Protein AF-A0AAW2NCT2-F1 (afdb_monomer)

pLDDT: mean 78.14, std 22.21, range [22.55, 97.94]

Radius of gyration: 37.62 Å; Cα contacts (8 Å, |Δi|>4): 283; chains: 1; bounding box: 94×108×115 Å

Foldseek 3Di:
DDDDDDDDDDDDDDDDDDDDDDDDDDDDDDDDDDDDDDDDDDPVVLADLPDLDQQDQLVVDDPVCSVVSLLSLLSLLLHDDDLVDCVVPVVSLVSNLVSLVSLLCCLQVVVDQQDLVSLQSLLVSLCSLQLDDADDDPVVPDPDPDDDVVPPPQDDDSSCSNNVSSLSSLLSQLPRPSNDLVRNCVSVDLVVLLSLLVCCPHSHPSSVVSSVNNNVSCCVRNVVCVVVSVVNVLVVLLCQAAVPPCHPLVVQCPPDVVVNLVSLVVVLVNLLVDDLVSCVRGLQVVLLVLLVQCQDLPVSSVVSSLCSCVRPSSVVSCLVVVLRNCLNNVLSLVCCLVPRPDVVSNVSSVVVLVVSCVSDVVSSVVSVVVNVVVVVVVVVVVVVVVVVVVVVVVVVVVVVVPPPPPPDDD

Organism: Sesamum radiatum (NCBI:txid300843)

Sequence (410 aa):
MFNKIMKRGQKKPSKSEATEPPPVATAAAAPNVTAAPQPLLSLATIQNPGVVEVLPMLRDVAVPDRHVVFIRKVLVCCFFFDFSDTMKSAREKEIKRQTLAELVDIVQSGSCKLNEIMQEDMVKMISMNIFRCLPPAPHENSGADGGDPEEDDMFMDPAWPHLQLVYELLLRYVVSPDTDTKLAKRFIDHSFVTKLLELFDSEDMREREYLKTIVHRIYGRFMVHRPLIRNEINNIFYRFIFEIERGVLKYWPLTNCGKEVLFLGELEEILEVTQSAEFQRCMVPLFRQIGRSLNSPHFQVAERALFWWNNEHIVALIAENRHVILPIIFDALEKNIRSHWNQAINGLSANVRRMFQEMDAELFDECQRQHAAKEAMAGKLEEQRVSTWKRLEEVAAGTMGKNMVLVSGL

Nearest PDB structures (foldseek):
  8uwb-assembly2_E  TM=5.577E-01  e=6.117E-21  Homo sapiens
  8u1x-assembly1_B  TM=5.791E-01  e=4.235E-20  Homo sapiens
  8u89-assembly1_B  TM=6.137E-01  e=1.290E-18  Homo sapiens
  8szk-assembly1_D  TM=5.630E-01  e=7.577E-18  Homo sapiens
  2npp-assembly1_E  TM=5.292E-01  e=6.462E-16  Homo sapiens

Structure (mmCIF, N/CA/C/O backbone):
data_AF-A0AAW2NCT2-F1
#
_entry.id   AF-A0AAW2NCT2-F1
#
loop_
_atom_site.group_PDB
_atom_site.id
_atom_site.type_symbol
_atom_site.label_atom_id
_atom_site.label_alt_id
_atom_site.label_comp_id
_atom_site.label_asym_id
_atom_site.label_entity_id
_atom_site.label_seq_id
_atom_site.pdbx_PDB_ins_code
_atom_site.Cartn_x
_atom_site.Cartn_y
_atom_site.Cartn_z
_atom_site.occupancy
_atom_site.B_iso_or_equiv
_atom_site.auth_seq_id
_atom_site.auth_comp_id
_atom_site.auth_asym_id
_atom_site.auth_atom_id
_atom_site.pdbx_PDB_model_num
ATOM 1 N N . MET A 1 1 ? -3.331 -57.763 15.897 1.00 37.75 1 MET A N 1
ATOM 2 C CA . MET A 1 1 ? -3.632 -58.399 17.204 1.00 37.75 1 MET A CA 1
ATOM 3 C C . MET A 1 1 ? -4.804 -57.611 17.795 1.00 37.75 1 MET A C 1
ATOM 5 O O . MET A 1 1 ? -4.670 -56.404 17.870 1.00 37.75 1 MET A O 1
ATOM 9 N N . PHE A 1 2 ? -6.043 -58.105 17.895 1.00 23.59 2 PHE A N 1
ATOM 10 C CA . PHE A 1 2 ? -6.610 -59.228 18.677 1.00 23.59 2 PHE A CA 1
ATOM 11 C C . PHE A 1 2 ? -6.966 -58.928 20.163 1.00 23.59 2 PHE A C 1
ATOM 13 O O . PHE A 1 2 ? -6.283 -59.387 21.066 1.00 23.59 2 PHE A O 1
ATOM 20 N N . ASN A 1 3 ? -8.160 -58.334 20.354 1.00 24.89 3 ASN A N 1
ATOM 21 C CA . ASN A 1 3 ? -9.228 -58.726 21.311 1.00 24.89 3 ASN A CA 1
ATOM 22 C C . ASN A 1 3 ? -9.154 -58.509 22.854 1.00 24.89 3 ASN A C 1
ATOM 24 O O . ASN A 1 3 ? -8.091 -58.518 23.459 1.00 24.89 3 ASN A O 1
ATOM 28 N N . LYS A 1 4 ? -10.375 -58.514 23.459 1.00 30.55 4 LYS A N 1
ATOM 29 C CA . LYS A 1 4 ? -10.782 -58.561 24.905 1.00 30.55 4 LYS A CA 1
ATOM 30 C C . LYS A 1 4 ? -10.641 -57.234 25.697 1.00 30.55 4 LYS A C 1
ATOM 32 O O . LYS A 1 4 ? -9.721 -56.485 25.422 1.00 30.55 4 LYS A O 1
ATOM 37 N N . ILE A 1 5 ? -11.481 -56.857 26.687 1.00 32.84 5 ILE A N 1
ATOM 38 C CA . ILE A 1 5 ? -12.738 -57.365 27.333 1.00 32.84 5 ILE A CA 1
ATOM 39 C C . ILE A 1 5 ? -13.432 -56.140 28.030 1.00 32.84 5 ILE A C 1
ATOM 41 O O . ILE A 1 5 ? -12.704 -55.219 28.373 1.00 32.84 5 ILE A O 1
ATOM 45 N N . MET A 1 6 ? -14.740 -55.940 28.320 1.00 27.25 6 MET A N 1
ATOM 46 C CA . MET A 1 6 ? -16.074 -56.569 28.107 1.00 27.25 6 MET A CA 1
ATOM 47 C C . MET A 1 6 ? -16.843 -57.002 29.402 1.00 27.25 6 MET A C 1
ATOM 49 O O . MET A 1 6 ? -16.432 -57.951 30.063 1.00 27.25 6 MET A O 1
ATOM 53 N N . LYS A 1 7 ? -18.048 -56.420 29.648 1.00 30.59 7 LYS A N 1
ATOM 54 C CA . LYS A 1 7 ? -18.994 -56.606 30.811 1.00 30.59 7 LYS A CA 1
ATOM 55 C C . LYS A 1 7 ? -18.510 -55.925 32.124 1.00 30.59 7 LYS A C 1
ATOM 57 O O . LYS A 1 7 ? -17.337 -55.605 32.205 1.00 30.59 7 LYS A O 1
ATOM 62 N N . ARG A 1 8 ? -19.307 -55.626 33.176 1.00 26.81 8 ARG A N 1
ATOM 63 C CA . ARG A 1 8 ? -20.730 -55.863 33.591 1.00 26.81 8 ARG A CA 1
ATOM 64 C C . ARG A 1 8 ? -21.131 -54.768 34.632 1.00 26.81 8 ARG A C 1
ATOM 66 O O . ARG A 1 8 ? -20.229 -54.253 35.272 1.00 26.81 8 ARG A O 1
ATOM 73 N N . GLY A 1 9 ? -22.382 -54.390 34.949 1.00 24.72 9 GLY A N 1
ATOM 74 C CA . GLY A 1 9 ? -23.702 -54.641 34.337 1.00 24.72 9 GLY A CA 1
ATOM 75 C C . GLY A 1 9 ? -24.834 -55.046 35.323 1.00 24.72 9 GLY A C 1
ATOM 76 O O . GLY A 1 9 ? -25.170 -56.230 35.355 1.00 24.72 9 GLY A O 1
ATOM 77 N N . GLN A 1 10 ? -25.449 -54.108 36.076 1.00 24.47 10 GLN A N 1
ATOM 78 C CA . GLN A 1 10 ? -26.636 -54.327 36.956 1.00 24.47 10 GLN A CA 1
ATOM 79 C C . GLN A 1 10 ? -27.626 -53.127 36.988 1.00 24.47 10 GLN A C 1
ATOM 81 O O . GLN A 1 10 ? -27.328 -52.083 36.412 1.00 24.47 10 GLN A O 1
ATOM 86 N N . LYS A 1 11 ? -28.854 -53.313 37.530 1.00 26.20 11 LYS A N 1
ATOM 87 C CA . LYS A 1 11 ? -30.062 -52.546 37.123 1.00 26.20 11 LYS A CA 1
ATOM 88 C C . LYS A 1 11 ? -31.261 -52.611 38.119 1.00 26.20 11 LYS A C 1
ATOM 90 O O . LYS A 1 11 ? -31.775 -53.705 38.322 1.00 26.20 11 LYS A O 1
ATOM 95 N N . LYS A 1 12 ? -31.814 -51.446 38.532 1.00 28.12 12 LYS A N 1
ATOM 96 C CA . LYS A 1 12 ? -33.187 -51.210 39.106 1.00 28.12 12 LYS A CA 1
ATOM 97 C C . LYS A 1 12 ? -33.511 -51.852 40.494 1.00 28.12 12 LYS A C 1
ATOM 99 O O . LYS A 1 12 ? -32.688 -52.648 40.934 1.00 28.12 12 LYS A O 1
ATOM 104 N N . PRO A 1 13 ? -34.584 -51.455 41.252 1.00 28.62 13 PRO A N 1
ATOM 105 C CA . PRO A 1 13 ? -36.020 -51.364 40.873 1.00 28.62 13 PRO A CA 1
ATOM 106 C C . PRO A 1 13 ? -36.759 -50.037 41.226 1.00 28.62 13 PRO A C 1
ATOM 108 O O . PRO A 1 13 ? -36.127 -48.993 41.329 1.00 28.62 13 PRO A O 1
ATOM 111 N N . SER A 1 14 ? -38.108 -50.058 41.265 1.00 27.14 14 SER A N 1
ATOM 112 C CA . SER A 1 14 ? -39.028 -48.891 41.223 1.00 27.14 14 SER A CA 1
ATOM 113 C C . SER A 1 14 ? -40.480 -49.220 41.658 1.00 27.14 14 SER A C 1
ATOM 115 O O . SER A 1 14 ? -40.882 -50.356 41.423 1.00 27.14 14 SER A O 1
ATOM 117 N N . LYS A 1 15 ? -41.254 -48.229 42.158 1.00 25.50 15 LYS A N 1
ATOM 118 C CA . LYS A 1 15 ? -42.747 -48.069 42.309 1.00 25.50 15 LYS A CA 1
ATOM 119 C C . LYS A 1 15 ? -43.006 -46.567 42.649 1.00 25.50 15 LYS A C 1
ATOM 121 O O . LYS A 1 15 ? -42.062 -45.960 43.149 1.00 25.50 15 LYS A O 1
ATOM 126 N N . SER A 1 16 ? -44.062 -45.815 42.282 1.00 25.27 16 SER A N 1
ATOM 127 C CA . SER A 1 16 ? -45.547 -45.971 42.224 1.00 25.27 16 SER A CA 1
ATOM 128 C C . SER A 1 16 ? -46.223 -45.986 43.622 1.00 25.27 16 SER A C 1
ATOM 130 O O . SER A 1 16 ? -45.636 -46.550 44.539 1.00 25.27 16 SER A O 1
ATOM 132 N N . GLU A 1 17 ? -47.381 -45.349 43.902 1.00 25.02 17 GLU A N 1
ATOM 133 C CA . GLU A 1 17 ? -48.451 -44.758 43.048 1.00 25.02 17 GLU A CA 1
ATOM 134 C C . GLU A 1 17 ? -49.423 -43.818 43.847 1.00 25.02 17 GLU A C 1
ATOM 136 O O . GLU A 1 17 ? -49.175 -43.588 45.028 1.00 25.02 17 GLU A O 1
ATOM 141 N N . ALA A 1 18 ? -50.548 -43.383 43.232 1.00 26.25 18 ALA A N 1
ATOM 142 C CA . ALA A 1 18 ? -51.788 -42.780 43.809 1.00 26.25 18 ALA A CA 1
ATOM 143 C C . ALA A 1 18 ? -51.862 -41.246 44.125 1.00 26.25 18 ALA A C 1
ATOM 145 O O . ALA A 1 18 ? -50.834 -40.605 44.321 1.00 26.25 18 ALA A O 1
ATOM 146 N N . THR A 1 19 ? -53.052 -40.637 44.357 1.00 25.64 19 THR A N 1
ATOM 147 C CA . THR A 1 19 ? -54.127 -40.228 43.392 1.00 25.64 19 THR A CA 1
ATOM 148 C C . THR A 1 19 ? -55.254 -39.392 44.079 1.00 25.64 19 THR A C 1
ATOM 150 O O . THR A 1 19 ? -55.921 -39.939 44.945 1.00 25.64 19 THR A O 1
ATOM 153 N N . GLU A 1 20 ? -55.496 -38.137 43.628 1.00 22.55 20 GLU A N 1
ATOM 154 C CA . GLU A 1 20 ? -56.766 -37.321 43.656 1.00 22.55 20 GLU A CA 1
ATOM 155 C C . GLU A 1 20 ? -57.579 -37.031 44.970 1.00 22.55 20 GLU A C 1
ATOM 157 O O . GLU A 1 20 ? -57.424 -37.742 45.958 1.00 22.55 20 GLU A O 1
ATOM 162 N N . PRO A 1 21 ? -58.553 -36.066 45.009 1.00 34.28 21 PRO A N 1
ATOM 163 C CA . PRO A 1 21 ? -58.662 -34.739 44.351 1.00 34.28 21 PRO A CA 1
ATOM 164 C C . PRO A 1 21 ? -59.048 -33.584 45.375 1.00 34.28 21 PRO A C 1
ATOM 166 O O . PRO A 1 21 ? -58.326 -33.507 46.368 1.00 34.28 21 PRO A O 1
ATOM 169 N N . PRO A 1 22 ? -60.018 -32.615 45.233 1.00 43.81 22 PRO A N 1
ATOM 170 C CA . PRO A 1 22 ? -59.863 -31.246 45.807 1.00 43.81 22 PRO A CA 1
ATOM 171 C C . PRO A 1 22 ? -60.963 -30.777 46.811 1.00 43.81 22 PRO A C 1
ATOM 173 O O . PRO A 1 22 ? -61.932 -31.497 47.054 1.00 43.81 22 PRO A O 1
ATOM 176 N N . PRO A 1 23 ? -60.875 -29.539 47.365 1.00 29.81 23 PRO A N 1
ATOM 177 C CA . PRO A 1 23 ? -62.082 -28.682 47.381 1.00 29.81 23 PRO A CA 1
ATOM 178 C C . PRO A 1 23 ? -61.898 -27.139 47.266 1.00 29.81 23 PRO A C 1
ATOM 180 O O . PRO A 1 23 ? -61.068 -26.515 47.916 1.00 29.81 23 PRO A O 1
ATOM 183 N N . VAL A 1 24 ? -62.791 -26.550 46.461 1.00 26.69 24 VAL A N 1
ATOM 184 C CA . VAL A 1 24 ? -63.498 -25.241 46.520 1.00 26.69 24 VAL A CA 1
ATOM 185 C C . VAL A 1 24 ? -63.067 -24.115 47.506 1.00 26.69 24 VAL A C 1
ATOM 187 O O . VAL A 1 24 ? -63.297 -24.187 48.706 1.00 26.69 24 VAL A O 1
ATOM 190 N N . ALA A 1 25 ? -62.620 -23.000 46.905 1.00 27.03 25 ALA A N 1
ATOM 191 C CA . ALA A 1 25 ? -62.862 -21.558 47.162 1.00 27.03 25 ALA A CA 1
ATOM 192 C C . ALA A 1 25 ? -63.254 -20.964 48.547 1.00 27.03 25 ALA A C 1
ATOM 194 O O . ALA A 1 25 ? -64.274 -21.299 49.142 1.00 27.03 25 ALA A O 1
ATOM 195 N N . THR A 1 26 ? -62.612 -19.832 48.883 1.00 25.72 26 THR A N 1
ATOM 196 C CA . THR A 1 26 ? -63.283 -18.533 49.173 1.00 25.72 26 THR A CA 1
ATOM 197 C C . THR A 1 26 ? -62.292 -17.359 49.024 1.00 25.72 26 THR A C 1
ATOM 199 O O . THR A 1 26 ? -61.101 -17.593 48.832 1.00 25.72 26 THR A O 1
ATOM 202 N N . ALA A 1 27 ? -62.768 -16.104 49.013 1.00 26.67 27 ALA A N 1
ATOM 203 C CA . ALA A 1 27 ? -61.991 -14.935 48.567 1.00 26.67 27 ALA A CA 1
ATOM 204 C C . ALA A 1 27 ? -61.698 -13.892 49.665 1.00 26.67 27 ALA A C 1
ATOM 206 O O . ALA A 1 27 ? -62.515 -13.670 50.556 1.00 26.67 27 ALA A O 1
ATOM 207 N N . ALA A 1 28 ? -60.573 -13.182 49.520 1.00 25.45 28 ALA A N 1
ATOM 208 C CA . ALA A 1 28 ? -60.258 -11.925 50.204 1.00 25.45 28 ALA A CA 1
ATOM 209 C C . ALA A 1 28 ? -59.393 -11.029 49.291 1.00 25.45 28 ALA A C 1
ATOM 211 O O . ALA A 1 28 ? -58.605 -11.533 48.493 1.00 25.45 28 ALA A O 1
ATOM 212 N N . ALA A 1 29 ? -59.543 -9.708 49.405 1.00 23.64 29 ALA A N 1
ATOM 213 C CA . ALA A 1 29 ? -58.759 -8.688 48.691 1.00 23.64 29 ALA A CA 1
ATOM 214 C C . ALA A 1 29 ? -57.927 -7.874 49.718 1.00 23.64 29 ALA A C 1
ATOM 216 O O . ALA A 1 29 ? -58.209 -7.965 50.909 1.00 23.64 29 ALA A O 1
ATOM 217 N N . ALA A 1 30 ? -56.910 -7.064 49.399 1.00 24.34 30 ALA A N 1
ATOM 218 C CA . ALA A 1 30 ? -56.326 -6.614 48.126 1.00 24.34 30 ALA A CA 1
ATOM 219 C C . ALA A 1 30 ? -54.788 -6.396 48.328 1.00 24.34 30 ALA A C 1
ATOM 221 O O . ALA A 1 30 ? -54.184 -7.150 49.085 1.00 24.34 30 ALA A O 1
ATOM 222 N N . PRO A 1 31 ? -54.139 -5.361 47.756 1.00 33.53 31 PRO A N 1
ATOM 223 C CA . PRO A 1 31 ? -53.580 -5.286 46.401 1.00 33.53 31 PRO A CA 1
ATOM 224 C C . PRO A 1 31 ? -52.030 -5.275 46.375 1.00 33.53 31 PRO A C 1
ATOM 226 O O . PRO A 1 31 ? -51.408 -4.921 47.372 1.00 33.53 31 PRO A O 1
ATOM 229 N N . ASN A 1 32 ? -51.403 -5.515 45.208 1.00 23.17 32 ASN A N 1
ATOM 230 C CA . ASN A 1 32 ? -50.461 -4.547 44.597 1.00 23.17 32 ASN A CA 1
ATOM 231 C C . ASN A 1 32 ? -49.813 -4.998 43.270 1.00 23.17 32 ASN A C 1
ATOM 233 O O . ASN A 1 32 ? -49.455 -6.156 43.090 1.00 23.17 32 ASN A O 1
ATOM 237 N N . VAL A 1 33 ? -49.613 -4.007 42.391 1.00 27.38 33 VAL A N 1
ATOM 238 C CA . VAL A 1 33 ? -48.578 -3.882 41.340 1.00 27.38 33 VAL A CA 1
ATOM 239 C C . VAL A 1 33 ? -48.138 -5.172 40.620 1.00 27.38 33 VAL A C 1
ATOM 241 O O . VAL A 1 33 ? -47.073 -5.730 40.878 1.00 27.38 33 VAL A O 1
ATOM 244 N N . THR A 1 34 ? -48.885 -5.561 39.585 1.00 26.19 34 THR A N 1
ATOM 245 C CA . THR A 1 34 ? -48.336 -6.374 38.489 1.00 26.19 34 THR A CA 1
ATOM 246 C C . THR A 1 34 ? -47.425 -5.510 37.615 1.00 26.19 34 THR A C 1
ATOM 248 O O . THR A 1 34 ? -47.913 -4.694 36.829 1.00 26.19 34 THR A O 1
ATOM 251 N N . ALA A 1 35 ? -46.107 -5.683 37.723 1.00 28.73 35 ALA A N 1
ATOM 252 C CA . ALA A 1 35 ? -45.164 -5.073 36.790 1.00 28.73 35 ALA A CA 1
ATOM 253 C C . ALA A 1 35 ? -45.310 -5.723 35.401 1.00 28.73 35 ALA A C 1
ATOM 255 O O . ALA A 1 35 ? -45.023 -6.907 35.229 1.00 28.73 35 ALA A O 1
ATOM 256 N N . ALA A 1 36 ? -45.769 -4.956 34.411 1.00 27.12 36 ALA A N 1
ATOM 257 C CA . ALA A 1 36 ? -45.796 -5.411 33.024 1.00 27.12 36 ALA A CA 1
ATOM 258 C C . ALA A 1 36 ? -44.361 -5.475 32.458 1.00 27.12 36 ALA A C 1
ATOM 260 O O . ALA A 1 36 ? -43.565 -4.574 32.744 1.00 27.12 36 ALA A O 1
ATOM 261 N N . PRO A 1 37 ? -44.013 -6.485 31.639 1.00 30.86 37 PRO A N 1
ATOM 262 C CA . PRO A 1 37 ? -42.721 -6.516 30.964 1.00 30.86 37 PRO A CA 1
ATOM 263 C C . PRO A 1 37 ? -42.644 -5.354 29.967 1.00 30.86 37 PRO A C 1
ATOM 265 O O . PRO A 1 37 ? -43.426 -5.290 29.017 1.00 30.86 37 PRO A O 1
ATOM 268 N N . GLN A 1 38 ? -41.713 -4.423 30.182 1.00 33.38 38 GLN A N 1
ATOM 269 C CA . GLN A 1 38 ? -41.470 -3.354 29.215 1.00 33.38 38 GLN A CA 1
ATOM 270 C C . GLN A 1 38 ? -40.903 -3.952 27.916 1.00 33.38 38 GLN A C 1
ATOM 272 O O . GLN A 1 38 ? -40.003 -4.794 27.981 1.00 33.38 38 GLN A O 1
ATOM 277 N N . PRO A 1 39 ? -41.403 -3.547 26.735 1.00 35.09 39 PRO A N 1
ATOM 278 C CA . PRO A 1 39 ? -40.867 -4.030 25.472 1.00 35.09 39 PRO A CA 1
ATOM 279 C C . PRO A 1 39 ? -39.450 -3.490 25.254 1.00 35.09 39 PRO A C 1
ATOM 281 O O . PRO A 1 39 ? -39.194 -2.297 25.421 1.00 35.09 39 PRO A O 1
ATOM 284 N N . LEU A 1 40 ? -38.539 -4.368 24.828 1.00 36.72 40 LEU A N 1
ATOM 285 C CA . LEU A 1 40 ? -37.234 -3.970 24.299 1.00 36.72 40 LEU A CA 1
ATOM 286 C C . LEU A 1 40 ? -37.442 -2.995 23.130 1.00 36.72 40 LEU A C 1
ATOM 288 O O . LEU A 1 40 ? -38.163 -3.302 22.179 1.00 36.72 40 LEU A O 1
ATOM 292 N N . LEU A 1 41 ? -36.822 -1.816 23.211 1.00 39.59 41 LEU A N 1
ATOM 293 C CA . LEU A 1 41 ? -36.931 -0.791 22.175 1.00 39.59 41 LEU A CA 1
ATOM 294 C C . LEU A 1 41 ? -36.324 -1.295 20.860 1.00 39.59 41 LEU A C 1
ATOM 296 O O . LEU A 1 41 ? -35.145 -1.632 20.790 1.00 39.59 41 LEU A O 1
ATOM 300 N N . SER A 1 42 ? -37.143 -1.319 19.809 1.00 34.59 42 SER A N 1
ATOM 301 C CA . SER A 1 42 ? -36.710 -1.680 18.458 1.00 34.59 42 SER A CA 1
ATOM 302 C C . SER A 1 42 ? -35.711 -0.661 17.903 1.00 34.59 42 SER A C 1
ATOM 304 O O . SER A 1 42 ? -35.899 0.547 18.086 1.00 34.59 42 SER A O 1
ATOM 306 N N . LEU A 1 43 ? -34.725 -1.139 17.129 1.00 40.16 43 LEU A N 1
ATOM 307 C CA . LEU A 1 43 ? -33.781 -0.307 16.366 1.00 40.16 43 LEU A CA 1
ATOM 308 C C . LEU A 1 43 ? -34.483 0.747 15.489 1.00 40.16 43 LEU A C 1
ATOM 310 O O . LEU A 1 43 ? -33.927 1.816 15.255 1.00 40.16 43 LEU A O 1
ATOM 314 N N . ALA A 1 44 ? -35.721 0.490 15.053 1.00 33.12 44 ALA A N 1
ATOM 315 C CA . ALA A 1 44 ? -36.518 1.436 14.268 1.00 33.12 44 ALA A CA 1
ATOM 316 C C . ALA A 1 44 ? -36.823 2.763 15.003 1.00 33.12 44 ALA A C 1
ATOM 318 O O . ALA A 1 44 ? -37.146 3.759 14.363 1.00 33.12 44 ALA A O 1
ATOM 319 N N . THR A 1 45 ? -36.703 2.803 16.334 1.00 38.88 45 THR A N 1
ATOM 320 C CA . THR A 1 45 ? -37.013 3.993 17.154 1.00 38.88 45 THR A CA 1
ATOM 321 C C . THR A 1 45 ? -35.841 4.988 17.247 1.00 38.88 45 THR A C 1
ATOM 323 O O . THR A 1 45 ? -36.002 6.082 17.778 1.00 38.88 45 THR A O 1
ATOM 326 N N . ILE A 1 46 ? -34.655 4.634 16.733 1.00 47.78 46 ILE A N 1
ATOM 327 C CA . ILE A 1 46 ? -33.389 5.372 16.940 1.00 47.78 46 ILE A CA 1
ATOM 328 C C . ILE A 1 46 ? -33.310 6.689 16.130 1.00 47.78 46 ILE A C 1
ATOM 330 O O . ILE A 1 46 ? -32.428 7.509 16.352 1.00 47.78 46 ILE A O 1
ATOM 334 N N . GLN A 1 47 ? -34.248 6.960 15.218 1.00 42.31 47 GLN A N 1
ATOM 335 C CA . GLN A 1 47 ? -34.182 8.124 14.316 1.00 42.31 47 GLN A CA 1
ATOM 336 C C . GLN A 1 47 ? -34.796 9.431 14.861 1.00 42.31 47 GLN A C 1
ATOM 338 O O . GLN A 1 47 ? -34.903 10.399 14.112 1.00 42.31 47 GLN A O 1
ATOM 343 N N . ASN A 1 48 ? -35.203 9.498 16.135 1.00 41.59 48 ASN A N 1
ATOM 344 C CA . ASN A 1 48 ? -35.906 10.666 16.683 1.00 41.59 48 ASN A CA 1
ATOM 345 C C . ASN A 1 48 ? -35.065 11.402 17.759 1.00 41.59 48 ASN A C 1
ATOM 347 O O . ASN A 1 48 ? -35.142 11.051 18.937 1.00 41.59 48 ASN A O 1
ATOM 351 N N . PRO A 1 49 ? -34.244 12.412 17.395 1.00 45.03 49 PRO A N 1
ATOM 352 C CA . PRO A 1 49 ? -33.232 13.003 18.285 1.00 45.03 49 PRO A CA 1
ATOM 353 C C . PRO A 1 49 ? -33.787 13.913 19.398 1.00 45.03 49 PRO A C 1
ATOM 355 O O . PRO A 1 49 ? -33.016 14.437 20.196 1.00 45.03 49 PRO A O 1
ATOM 358 N N . GLY A 1 50 ? -35.106 14.123 19.473 1.00 45.97 50 GLY A N 1
ATOM 359 C CA . GLY A 1 50 ? -35.727 15.078 20.401 1.00 45.97 50 GLY A CA 1
ATOM 360 C C . GLY A 1 50 ? -35.774 14.666 21.880 1.00 45.97 50 GLY A C 1
ATOM 361 O O . GLY A 1 50 ? -36.203 15.473 22.701 1.00 45.97 50 GLY A O 1
ATOM 362 N N . VAL A 1 51 ? -35.382 13.434 22.241 1.00 51.75 51 VAL A N 1
ATOM 363 C CA . VAL A 1 51 ? -35.449 12.924 23.629 1.00 51.75 51 VAL A CA 1
ATOM 364 C C . VAL A 1 51 ? -34.211 12.086 23.985 1.00 51.75 51 VAL A C 1
ATOM 366 O O . VAL A 1 51 ? -34.299 10.889 24.258 1.00 51.75 51 VAL A O 1
ATOM 369 N N . VAL A 1 52 ? -33.030 12.711 24.000 1.00 63.59 52 VAL A N 1
ATOM 370 C CA . VAL A 1 52 ? -31.820 12.077 24.557 1.00 63.59 52 VAL A CA 1
ATOM 371 C C . VAL A 1 52 ? -31.838 12.209 26.085 1.00 63.59 52 VAL A C 1
ATOM 373 O O . VAL A 1 52 ? -31.550 13.266 26.647 1.00 63.59 52 VAL A O 1
ATOM 376 N N . GLU A 1 53 ? -32.227 11.131 26.767 1.00 68.62 53 GLU A N 1
ATOM 377 C CA . GLU A 1 53 ? -32.335 11.073 28.230 1.00 68.62 53 GLU A CA 1
ATOM 378 C C . GLU A 1 53 ? -30.956 11.117 28.916 1.00 68.62 53 GLU A C 1
ATOM 380 O O . GLU A 1 53 ? -30.021 10.423 28.516 1.00 68.62 53 GLU A O 1
ATOM 385 N N . VAL A 1 54 ? -30.834 11.901 29.993 1.00 76.62 54 VAL A N 1
ATOM 386 C CA . VAL A 1 54 ? -29.621 11.940 30.826 1.00 76.62 54 VAL A CA 1
ATOM 387 C C . VAL A 1 54 ? -29.629 10.742 31.777 1.00 76.62 54 VAL A C 1
ATOM 389 O O . VAL A 1 54 ? -30.352 10.730 32.770 1.00 76.62 54 VAL A O 1
ATOM 392 N N . LEU A 1 55 ? -28.821 9.729 31.465 1.00 81.06 55 LEU A N 1
ATOM 393 C CA . LEU A 1 55 ? -28.743 8.480 32.228 1.00 81.06 55 LEU A CA 1
ATOM 394 C C . LEU A 1 55 ? -27.782 8.599 33.431 1.00 81.06 55 LEU A C 1
ATOM 396 O O . LEU A 1 55 ? -26.681 9.131 33.258 1.00 81.06 55 LEU A O 1
ATOM 400 N N . PRO A 1 56 ? -28.121 8.042 34.614 1.00 81.00 56 PRO A N 1
ATOM 401 C CA . PRO A 1 56 ? -27.261 8.078 35.804 1.00 81.00 56 PRO A CA 1
ATOM 402 C C . PRO A 1 56 ? -25.907 7.400 35.555 1.00 81.00 56 PRO A C 1
ATOM 404 O O . PRO A 1 56 ? -25.786 6.561 34.656 1.00 81.00 56 PRO A O 1
ATOM 407 N N . MET A 1 57 ? -24.880 7.744 36.338 1.00 81.56 57 MET A N 1
ATOM 408 C CA . MET A 1 57 ? -23.553 7.142 36.169 1.00 81.56 57 MET A CA 1
ATOM 409 C C . MET A 1 57 ? -23.540 5.694 36.666 1.00 81.56 57 MET A C 1
ATOM 411 O O . MET A 1 57 ? -24.118 5.373 37.704 1.00 81.56 57 MET A O 1
ATOM 415 N N . LEU A 1 58 ? -22.841 4.807 35.959 1.00 79.94 58 LEU A N 1
ATOM 416 C CA . LEU A 1 58 ? -22.903 3.361 36.197 1.00 79.94 58 LEU A CA 1
ATOM 417 C C . LEU A 1 58 ? -22.397 2.938 37.590 1.00 79.94 58 LEU A C 1
ATOM 419 O O . LEU A 1 58 ? -22.806 1.899 38.113 1.00 79.94 58 LEU A O 1
ATOM 423 N N . ARG A 1 59 ? -21.538 3.759 38.209 1.00 80.31 59 ARG A N 1
ATOM 424 C CA . ARG A 1 59 ? -21.080 3.601 39.601 1.00 80.31 59 ARG A CA 1
ATOM 425 C C . ARG A 1 59 ? -22.217 3.694 40.624 1.00 80.31 59 ARG A C 1
ATOM 427 O O . ARG A 1 59 ? -22.226 2.908 41.570 1.00 80.31 59 ARG A O 1
ATOM 434 N N . ASP A 1 60 ? -23.178 4.583 40.391 1.00 82.50 60 ASP A N 1
ATOM 435 C CA . ASP A 1 60 ? -24.260 4.919 41.327 1.00 82.50 60 ASP A CA 1
ATOM 436 C C . ASP A 1 60 ? -25.472 3.978 41.167 1.00 82.50 60 ASP A C 1
ATOM 438 O O . ASP A 1 60 ? -26.381 3.951 41.993 1.00 82.50 60 ASP A O 1
ATOM 442 N N . VAL A 1 61 ? -25.470 3.168 40.103 1.00 83.25 61 VAL A N 1
ATOM 443 C CA . VAL A 1 61 ? -26.494 2.167 39.786 1.00 83.25 61 VAL A CA 1
ATOM 444 C C . VAL A 1 61 ? -26.204 0.853 40.519 1.00 83.25 61 VAL A C 1
ATOM 446 O O . VAL A 1 61 ? -25.057 0.390 40.577 1.00 83.25 61 VAL A O 1
ATOM 449 N N . ALA A 1 62 ? -27.252 0.217 41.051 1.00 82.44 62 ALA A N 1
ATOM 450 C CA . ALA A 1 62 ? -27.163 -1.085 41.706 1.00 82.44 62 ALA A CA 1
ATOM 451 C C . ALA A 1 62 ? -26.677 -2.177 40.736 1.00 82.44 62 ALA A C 1
ATOM 453 O O . ALA A 1 62 ? -27.042 -2.197 39.563 1.00 82.44 62 ALA A O 1
ATOM 454 N N . VAL A 1 63 ? -25.854 -3.109 41.231 1.00 80.56 63 VAL A N 1
ATOM 455 C CA . VAL A 1 63 ? -25.186 -4.146 40.418 1.00 80.56 63 VAL A CA 1
ATOM 456 C C . VAL A 1 63 ? -26.098 -4.883 39.414 1.00 80.56 63 VAL A C 1
ATOM 458 O O . VAL A 1 63 ? -25.658 -5.001 38.269 1.00 80.56 63 VAL A O 1
ATOM 461 N N . PRO A 1 64 ? -27.324 -5.353 39.749 1.00 80.88 64 PRO A N 1
ATOM 462 C CA . PRO A 1 64 ? -28.187 -6.012 38.761 1.00 80.88 64 PRO A CA 1
ATOM 463 C C . PRO A 1 64 ? -28.582 -5.092 37.594 1.00 80.88 64 PRO A C 1
ATOM 465 O O . PRO A 1 64 ? -28.548 -5.523 36.442 1.00 80.88 64 PRO A O 1
ATOM 468 N N . ASP A 1 65 ? -28.883 -3.821 37.858 1.00 84.81 65 ASP A N 1
ATOM 469 C CA . ASP A 1 65 ? -29.430 -2.882 36.868 1.00 84.81 65 ASP A CA 1
ATOM 470 C C . ASP A 1 65 ? -28.358 -2.269 35.952 1.00 84.81 65 ASP A C 1
ATOM 472 O O . ASP A 1 65 ? -28.672 -1.708 34.897 1.00 84.81 65 ASP A O 1
ATOM 476 N N . ARG A 1 66 ? -27.071 -2.418 36.305 1.00 84.12 66 ARG A N 1
ATOM 477 C CA . ARG A 1 66 ? -25.936 -1.904 35.515 1.00 84.12 66 ARG A CA 1
ATOM 478 C C . ARG A 1 66 ? -25.957 -2.384 34.065 1.00 84.12 66 ARG A C 1
ATOM 480 O O . ARG A 1 66 ? -25.644 -1.598 33.178 1.00 84.12 66 ARG A O 1
ATOM 487 N N . HIS A 1 67 ? -26.359 -3.628 33.798 1.00 85.81 67 HIS A N 1
ATOM 488 C CA . HIS A 1 67 ? -26.418 -4.127 32.420 1.00 85.81 67 HIS A CA 1
ATOM 489 C C . HIS A 1 67 ? -27.459 -3.365 31.575 1.00 85.81 67 HIS A C 1
ATOM 491 O O . HIS A 1 67 ? -27.169 -2.993 30.439 1.00 85.81 67 HIS A O 1
ATOM 497 N N . VAL A 1 68 ? -28.626 -3.045 32.152 1.00 86.81 68 VAL A N 1
ATOM 498 C CA . VAL A 1 68 ? -29.681 -2.261 31.490 1.00 86.81 68 VAL A CA 1
ATOM 499 C C . VAL A 1 68 ? -29.193 -0.840 31.224 1.00 86.81 68 VAL A C 1
ATOM 501 O O . VAL A 1 68 ? -29.296 -0.349 30.102 1.00 86.81 68 VAL A O 1
ATOM 504 N N . VAL A 1 69 ? -28.618 -0.178 32.235 1.00 87.25 69 VAL A N 1
ATOM 505 C CA . VAL A 1 69 ? -28.136 1.207 32.098 1.00 87.25 69 VAL A CA 1
ATOM 506 C C . VAL A 1 69 ? -26.973 1.303 31.107 1.00 87.25 69 VAL A C 1
ATOM 508 O O . VAL A 1 69 ? -26.937 2.249 30.323 1.00 87.25 69 VAL A O 1
ATOM 511 N N . PHE A 1 70 ? -26.073 0.317 31.067 1.00 89.19 70 PHE A N 1
ATOM 512 C CA . PHE A 1 70 ? -25.008 0.247 30.063 1.00 89.19 70 PHE A CA 1
ATOM 513 C C . PHE A 1 70 ? -25.575 0.143 28.640 1.00 89.19 70 PHE A C 1
ATOM 515 O O . PHE A 1 70 ? -25.195 0.936 27.784 1.00 89.19 70 PHE A O 1
ATOM 522 N N . ILE A 1 71 ? -26.534 -0.757 28.391 1.00 87.62 71 ILE A N 1
ATOM 523 C CA . ILE A 1 71 ? -27.171 -0.890 27.068 1.00 87.62 71 ILE A CA 1
ATOM 524 C C . ILE A 1 71 ? -27.911 0.405 26.686 1.00 87.62 71 ILE A C 1
ATOM 526 O O . ILE A 1 71 ? -27.776 0.875 25.557 1.00 87.62 71 ILE A O 1
ATOM 530 N N . ARG A 1 72 ? -28.610 1.065 27.626 1.00 87.94 72 ARG A N 1
ATOM 531 C CA . ARG A 1 72 ? -29.219 2.389 27.372 1.00 87.94 72 ARG A CA 1
ATOM 532 C C . ARG A 1 72 ? -28.171 3.459 27.022 1.00 87.94 72 ARG A C 1
ATOM 534 O O . ARG A 1 72 ? -28.418 4.250 26.115 1.00 87.94 72 ARG A O 1
ATOM 541 N N . LYS A 1 73 ? -27.000 3.471 27.676 1.00 90.69 73 LYS A N 1
ATOM 542 C CA . LYS A 1 73 ? -25.880 4.378 27.343 1.00 90.69 73 LYS A CA 1
ATOM 543 C C . LYS A 1 73 ? -25.303 4.090 25.952 1.00 90.69 73 LYS A C 1
ATOM 545 O O . LYS A 1 73 ? -25.096 5.024 25.185 1.00 90.69 73 LYS A O 1
ATOM 550 N N . VAL A 1 74 ? -25.124 2.819 25.589 1.00 90.12 74 VAL A N 1
ATOM 551 C CA . VAL A 1 74 ? -24.697 2.414 24.237 1.00 90.12 74 VAL A CA 1
ATOM 552 C C . VAL A 1 74 ? -25.702 2.885 23.176 1.00 90.12 74 VAL A C 1
ATOM 554 O O . VAL A 1 74 ? -25.292 3.477 22.181 1.00 90.12 74 VAL A O 1
ATOM 557 N N . LEU A 1 75 ? -27.011 2.732 23.411 1.00 88.56 75 LEU A N 1
ATOM 558 C CA . LEU A 1 75 ? -28.054 3.225 22.499 1.00 88.56 75 LEU A CA 1
ATOM 559 C C . LEU A 1 75 ? -28.040 4.758 22.336 1.00 88.56 75 LEU A C 1
ATOM 561 O O . LEU A 1 75 ? -28.243 5.245 21.225 1.00 88.56 75 LEU A O 1
ATOM 565 N N . VAL A 1 76 ? -27.736 5.527 23.390 1.00 87.44 76 VAL A N 1
ATOM 566 C CA . VAL A 1 76 ? -27.516 6.988 23.291 1.00 87.44 76 VAL A CA 1
ATOM 567 C C . VAL A 1 76 ? -26.330 7.319 22.372 1.00 87.44 76 VAL A C 1
ATOM 569 O O . VAL A 1 76 ? -26.380 8.283 21.607 1.00 87.44 76 VAL A O 1
ATOM 572 N N . CYS A 1 77 ? -25.281 6.497 22.369 1.00 90.75 77 CYS A N 1
ATOM 573 C CA . CYS A 1 77 ? -24.131 6.678 21.483 1.00 90.75 77 CYS A CA 1
ATOM 574 C C . CYS A 1 77 ? -24.401 6.283 20.013 1.00 90.75 77 CYS A C 1
ATOM 576 O O . CYS A 1 77 ? -23.633 6.684 19.134 1.00 90.75 77 CYS A O 1
ATOM 578 N N . CYS A 1 78 ? -25.502 5.585 19.709 1.00 88.50 78 CYS A N 1
ATOM 579 C CA . CYS A 1 78 ? -25.927 5.276 18.335 1.00 88.50 78 CYS A CA 1
ATOM 580 C C . CYS A 1 78 ? -26.576 6.460 17.590 1.00 88.50 78 CYS A C 1
ATOM 582 O O . CYS A 1 78 ? -26.739 6.381 16.374 1.00 88.50 78 CYS A O 1
ATOM 584 N N . PHE A 1 79 ? -26.944 7.552 18.273 1.00 84.31 79 PHE A N 1
ATOM 585 C CA . PHE A 1 79 ? -27.487 8.744 17.609 1.00 84.31 79 PHE A CA 1
ATOM 586 C C . PHE A 1 79 ? -26.389 9.510 16.856 1.00 84.31 79 PHE A C 1
ATOM 588 O O . PHE A 1 79 ? -25.347 9.852 17.423 1.00 84.31 79 PHE A O 1
ATOM 595 N N . PHE A 1 80 ? -26.638 9.814 15.584 1.00 83.25 80 PHE A N 1
ATOM 596 C CA . PHE A 1 80 ? -25.796 10.703 14.783 1.00 83.25 80 PHE A CA 1
ATOM 597 C C . PHE A 1 80 ? -26.239 12.154 14.963 1.00 83.25 80 PHE A C 1
ATOM 599 O O . PHE A 1 80 ? -27.432 12.438 15.071 1.00 83.25 80 PHE A O 1
ATOM 606 N N . PHE A 1 81 ? -25.273 13.069 14.958 1.00 83.69 81 PHE A N 1
ATOM 607 C CA . PHE A 1 81 ? -25.520 14.503 15.012 1.00 83.69 81 PHE A CA 1
ATOM 608 C C . PHE A 1 81 ? -24.858 15.184 13.821 1.00 83.69 81 PHE A C 1
ATOM 610 O O . PHE A 1 81 ? -23.727 14.873 13.467 1.00 83.69 81 PHE A O 1
ATOM 617 N N . ASP A 1 82 ? -25.579 16.128 13.233 1.00 80.69 82 ASP A N 1
ATOM 618 C CA . ASP A 1 82 ? -25.066 17.071 12.246 1.00 80.69 82 ASP A CA 1
ATOM 619 C C . ASP A 1 82 ? -24.135 18.075 12.950 1.00 80.69 82 ASP A C 1
ATOM 621 O O . ASP A 1 82 ? -24.553 18.751 13.894 1.00 80.69 82 ASP A O 1
ATOM 625 N N . PHE A 1 83 ? -22.869 18.131 12.529 1.00 83.62 83 PHE A N 1
ATOM 626 C CA . PHE A 1 83 ? -21.844 19.032 13.074 1.00 83.62 83 PHE A CA 1
ATOM 627 C C . PHE A 1 83 ? -21.583 20.270 12.198 1.00 83.62 83 PHE A C 1
ATOM 629 O O . PHE A 1 83 ? -20.815 21.133 12.618 1.00 83.62 83 PHE A O 1
ATOM 636 N N . SER A 1 84 ? -22.244 20.412 11.041 1.00 78.75 84 SER A N 1
ATOM 637 C CA . SER A 1 84 ? -22.137 21.618 10.201 1.00 78.75 84 SER A CA 1
ATOM 638 C C . SER A 1 84 ? -22.766 22.851 10.863 1.00 78.75 84 SER A C 1
ATOM 640 O O . SER A 1 84 ? -22.334 23.972 10.616 1.00 78.75 84 SER A O 1
ATOM 642 N N . ASP A 1 85 ? -23.741 22.645 11.753 1.00 78.25 85 ASP A N 1
ATOM 643 C CA . ASP A 1 85 ? -24.201 23.636 12.730 1.00 78.25 85 ASP A CA 1
ATOM 644 C C . ASP A 1 85 ? -23.799 23.162 14.135 1.00 78.25 85 ASP A C 1
ATOM 646 O O . ASP A 1 85 ? -24.289 22.143 14.629 1.00 78.25 85 ASP A O 1
ATOM 650 N N . THR A 1 86 ? -22.894 23.885 14.795 1.00 74.44 86 THR A N 1
ATOM 651 C CA . THR A 1 86 ? -22.392 23.542 16.137 1.00 74.44 86 THR A CA 1
ATOM 652 C C . THR A 1 86 ? -23.397 23.830 17.255 1.00 74.44 86 THR A C 1
ATOM 654 O O . THR A 1 86 ? -23.367 23.144 18.279 1.00 74.44 86 THR A O 1
ATOM 657 N N . MET A 1 87 ? -24.315 24.781 17.061 1.00 75.62 87 MET A N 1
ATOM 658 C CA . MET A 1 87 ? -25.290 25.230 18.064 1.00 75.62 87 MET A CA 1
ATOM 659 C C . MET A 1 87 ? -26.544 24.344 18.086 1.00 75.62 87 MET A C 1
ATOM 661 O O . MET A 1 87 ? -27.116 24.078 19.149 1.00 75.62 87 MET A O 1
ATOM 665 N N . LYS A 1 88 ? -26.956 23.835 16.923 1.00 82.69 88 LYS A N 1
ATOM 666 C CA . LYS A 1 88 ? -28.052 22.870 16.767 1.00 82.69 88 LYS A CA 1
ATOM 667 C C . LYS A 1 88 ? -27.771 21.589 17.555 1.00 82.69 88 LYS A C 1
ATOM 669 O O . LYS A 1 88 ? -26.738 20.942 17.379 1.00 82.69 88 LYS A O 1
ATOM 674 N N . SER A 1 89 ? -28.705 21.223 18.433 1.00 82.12 89 SER A N 1
ATOM 675 C CA . SER A 1 89 ? -28.615 20.061 19.333 1.00 82.12 89 SER A CA 1
ATOM 676 C C . SER A 1 89 ? -27.347 20.010 20.205 1.00 82.12 89 SER A C 1
ATOM 678 O O . SER A 1 89 ? -26.836 18.932 20.512 1.00 82.12 89 SER A O 1
ATOM 680 N N . ALA A 1 90 ? -26.814 21.169 20.617 1.00 84.69 90 ALA A N 1
ATOM 681 C CA . ALA A 1 90 ? -25.611 21.249 21.454 1.00 84.69 90 ALA A CA 1
ATOM 682 C C . ALA A 1 90 ? -25.739 20.474 22.784 1.00 84.69 90 ALA A C 1
ATOM 684 O O . ALA A 1 90 ? -24.775 19.854 23.235 1.00 84.69 90 ALA A O 1
ATOM 685 N N . ARG A 1 91 ? -26.937 20.443 23.387 1.00 87.56 91 ARG A N 1
ATOM 686 C CA . ARG A 1 91 ? -27.219 19.666 24.606 1.00 87.56 91 ARG A CA 1
ATOM 687 C C . ARG A 1 91 ? -27.085 18.164 24.357 1.00 87.56 91 ARG A C 1
ATOM 689 O O . ARG A 1 91 ? -26.439 17.464 25.130 1.00 87.56 91 ARG A O 1
ATOM 696 N N . GLU A 1 92 ? -27.691 17.666 23.290 1.00 86.69 92 GLU A N 1
ATOM 697 C CA . GLU A 1 92 ? -27.738 16.240 22.961 1.00 86.69 92 GLU A CA 1
ATOM 698 C C . GLU A 1 92 ? -26.355 15.743 22.506 1.00 86.69 92 GLU A C 1
ATOM 700 O O . GLU A 1 92 ? -25.918 14.660 22.910 1.00 86.69 92 GLU A O 1
ATOM 705 N N . LYS A 1 93 ? -25.614 16.586 21.769 1.00 87.88 93 LYS A N 1
ATOM 706 C CA . LYS A 1 93 ? -24.191 16.389 21.449 1.00 87.88 93 LYS A CA 1
ATOM 707 C C . LYS A 1 93 ? -23.340 16.243 22.710 1.00 87.88 93 LYS A C 1
ATOM 709 O O . LYS A 1 93 ? -22.526 15.321 22.782 1.00 87.88 93 LYS A O 1
ATOM 714 N N . GLU A 1 94 ? -23.533 17.101 23.709 1.00 90.69 94 GLU A N 1
ATOM 715 C CA . GLU A 1 94 ? -22.787 17.028 24.970 1.00 90.69 94 GLU A CA 1
ATOM 716 C C . GLU A 1 94 ? -23.167 15.790 25.800 1.00 90.69 94 GLU A C 1
ATOM 718 O O . GLU A 1 94 ? -22.286 15.118 26.338 1.00 90.69 94 GLU A O 1
ATOM 723 N N . ILE A 1 95 ? -24.449 15.399 25.828 1.00 89.50 95 ILE A N 1
ATOM 724 C CA . ILE A 1 95 ? -24.885 14.152 26.484 1.00 89.50 95 ILE A CA 1
ATOM 725 C C . ILE A 1 95 ? -24.221 12.930 25.829 1.00 89.50 95 ILE A C 1
ATOM 727 O O . ILE A 1 95 ? -23.702 12.069 26.547 1.00 89.50 95 ILE A O 1
ATOM 731 N N . LYS A 1 96 ? -24.156 12.855 24.489 1.00 92.88 96 LYS A N 1
ATOM 732 C CA . LYS A 1 96 ? -23.420 11.778 23.800 1.00 92.88 96 LYS A CA 1
ATOM 733 C C . LYS A 1 96 ? -21.918 11.831 24.101 1.00 92.88 96 LYS A C 1
ATOM 735 O O . LYS A 1 96 ? -21.348 10.782 24.399 1.00 92.88 96 LYS A O 1
ATOM 740 N N . ARG A 1 97 ? -21.286 13.013 24.097 1.00 94.06 97 ARG A N 1
ATOM 741 C CA . ARG A 1 97 ? -19.854 13.177 24.430 1.00 94.06 97 ARG A CA 1
ATOM 742 C C . ARG A 1 97 ? -19.548 12.660 25.840 1.00 94.06 97 ARG A C 1
ATOM 744 O O . ARG A 1 97 ? -18.639 11.852 26.018 1.00 94.06 97 ARG A O 1
ATOM 751 N N . GLN A 1 98 ? -20.333 13.070 26.834 1.00 93.62 98 GLN A N 1
ATOM 752 C CA . GLN A 1 98 ? -20.128 12.664 28.223 1.00 93.62 98 GLN A CA 1
ATOM 753 C C . GLN A 1 98 ? -20.462 11.180 28.464 1.00 93.62 98 GLN A C 1
ATOM 755 O O . GLN A 1 98 ? -19.805 10.532 29.280 1.00 93.62 98 GLN A O 1
ATOM 760 N N . THR A 1 99 ? -21.424 10.621 27.722 1.00 93.06 99 THR A N 1
ATOM 761 C CA . THR A 1 99 ? -21.744 9.183 27.763 1.00 93.06 99 THR A CA 1
ATOM 762 C C . THR A 1 99 ? -20.628 8.338 27.141 1.00 93.06 99 THR A C 1
ATOM 764 O O . THR A 1 99 ? -20.233 7.335 27.729 1.00 93.06 99 THR A O 1
ATOM 767 N N . LEU A 1 100 ? -20.063 8.762 26.002 1.00 95.44 100 LEU A N 1
ATOM 768 C CA . LEU A 1 100 ? -18.900 8.110 25.388 1.00 95.44 100 LEU A CA 1
ATOM 769 C C . LEU A 1 100 ? -17.682 8.130 26.324 1.00 95.44 100 LEU A C 1
ATOM 771 O O . LEU A 1 100 ? -17.039 7.098 26.499 1.00 95.44 100 LEU A O 1
ATOM 775 N N . ALA A 1 101 ? -17.400 9.265 26.971 1.00 95.12 101 ALA A N 1
ATOM 776 C CA . ALA A 1 101 ? -16.315 9.371 27.948 1.00 95.12 101 ALA A CA 1
ATOM 777 C C . ALA A 1 101 ? -16.507 8.411 29.142 1.00 95.12 101 ALA A C 1
ATOM 779 O O . ALA A 1 101 ? -15.571 7.714 29.523 1.00 95.12 101 ALA A O 1
ATOM 780 N N . GLU A 1 102 ? -17.728 8.291 29.676 1.00 94.12 102 GLU A N 1
ATOM 781 C CA . GLU A 1 102 ? -18.024 7.326 30.745 1.00 94.12 102 GLU A CA 1
ATOM 782 C C . GLU A 1 102 ? -17.799 5.871 30.290 1.00 94.12 102 GLU A C 1
ATOM 784 O O . GLU A 1 102 ? -17.247 5.071 31.045 1.00 94.12 102 GLU A O 1
ATOM 789 N N . LEU A 1 103 ? -18.168 5.517 29.051 1.00 94.00 103 LEU A N 1
ATOM 790 C CA . LEU A 1 103 ? -17.892 4.187 28.490 1.00 94.00 103 LEU A CA 1
ATOM 791 C C . LEU A 1 103 ? -16.379 3.922 28.364 1.00 94.00 103 LEU A C 1
ATOM 793 O O . LEU A 1 103 ? -15.930 2.825 28.703 1.00 94.00 103 LEU A O 1
ATOM 797 N N . VAL A 1 104 ? -15.587 4.916 27.942 1.00 94.94 104 VAL A N 1
ATOM 798 C CA . VAL A 1 104 ? -14.113 4.823 27.879 1.00 94.94 104 VAL A CA 1
ATOM 799 C C . VAL A 1 104 ? -13.518 4.562 29.267 1.00 94.94 104 VAL A C 1
ATOM 801 O O . VAL A 1 104 ? -12.685 3.661 29.411 1.00 94.94 104 VAL A O 1
ATOM 804 N N . ASP A 1 105 ? -13.980 5.285 30.290 1.00 93.38 105 ASP A N 1
ATOM 805 C CA . ASP A 1 105 ? -13.542 5.108 31.680 1.00 93.38 105 ASP A CA 1
ATOM 806 C C . ASP A 1 105 ? -13.925 3.724 32.232 1.00 93.38 105 ASP A C 1
ATOM 808 O O . ASP A 1 105 ? -13.110 3.066 32.886 1.00 93.38 105 ASP A O 1
ATOM 812 N N . ILE A 1 106 ? -15.138 3.234 31.944 1.00 90.31 106 ILE A N 1
ATOM 813 C CA . ILE A 1 106 ? -15.600 1.894 32.349 1.00 90.31 106 ILE A CA 1
ATOM 814 C C . ILE A 1 106 ? -14.694 0.801 31.761 1.00 90.31 106 ILE A C 1
ATOM 816 O O . ILE A 1 106 ? -14.264 -0.094 32.494 1.00 90.31 106 ILE A O 1
ATOM 820 N N . VAL A 1 107 ? -14.370 0.883 30.464 1.00 91.62 107 VAL A N 1
ATOM 821 C CA . VAL A 1 107 ? -13.529 -0.115 29.775 1.00 91.62 107 VAL A CA 1
ATOM 822 C C . VAL A 1 107 ? -12.057 -0.013 30.189 1.00 91.62 107 VAL A C 1
ATOM 824 O O . VAL A 1 107 ? -11.395 -1.043 30.319 1.00 91.62 107 VAL A O 1
ATOM 827 N N . GLN A 1 108 ? -11.536 1.194 30.445 1.00 92.38 108 GLN A N 1
ATOM 828 C CA . GLN A 1 108 ? -10.164 1.382 30.940 1.00 92.38 108 GLN A CA 1
ATOM 829 C C . GLN A 1 108 ? -9.985 0.868 32.375 1.00 92.38 108 GLN A C 1
ATOM 831 O O . GLN A 1 108 ? -8.955 0.280 32.692 1.00 92.38 108 GLN A O 1
ATOM 836 N N . SER A 1 109 ? -10.961 1.121 33.250 1.00 89.12 109 SER A N 1
ATOM 837 C CA . SER A 1 109 ? -10.856 0.827 34.687 1.00 89.12 109 SER A CA 1
ATOM 838 C C . SER A 1 109 ? -11.137 -0.631 35.062 1.00 89.12 109 SER A C 1
ATOM 840 O O . SER A 1 109 ? -10.908 -1.005 36.211 1.00 89.12 109 SER A O 1
ATOM 842 N N . GLY A 1 110 ? -11.698 -1.436 34.151 1.00 82.00 110 GLY A N 1
ATOM 843 C CA . GLY A 1 110 ? -12.176 -2.794 34.453 1.00 82.00 110 GLY A CA 1
ATOM 844 C C . GLY A 1 110 ? -13.337 -2.833 35.465 1.00 82.00 110 GLY A C 1
ATOM 845 O O . GLY A 1 110 ? -13.716 -3.899 35.950 1.00 82.00 110 GLY A O 1
ATOM 846 N N . SER A 1 111 ? -13.921 -1.675 35.802 1.00 77.94 111 SER A N 1
ATOM 847 C CA . SER A 1 111 ? -14.893 -1.517 36.897 1.00 77.94 111 SER A CA 1
ATOM 848 C C . SER A 1 111 ? -16.259 -2.164 36.631 1.00 77.94 111 SER A C 1
ATOM 850 O O . SER A 1 111 ? -17.044 -2.367 37.563 1.00 77.94 111 SER A O 1
ATOM 852 N N . CYS A 1 112 ? -16.541 -2.536 35.380 1.00 78.69 112 CYS A N 1
ATOM 853 C CA . CYS A 1 112 ? -17.704 -3.326 34.997 1.00 78.69 112 CYS A CA 1
ATOM 854 C C . CYS A 1 112 ? -17.282 -4.525 34.137 1.00 78.69 112 CYS A C 1
ATOM 856 O O . CYS A 1 112 ? -16.681 -4.359 33.077 1.00 78.69 112 CYS A O 1
ATOM 858 N N . LYS A 1 113 ? -17.637 -5.743 34.565 1.00 83.31 113 LYS A N 1
ATOM 859 C CA . LYS A 1 113 ? -17.431 -6.955 33.762 1.00 83.31 113 LYS A CA 1
ATOM 860 C C . LYS A 1 113 ? -18.470 -7.013 32.643 1.00 83.31 113 LYS A C 1
ATOM 862 O O . LYS A 1 113 ? -19.620 -7.370 32.889 1.00 83.31 113 LYS A O 1
ATOM 867 N N . LEU A 1 114 ? -18.053 -6.671 31.425 1.00 85.62 114 LEU A N 1
ATOM 868 C CA . LEU A 1 114 ? -18.909 -6.709 30.240 1.00 85.62 114 LEU A CA 1
ATOM 869 C C . LEU A 1 114 ? -19.288 -8.158 29.899 1.00 85.62 114 LEU A C 1
ATOM 871 O O . LEU A 1 114 ? -18.415 -8.974 29.595 1.00 85.62 114 LEU A O 1
ATOM 875 N N . ASN A 1 115 ? -20.583 -8.476 29.919 1.00 88.88 115 ASN A N 1
ATOM 876 C CA . ASN A 1 115 ? -21.082 -9.756 29.414 1.00 88.88 115 ASN A CA 1
ATOM 877 C C . ASN A 1 115 ? -21.083 -9.786 27.869 1.00 88.88 115 ASN A C 1
ATOM 879 O O . ASN A 1 115 ? -20.792 -8.780 27.223 1.00 88.88 115 ASN A O 1
ATOM 883 N N . GLU A 1 116 ? -21.402 -10.939 27.273 1.00 90.56 116 GLU A N 1
ATOM 884 C CA . GLU A 1 116 ? -21.360 -11.122 25.813 1.00 90.56 116 GLU A CA 1
ATOM 885 C C . GLU A 1 116 ? -22.250 -10.114 25.058 1.00 90.56 116 GLU A C 1
ATOM 887 O O . GLU A 1 116 ? -21.786 -9.497 24.105 1.00 90.56 116 GLU A O 1
ATOM 892 N N . ILE A 1 117 ? -23.467 -9.854 25.552 1.00 90.44 117 ILE A N 1
ATOM 893 C CA . ILE A 1 117 ? -24.431 -8.909 24.957 1.00 90.44 117 ILE A CA 1
ATOM 894 C C . ILE A 1 117 ? -23.907 -7.464 25.034 1.00 90.44 117 ILE A C 1
ATOM 896 O O . ILE A 1 117 ? -23.952 -6.725 24.054 1.00 90.44 117 ILE A O 1
ATOM 900 N N . MET A 1 118 ? -23.359 -7.063 26.187 1.00 91.06 118 MET A N 1
ATOM 901 C CA . MET A 1 118 ? -22.778 -5.729 26.385 1.00 91.06 118 MET A CA 1
ATOM 902 C C . MET A 1 118 ? -21.576 -5.485 25.463 1.00 91.06 118 MET A C 1
ATOM 904 O O . MET A 1 118 ? -21.400 -4.365 24.987 1.00 91.06 118 MET A O 1
ATOM 908 N N . GLN A 1 119 ? -20.756 -6.509 25.201 1.00 91.75 119 GLN A N 1
ATOM 909 C CA . GLN A 1 119 ? -19.652 -6.417 24.238 1.00 91.75 119 GLN A CA 1
ATOM 910 C C . GLN A 1 119 ? -20.174 -6.345 22.798 1.00 91.75 119 GLN A C 1
ATOM 912 O O . GLN A 1 119 ? -19.713 -5.500 22.032 1.00 91.75 119 GLN A O 1
ATOM 917 N N . GLU A 1 120 ? -21.157 -7.176 22.445 1.00 93.12 120 GLU A N 1
ATOM 918 C CA . GLU A 1 120 ? -21.759 -7.205 21.111 1.00 93.12 120 GLU A CA 1
ATOM 919 C C . GLU A 1 120 ? -22.367 -5.843 20.732 1.00 93.12 120 GLU A C 1
ATOM 921 O O . GLU A 1 120 ? -22.015 -5.271 19.699 1.00 93.12 120 GLU A O 1
ATOM 926 N N . ASP A 1 121 ? -23.225 -5.278 21.585 1.00 93.31 121 ASP A N 1
ATOM 927 C CA . ASP A 1 121 ? -23.887 -3.999 21.305 1.00 93.31 121 ASP A CA 1
ATOM 928 C C . ASP A 1 121 ? -22.915 -2.810 21.354 1.00 93.31 121 ASP A C 1
ATOM 930 O O . ASP A 1 121 ? -23.040 -1.880 20.552 1.00 93.31 121 ASP A O 1
ATOM 934 N N . MET A 1 122 ? -21.892 -2.851 22.217 1.00 94.62 122 MET A N 1
ATOM 935 C CA . MET A 1 122 ? -20.826 -1.844 22.221 1.00 94.62 122 MET A CA 1
ATOM 936 C C . MET A 1 122 ? -20.022 -1.867 20.912 1.00 94.62 122 MET A C 1
ATOM 938 O O . MET A 1 122 ? -19.776 -0.807 20.336 1.00 94.62 122 MET A O 1
ATOM 942 N N . VAL A 1 123 ? -19.645 -3.047 20.403 1.00 94.69 123 VAL A N 1
ATOM 943 C CA . VAL A 1 123 ? -18.905 -3.157 19.132 1.00 94.69 123 VAL A CA 1
ATOM 944 C C . VAL A 1 123 ? -19.790 -2.799 17.933 1.00 94.69 123 VAL A C 1
ATOM 946 O O . VAL A 1 123 ? -19.295 -2.151 17.009 1.00 94.69 123 VAL A O 1
ATOM 949 N N . LYS A 1 124 ? -21.099 -3.098 17.954 1.00 94.25 124 LYS A N 1
ATOM 950 C CA . LYS A 1 124 ? -22.054 -2.573 16.953 1.00 94.25 124 LYS A CA 1
ATOM 951 C C . LYS A 1 124 ? -22.095 -1.043 16.958 1.00 94.25 124 LYS A C 1
ATOM 953 O O . LYS A 1 124 ? -21.972 -0.438 15.898 1.00 94.25 124 LYS A O 1
ATOM 958 N N . MET A 1 125 ? -22.220 -0.413 18.128 1.00 95.44 125 MET A N 1
ATOM 959 C CA . MET A 1 125 ? -22.252 1.050 18.255 1.00 95.44 125 MET A CA 1
ATOM 960 C C . MET A 1 125 ? -20.952 1.698 17.763 1.00 95.44 125 MET A C 1
ATOM 962 O O . MET A 1 125 ? -21.008 2.674 17.014 1.00 95.44 125 MET A O 1
ATOM 966 N N . ILE A 1 126 ? -19.794 1.124 18.112 1.00 95.56 126 ILE A N 1
ATOM 967 C CA . ILE A 1 126 ? -18.490 1.542 17.574 1.00 95.56 126 ILE A CA 1
ATOM 968 C C . ILE A 1 126 ? -18.502 1.441 16.044 1.00 95.56 126 ILE A C 1
ATOM 970 O O . ILE A 1 126 ? -18.245 2.436 15.370 1.00 95.56 126 ILE A O 1
ATOM 974 N N . SER A 1 127 ? -18.877 0.276 15.504 1.00 94.62 127 SER A N 1
ATOM 975 C CA . SER A 1 127 ? -18.938 0.007 14.058 1.00 94.62 127 SER A CA 1
ATOM 976 C C . SER A 1 127 ? -19.809 1.024 13.315 1.00 94.62 127 SER A C 1
ATOM 978 O O . SER A 1 127 ? -19.402 1.531 12.276 1.00 94.62 127 SER A O 1
ATOM 980 N N . MET A 1 128 ? -20.983 1.355 13.864 1.00 92.38 128 MET A N 1
ATOM 981 C CA . MET A 1 128 ? -21.897 2.351 13.295 1.00 92.38 128 MET A CA 1
ATOM 982 C C . MET A 1 128 ? -21.292 3.759 13.257 1.00 92.38 128 MET A C 1
ATOM 984 O O . MET A 1 128 ? -21.575 4.507 12.330 1.00 92.38 128 MET A O 1
ATOM 988 N N . ASN A 1 129 ? -20.487 4.136 14.253 1.00 92.94 129 ASN A N 1
ATOM 989 C CA .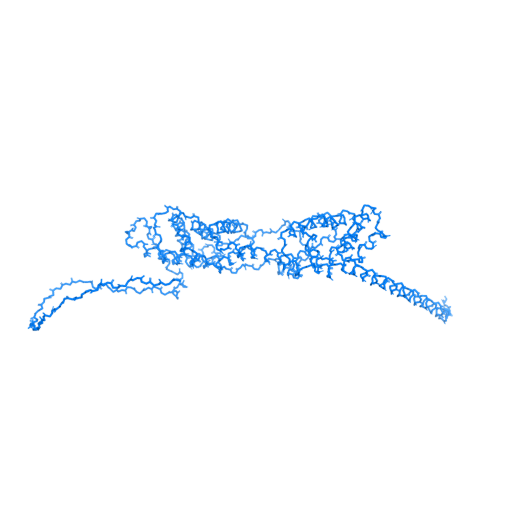 ASN A 1 129 ? -19.900 5.474 14.325 1.00 92.94 129 ASN A CA 1
ATOM 990 C C . ASN A 1 129 ? -18.631 5.622 13.462 1.00 92.94 129 ASN A C 1
ATOM 992 O O . ASN A 1 129 ? -18.415 6.706 12.929 1.00 92.94 129 ASN A O 1
ATOM 996 N N . ILE A 1 130 ? -17.803 4.575 13.320 1.00 93.88 130 ILE A N 1
ATOM 997 C CA . ILE A 1 130 ? -16.533 4.664 12.568 1.00 93.88 130 ILE A CA 1
ATOM 998 C C . ILE A 1 130 ? -16.681 4.333 11.076 1.00 93.88 130 ILE A C 1
ATOM 1000 O O . ILE A 1 130 ? -16.118 5.048 10.248 1.00 93.88 130 ILE A O 1
ATOM 1004 N N . PHE A 1 131 ? -17.447 3.293 10.712 1.00 93.44 131 PHE A N 1
ATOM 1005 C CA . PHE A 1 131 ? -17.551 2.807 9.327 1.00 93.44 131 PHE A CA 1
ATOM 1006 C C . PHE A 1 131 ? -18.530 3.661 8.508 1.00 93.44 131 PHE A C 1
ATOM 1008 O O . PHE A 1 131 ? -19.656 3.256 8.209 1.00 93.44 131 PHE A O 1
ATOM 1015 N N . ARG A 1 132 ? -18.076 4.865 8.160 1.00 86.75 132 ARG A N 1
ATOM 1016 C CA . ARG A 1 132 ? -18.747 5.832 7.283 1.00 86.75 132 ARG A CA 1
ATOM 1017 C C . ARG A 1 132 ? -18.067 5.873 5.914 1.00 86.75 132 ARG A C 1
ATOM 1019 O O . ARG A 1 132 ? -16.886 5.561 5.807 1.00 86.75 132 ARG A O 1
ATOM 1026 N N . CYS A 1 133 ? -18.793 6.300 4.883 1.00 77.88 133 CYS A N 1
ATOM 1027 C CA . CYS A 1 133 ? -18.144 6.724 3.644 1.00 77.88 133 CYS A CA 1
ATOM 1028 C C . CYS A 1 133 ? -17.294 7.963 3.948 1.00 77.88 133 CYS A C 1
ATOM 1030 O O . CYS A 1 133 ? -17.796 8.910 4.557 1.00 77.88 133 CYS A O 1
ATOM 1032 N N . LEU A 1 134 ? -16.030 7.949 3.531 1.00 77.19 134 LEU A N 1
ATOM 1033 C CA . LEU A 1 134 ? -15.166 9.124 3.588 1.00 77.19 134 LEU A CA 1
ATOM 1034 C C . LEU A 1 134 ? -15.685 10.205 2.616 1.00 77.19 134 LEU A C 1
ATOM 1036 O O . LEU A 1 134 ? -16.348 9.863 1.628 1.00 77.19 134 LEU A O 1
ATOM 1040 N N . PRO A 1 135 ? -15.446 11.502 2.885 1.00 72.06 135 PRO A N 1
ATOM 1041 C CA . PRO A 1 135 ? -15.750 12.553 1.919 1.00 72.06 135 PRO A CA 1
ATOM 1042 C C . PRO A 1 135 ? -14.916 12.360 0.636 1.00 72.06 135 PRO A C 1
ATOM 1044 O O . PRO A 1 135 ? -13.792 11.867 0.718 1.00 72.06 135 PRO A O 1
ATOM 1047 N N . PRO A 1 136 ? -15.433 12.738 -0.550 1.00 68.38 136 PRO A N 1
ATOM 1048 C CA . PRO A 1 136 ? -14.642 12.720 -1.777 1.00 68.38 136 PRO A CA 1
ATOM 1049 C C . PRO A 1 136 ? -13.520 13.759 -1.685 1.00 68.38 136 PRO A C 1
ATOM 1051 O O . PRO A 1 136 ? -13.776 14.908 -1.313 1.00 68.38 136 PRO A O 1
ATOM 1054 N N . ALA A 1 137 ? -12.300 13.365 -2.045 1.00 59.94 137 ALA A N 1
ATOM 1055 C CA . ALA A 1 137 ? -11.121 14.213 -1.899 1.00 59.94 137 ALA A CA 1
ATOM 1056 C C . ALA A 1 137 ? -11.231 15.489 -2.768 1.00 59.94 137 ALA A C 1
ATOM 1058 O O . ALA A 1 137 ? -11.714 15.430 -3.909 1.00 59.94 137 ALA A O 1
ATOM 1059 N N . PRO A 1 138 ? -10.771 16.664 -2.292 1.00 53.28 138 PRO A N 1
ATOM 1060 C CA . PRO A 1 138 ? -10.981 17.941 -2.983 1.00 53.28 138 PRO A CA 1
ATOM 1061 C C . PRO A 1 138 ? -10.291 18.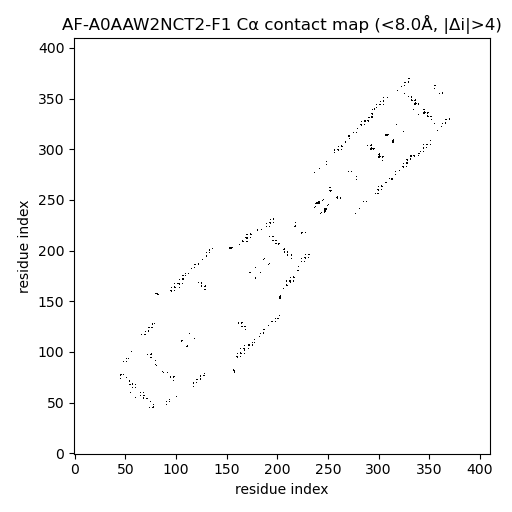001 -4.359 1.00 53.28 138 PRO A C 1
ATOM 1063 O O . PRO A 1 138 ? -10.751 18.705 -5.268 1.00 53.28 138 PRO A O 1
ATOM 1066 N N . HIS A 1 139 ? -9.238 17.201 -4.548 1.00 55.56 139 HIS A N 1
ATOM 1067 C CA . HIS A 1 139 ? -8.496 17.071 -5.801 1.00 55.56 139 HIS A CA 1
ATOM 1068 C C . HIS A 1 139 ? -9.201 16.208 -6.873 1.00 55.56 139 HIS A C 1
ATOM 1070 O O . HIS A 1 139 ? -8.764 16.198 -8.025 1.00 55.56 139 HIS A O 1
ATOM 1076 N N . GLU A 1 140 ? -10.285 15.488 -6.551 1.00 50.44 140 GLU A N 1
ATOM 1077 C CA . GLU A 1 140 ? -11.050 14.725 -7.556 1.00 50.44 140 GLU A CA 1
ATOM 1078 C C . GLU A 1 140 ? -12.006 15.610 -8.367 1.00 50.44 140 GLU A C 1
ATOM 1080 O O . GLU A 1 140 ? -12.190 15.390 -9.565 1.00 50.44 140 GLU A O 1
ATOM 1085 N N . ASN A 1 141 ? -12.588 16.632 -7.730 1.00 43.44 141 ASN A N 1
ATOM 1086 C CA . ASN A 1 141 ? -13.548 17.549 -8.360 1.00 43.44 141 ASN A CA 1
ATOM 1087 C C . ASN A 1 141 ? -12.882 18.774 -9.011 1.00 43.44 141 ASN A C 1
ATOM 1089 O O . ASN A 1 141 ? -13.482 19.435 -9.861 1.00 43.44 141 ASN A O 1
ATOM 1093 N N . SER A 1 142 ? -11.641 19.080 -8.630 1.00 43.28 142 SER A N 1
ATOM 1094 C CA . SER A 1 142 ? -10.910 20.255 -9.101 1.00 43.28 142 SER A CA 1
ATOM 1095 C C . SER A 1 142 ? -10.087 19.928 -10.346 1.00 43.28 142 SER A C 1
ATOM 1097 O O . SER A 1 142 ? -8.960 19.453 -10.255 1.00 43.28 142 SER A O 1
ATOM 1099 N N . GLY A 1 143 ? -10.611 20.250 -11.533 1.00 46.59 143 GLY A N 1
ATOM 1100 C CA . GLY A 1 143 ? -9.865 20.208 -12.805 1.00 46.59 143 GLY A CA 1
ATOM 1101 C C . GLY A 1 143 ? -8.776 21.289 -12.941 1.00 46.59 143 GLY A C 1
ATOM 1102 O O . GLY A 1 143 ? -8.529 21.767 -14.046 1.00 46.59 143 GLY A O 1
ATOM 1103 N N . ALA A 1 144 ? -8.187 21.721 -11.824 1.00 42.41 144 ALA A N 1
ATOM 1104 C CA . ALA A 1 144 ? -7.262 22.840 -11.704 1.00 42.41 144 ALA A CA 1
ATOM 1105 C C . ALA A 1 144 ? -5.808 22.342 -11.677 1.00 42.41 144 ALA A C 1
ATOM 1107 O O . ALA A 1 144 ? -5.189 22.205 -10.624 1.00 42.41 144 ALA A O 1
ATOM 1108 N N . ASP A 1 145 ? -5.269 22.062 -12.861 1.00 47.66 145 ASP A N 1
ATOM 1109 C CA . ASP A 1 145 ? -3.844 21.791 -13.058 1.00 47.66 145 ASP A CA 1
ATOM 1110 C C . ASP A 1 145 ? -3.041 23.091 -12.829 1.00 47.66 145 ASP A C 1
ATOM 1112 O O . ASP A 1 145 ? -3.148 24.024 -13.629 1.00 47.66 145 ASP A O 1
ATOM 1116 N N . GLY A 1 146 ? -2.292 23.188 -11.719 1.00 45.81 146 GLY A N 1
ATOM 1117 C CA . GLY A 1 146 ? -1.406 24.335 -11.439 1.00 45.81 146 GLY A CA 1
ATOM 1118 C C . GLY A 1 146 ? -1.401 24.937 -10.023 1.00 45.81 146 GLY A C 1
ATOM 1119 O O . GLY A 1 146 ? -0.785 25.986 -9.850 1.00 45.81 146 GLY A O 1
ATOM 1120 N N . GLY A 1 147 ? -2.057 24.334 -9.025 1.00 37.00 147 GLY A N 1
ATOM 1121 C CA . GLY A 1 147 ? -1.875 24.714 -7.611 1.00 37.00 147 GLY A CA 1
ATOM 1122 C C . GLY A 1 147 ? -0.561 24.178 -7.021 1.00 37.00 147 GLY A C 1
ATOM 1123 O O . GLY A 1 147 ? -0.119 23.095 -7.406 1.00 37.00 147 GLY A O 1
ATOM 1124 N N . ASP A 1 148 ? 0.061 24.918 -6.098 1.00 40.22 148 ASP A N 1
ATOM 1125 C CA . ASP A 1 148 ? 1.270 24.480 -5.382 1.00 40.22 148 ASP A CA 1
ATOM 1126 C C . ASP A 1 148 ? 0.863 23.597 -4.180 1.00 40.22 148 ASP A C 1
ATOM 1128 O O . ASP A 1 148 ? 0.126 24.075 -3.314 1.00 40.22 148 ASP A O 1
ATOM 1132 N N . PRO A 1 149 ? 1.266 22.312 -4.101 1.00 50.66 149 PRO A N 1
ATOM 1133 C CA . PRO A 1 149 ? 0.714 21.357 -3.129 1.00 50.66 149 PRO A CA 1
ATOM 1134 C C . PRO A 1 149 ? 1.177 21.553 -1.670 1.00 50.66 149 PRO A C 1
ATOM 1136 O O . PRO A 1 149 ? 0.965 20.670 -0.842 1.00 50.66 149 PRO A O 1
ATOM 1139 N N . GLU A 1 150 ? 1.820 22.675 -1.336 1.00 46.41 150 GLU A N 1
ATOM 1140 C CA . GLU A 1 150 ? 2.181 23.027 0.048 1.00 46.41 150 GLU A CA 1
ATOM 1141 C C . GLU A 1 150 ? 1.076 23.826 0.784 1.00 46.41 150 GLU A C 1
ATOM 1143 O O . GLU A 1 150 ? 1.169 23.997 1.998 1.00 46.41 150 GLU A O 1
ATOM 1148 N N . GLU A 1 151 ? 0.001 24.244 0.093 1.00 47.56 151 GLU A N 1
ATOM 1149 C CA . GLU A 1 151 ? -1.185 24.914 0.679 1.00 47.56 151 GLU A CA 1
ATOM 1150 C C . GLU A 1 151 ? -2.461 24.029 0.708 1.00 47.56 151 GLU A C 1
ATOM 1152 O O . GLU A 1 151 ? -3.580 24.543 0.696 1.00 47.56 151 GLU A O 1
ATOM 1157 N N . ASP A 1 152 ? -2.327 22.696 0.771 1.00 53.06 152 ASP A N 1
ATOM 1158 C CA . ASP A 1 152 ? -3.473 21.790 0.989 1.00 53.06 152 ASP A CA 1
ATOM 1159 C C . ASP A 1 152 ? -4.045 21.965 2.415 1.00 53.06 152 ASP A C 1
ATOM 1161 O O . ASP A 1 152 ? -3.468 21.527 3.417 1.00 53.06 152 ASP A O 1
ATOM 1165 N N . ASP A 1 153 ? -5.204 22.623 2.500 1.00 54.69 153 ASP A N 1
ATOM 1166 C CA . ASP A 1 153 ? -5.916 22.958 3.738 1.00 54.69 153 ASP A CA 1
ATOM 1167 C C . ASP A 1 153 ? -6.352 21.667 4.469 1.00 54.69 153 ASP A C 1
ATOM 1169 O O . ASP A 1 153 ? -7.306 20.989 4.077 1.00 54.69 153 ASP A O 1
ATOM 1173 N N . MET A 1 154 ? -5.611 21.279 5.515 1.00 62.97 154 MET A N 1
ATOM 1174 C CA . MET A 1 154 ? -5.721 19.960 6.155 1.00 62.97 154 MET A CA 1
ATOM 1175 C C . MET A 1 154 ? -7.145 19.649 6.645 1.00 62.97 154 MET A C 1
ATOM 1177 O O . MET A 1 154 ? -7.591 20.178 7.670 1.00 62.97 154 MET A O 1
ATOM 1181 N N . PHE A 1 155 ? -7.831 18.719 5.971 1.00 75.06 155 PHE A N 1
ATOM 1182 C CA . PHE A 1 155 ? -9.187 18.318 6.340 1.00 75.06 155 PHE A CA 1
ATOM 1183 C C . PHE A 1 155 ? -9.263 17.811 7.790 1.00 75.06 155 PHE A C 1
ATOM 1185 O O . PHE A 1 155 ? -8.519 16.926 8.221 1.00 75.06 155 PHE A O 1
ATOM 1192 N N . MET A 1 156 ? -10.216 18.363 8.541 1.00 81.31 156 MET A N 1
ATOM 1193 C CA . MET A 1 156 ? -10.516 17.988 9.920 1.00 81.31 156 MET A CA 1
ATOM 1194 C C . MET A 1 156 ? -11.988 17.606 10.033 1.00 81.31 156 MET A C 1
ATOM 1196 O O . MET A 1 156 ? -12.860 18.445 9.807 1.00 81.31 156 MET A O 1
ATOM 1200 N N . ASP A 1 157 ? -12.276 16.371 10.452 1.00 83.06 157 ASP A N 1
ATOM 1201 C CA . ASP A 1 157 ? -13.658 15.902 10.591 1.00 83.06 157 ASP A CA 1
ATOM 1202 C C . ASP A 1 157 ? -14.417 16.735 11.660 1.00 83.06 157 ASP A C 1
ATOM 1204 O O . ASP A 1 157 ? -13.982 16.788 12.821 1.00 83.06 157 ASP A O 1
ATOM 1208 N N . PRO A 1 158 ? -15.552 17.388 11.328 1.00 86.25 158 PRO A N 1
ATOM 1209 C CA . PRO A 1 158 ? -16.321 18.184 12.290 1.00 86.25 158 PRO A CA 1
ATOM 1210 C C . PRO A 1 158 ? -16.912 17.371 13.453 1.00 86.25 158 PRO A C 1
ATOM 1212 O O . PRO A 1 158 ? -17.143 17.919 14.534 1.00 86.25 158 PRO A O 1
ATOM 1215 N N . ALA A 1 159 ? -17.136 16.066 13.267 1.00 90.00 159 ALA A N 1
ATOM 1216 C CA . ALA A 1 159 ? -17.621 15.147 14.296 1.00 90.00 159 ALA A CA 1
ATOM 1217 C C . ALA A 1 159 ? -16.495 14.581 15.185 1.00 90.00 159 ALA A C 1
ATOM 1219 O O . ALA A 1 159 ? -16.766 13.762 16.074 1.00 90.00 159 ALA A O 1
ATOM 1220 N N . TRP A 1 160 ? -15.244 15.034 15.012 1.00 92.75 160 TRP A N 1
ATOM 1221 C CA . TRP A 1 160 ? -14.087 14.587 15.797 1.00 92.75 160 TRP A CA 1
ATOM 1222 C C . TRP A 1 160 ? -14.301 14.542 17.327 1.00 92.75 160 TRP A C 1
ATOM 1224 O O . TRP A 1 160 ? -13.898 13.546 17.933 1.00 92.75 160 TRP A O 1
ATOM 1234 N N . PRO A 1 161 ? -14.999 15.500 17.984 1.00 92.00 161 PRO A N 1
ATOM 1235 C CA . PRO A 1 161 ? -15.270 15.433 19.427 1.00 92.00 161 PRO A CA 1
ATOM 1236 C C . PRO A 1 161 ? -16.083 14.209 19.887 1.00 92.00 161 PRO A C 1
ATOM 1238 O O . PRO A 1 161 ? -16.104 13.900 21.080 1.00 92.00 161 PRO A O 1
ATOM 1241 N N . HIS A 1 162 ? -16.770 13.514 18.972 1.00 93.69 162 HIS A N 1
ATOM 1242 C CA . HIS A 1 162 ? -17.384 12.204 19.220 1.00 93.69 162 HIS A CA 1
ATOM 1243 C C . HIS A 1 162 ? -16.515 11.064 18.683 1.00 93.69 162 HIS A C 1
ATOM 1245 O O . HIS A 1 162 ? -16.290 10.100 19.416 1.00 93.69 162 HIS A O 1
ATOM 1251 N N . LEU A 1 163 ? -16.000 11.171 17.450 1.00 93.69 163 LEU A N 1
ATOM 1252 C CA . LEU A 1 163 ? -15.192 10.117 16.818 1.00 93.69 163 LEU A CA 1
ATOM 1253 C C . LEU A 1 163 ? -13.947 9.764 17.641 1.00 93.69 163 LEU A C 1
ATOM 1255 O O . LEU A 1 163 ? -13.678 8.582 17.843 1.00 93.69 163 LEU A O 1
ATOM 1259 N N . GLN A 1 164 ? -13.251 10.756 18.206 1.00 95.94 164 GLN A N 1
ATOM 1260 C CA . GLN A 1 164 ? -12.093 10.537 19.078 1.00 95.94 164 GLN A CA 1
ATOM 1261 C C . GLN A 1 164 ? -12.424 9.608 20.254 1.00 95.94 164 GLN A C 1
ATOM 1263 O O . GLN A 1 164 ? -11.656 8.704 20.570 1.00 95.94 164 GLN A O 1
ATOM 1268 N N . LEU A 1 165 ? -13.582 9.798 20.895 1.00 97.12 165 LEU A N 1
ATOM 1269 C CA . LEU A 1 165 ? -13.997 8.982 22.039 1.00 97.12 165 LEU A CA 1
ATOM 1270 C C . LEU A 1 165 ? -14.447 7.578 21.615 1.00 97.12 165 LEU A C 1
ATOM 1272 O O . LEU A 1 165 ? -14.266 6.631 22.377 1.00 97.12 165 LEU A O 1
ATOM 1276 N N . VAL A 1 166 ? -14.989 7.417 20.404 1.00 97.19 166 VAL A N 1
ATOM 1277 C CA . VAL A 1 166 ? -15.311 6.097 19.834 1.00 97.19 166 VAL A CA 1
ATOM 1278 C C . VAL A 1 166 ? -14.033 5.326 19.482 1.00 97.19 166 VAL A C 1
ATOM 1280 O O . VAL A 1 166 ? -13.927 4.142 19.809 1.00 97.19 166 VAL A O 1
ATOM 1283 N N . TYR A 1 167 ? -13.038 5.987 18.884 1.00 97.50 167 TYR A N 1
ATOM 1284 C CA . TYR A 1 167 ? -11.728 5.390 18.616 1.00 97.50 167 TYR A CA 1
ATOM 1285 C C . TYR A 1 167 ? -10.968 5.052 19.897 1.00 97.50 167 TYR A C 1
ATOM 1287 O O . TYR A 1 167 ? -10.412 3.958 20.004 1.00 97.50 167 TYR A O 1
ATOM 1295 N N . GLU A 1 168 ? -11.001 5.927 20.904 1.00 97.44 168 GLU A N 1
ATOM 1296 C CA . GLU A 1 168 ? -10.445 5.623 22.220 1.00 97.44 168 GLU A CA 1
ATOM 1297 C C . GLU A 1 168 ? -11.160 4.415 22.844 1.00 97.44 168 GLU A C 1
ATOM 1299 O O . GLU A 1 168 ? -10.492 3.492 23.301 1.00 97.44 168 GLU A O 1
ATOM 1304 N N . LEU A 1 169 ? -12.497 4.343 22.799 1.00 96.94 169 LEU A N 1
ATOM 1305 C CA . LEU A 1 169 ? -13.265 3.203 23.320 1.00 96.94 169 LEU A CA 1
ATOM 1306 C C . LEU A 1 169 ? -12.873 1.882 22.638 1.00 96.94 169 LEU A C 1
ATOM 1308 O O . LEU A 1 169 ? -12.650 0.880 23.324 1.00 96.94 169 LEU A O 1
ATOM 1312 N N . LEU A 1 170 ? -12.730 1.887 21.309 1.00 97.38 170 LEU A N 1
ATOM 1313 C CA . LEU A 1 170 ? -12.248 0.735 20.545 1.00 97.38 170 LEU A CA 1
ATOM 1314 C C . LEU A 1 170 ? -10.817 0.351 20.949 1.00 97.38 170 LEU A C 1
ATOM 1316 O O . LEU A 1 170 ? -10.548 -0.825 21.198 1.00 97.38 170 LEU A O 1
ATOM 1320 N N . LEU A 1 171 ? -9.913 1.325 21.084 1.00 96.69 171 LEU A N 1
ATOM 1321 C CA . LEU A 1 171 ? -8.538 1.097 21.529 1.00 96.69 171 LEU A CA 1
ATOM 1322 C C . LEU A 1 171 ? -8.490 0.501 22.946 1.00 96.69 171 LEU A C 1
ATOM 1324 O O . LEU A 1 171 ? -7.781 -0.484 23.168 1.00 96.69 171 LEU A O 1
ATOM 1328 N N . ARG A 1 172 ? -9.273 1.034 23.896 1.00 96.00 172 ARG A N 1
ATOM 1329 C CA . ARG A 1 172 ? -9.369 0.487 25.262 1.00 96.00 172 ARG A CA 1
ATOM 1330 C C . ARG A 1 172 ? -9.930 -0.928 25.260 1.00 96.0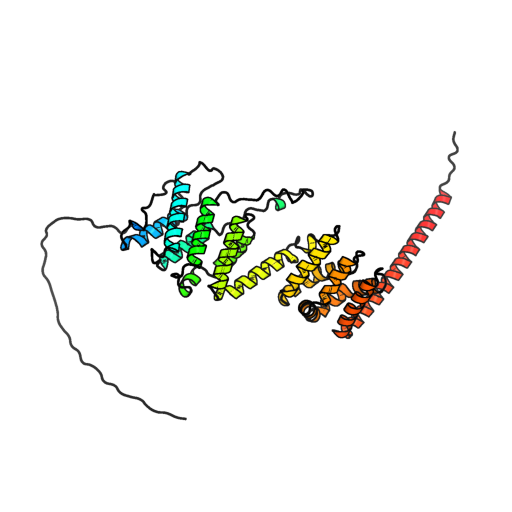0 172 ARG A C 1
ATOM 1332 O O . ARG A 1 172 ? -9.375 -1.771 25.956 1.00 96.00 172 ARG A O 1
ATOM 1339 N N . TYR A 1 173 ? -10.956 -1.226 24.464 1.00 94.88 173 TYR A N 1
ATOM 1340 C CA . TYR A 1 173 ? -11.506 -2.582 24.355 1.00 94.88 173 TYR A CA 1
ATOM 1341 C C . TYR A 1 173 ? -10.489 -3.573 23.758 1.00 94.88 173 TYR A C 1
ATOM 1343 O O . TYR A 1 173 ? -10.253 -4.643 24.317 1.00 94.88 173 TYR A O 1
ATOM 1351 N N . VAL A 1 174 ? -9.795 -3.184 22.682 1.00 94.50 174 VAL A N 1
ATOM 1352 C CA . VAL A 1 174 ? -8.743 -3.991 22.033 1.00 94.50 174 VAL A CA 1
ATOM 1353 C C . VAL A 1 174 ? -7.529 -4.224 22.946 1.00 94.50 174 VAL A C 1
ATOM 1355 O O . VAL A 1 174 ? -6.874 -5.264 22.834 1.00 94.50 174 VAL A O 1
ATOM 1358 N N . VAL A 1 175 ? -7.215 -3.302 23.862 1.00 93.38 175 VAL A N 1
ATOM 1359 C CA . VAL A 1 175 ? -6.047 -3.386 24.766 1.00 93.38 175 VAL A CA 1
ATOM 1360 C C . VAL A 1 175 ? -6.389 -3.936 26.161 1.00 93.38 175 VAL A C 1
ATOM 1362 O O . VAL A 1 175 ? -5.525 -4.550 26.782 1.00 93.38 175 VAL A O 1
ATOM 1365 N N . SER A 1 176 ? -7.634 -3.821 26.634 1.00 91.00 176 SER A N 1
ATOM 1366 C CA . SER A 1 176 ? -8.058 -4.216 27.991 1.00 91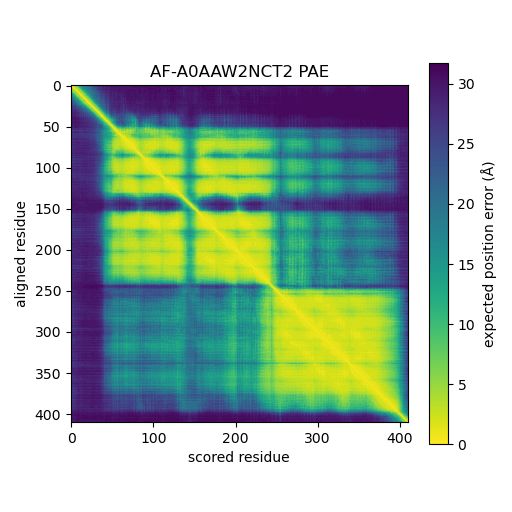.00 176 SER A CA 1
ATOM 1367 C C . SER A 1 176 ? -7.699 -5.676 28.324 1.00 91.00 176 SER A C 1
ATOM 1369 O O . SER A 1 176 ? -8.025 -6.574 27.537 1.00 91.00 176 SER A O 1
ATOM 1371 N N . PRO A 1 177 ? -7.037 -5.963 29.463 1.00 86.75 177 PRO A N 1
ATOM 1372 C CA . PRO A 1 177 ? -6.618 -7.321 29.815 1.00 86.75 177 PRO A CA 1
ATOM 1373 C C . PRO A 1 177 ? -7.804 -8.250 30.117 1.00 86.75 177 PRO A C 1
ATOM 1375 O O . PRO A 1 177 ? -7.711 -9.445 29.850 1.00 86.75 177 PRO A O 1
ATOM 1378 N N . ASP A 1 178 ? -8.931 -7.708 30.588 1.00 85.50 178 ASP A N 1
ATOM 1379 C CA . ASP A 1 178 ? -10.138 -8.469 30.947 1.00 85.50 178 ASP A CA 1
ATOM 1380 C C . ASP A 1 178 ? -10.922 -9.005 29.731 1.00 85.50 178 ASP A C 1
ATOM 1382 O O . ASP A 1 178 ? -11.821 -9.834 29.873 1.00 85.50 178 ASP A O 1
ATOM 1386 N N . THR A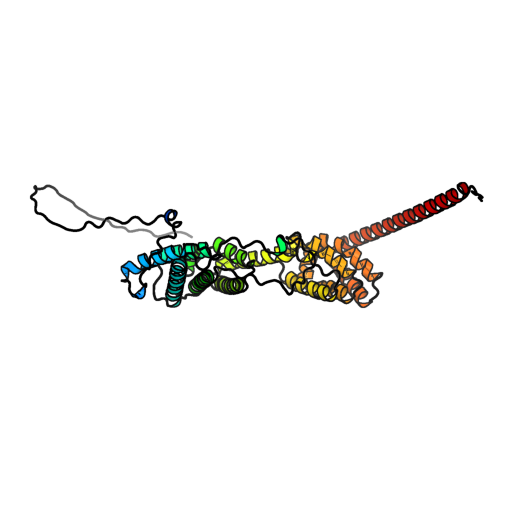 1 179 ? -10.586 -8.549 28.519 1.00 85.06 179 THR A N 1
ATOM 1387 C CA . THR A 1 179 ? -11.262 -8.943 27.273 1.00 85.06 179 THR A CA 1
ATOM 1388 C C . THR A 1 179 ? -10.732 -10.288 26.747 1.00 85.06 179 THR A C 1
ATOM 1390 O O . THR A 1 179 ? -9.621 -10.364 26.211 1.00 85.06 179 THR A O 1
ATOM 1393 N N . ASP A 1 180 ? -11.525 -11.364 26.848 1.00 87.50 180 ASP A N 1
ATOM 1394 C CA . ASP A 1 180 ? -11.164 -12.677 26.283 1.00 87.50 180 ASP A CA 1
ATOM 1395 C C . ASP A 1 180 ? -11.068 -12.608 24.749 1.00 87.50 180 ASP A C 1
ATOM 1397 O O . ASP A 1 180 ? -12.050 -12.373 24.043 1.00 87.50 180 ASP A O 1
ATOM 1401 N N . THR A 1 181 ? -9.878 -12.882 24.212 1.00 88.00 181 THR A N 1
ATOM 1402 C CA . THR A 1 181 ? -9.610 -12.880 22.767 1.00 88.00 181 THR A CA 1
ATOM 1403 C C . THR A 1 181 ? -10.359 -13.975 22.009 1.00 88.00 181 THR A C 1
ATOM 1405 O O . THR A 1 181 ? -10.557 -13.844 20.800 1.00 88.00 181 THR A O 1
ATOM 1408 N N . LYS A 1 182 ? -10.809 -15.042 22.684 1.00 88.88 182 LYS A N 1
ATOM 1409 C CA . LYS A 1 182 ? -11.653 -16.091 22.086 1.00 88.88 182 LYS A CA 1
ATOM 1410 C C . LYS A 1 182 ? -13.091 -15.627 21.870 1.00 88.88 182 LYS A C 1
ATOM 1412 O O . LYS A 1 182 ? -13.737 -16.145 20.956 1.00 88.88 182 LYS A O 1
ATOM 1417 N N . LEU A 1 183 ? -13.560 -14.683 22.689 1.00 88.69 183 LEU A N 1
ATOM 1418 C CA . LEU A 1 183 ? -14.883 -14.072 22.598 1.00 88.69 183 LEU A CA 1
ATOM 1419 C C . LEU A 1 183 ? -14.853 -12.849 21.677 1.00 88.69 183 LEU A C 1
ATOM 1421 O O . LEU A 1 183 ? -15.585 -12.812 20.695 1.00 88.69 183 LEU A O 1
ATOM 1425 N N . ALA A 1 184 ? -13.943 -11.902 21.922 1.00 89.69 184 ALA A N 1
ATOM 1426 C CA . ALA A 1 184 ? -13.882 -10.632 21.198 1.00 89.69 184 ALA A CA 1
ATOM 1427 C C . ALA A 1 184 ? -13.694 -10.790 19.677 1.00 89.69 184 ALA A C 1
ATOM 1429 O O . ALA A 1 184 ? -14.238 -9.994 18.915 1.00 89.69 184 ALA A O 1
ATOM 1430 N N . LYS A 1 185 ? -13.025 -11.862 19.223 1.00 89.56 185 LYS A N 1
ATOM 1431 C CA . LYS A 1 185 ? -12.893 -12.220 17.795 1.00 89.56 185 LYS A CA 1
ATOM 1432 C C . LYS A 1 185 ? -14.207 -12.629 17.092 1.00 89.56 185 LYS A C 1
ATOM 1434 O O . LYS A 1 185 ? -14.181 -12.990 15.919 1.00 89.56 185 LYS A O 1
ATOM 1439 N N . ARG A 1 186 ? -15.331 -12.702 17.821 1.00 92.31 186 ARG A N 1
ATOM 1440 C CA . ARG A 1 186 ? -16.687 -12.852 17.254 1.00 92.31 186 ARG A CA 1
ATOM 1441 C C . ARG A 1 186 ? -17.251 -11.513 16.773 1.00 92.31 186 ARG A C 1
ATOM 1443 O O . ARG A 1 186 ? -18.124 -11.511 15.918 1.00 92.31 186 ARG A O 1
ATOM 1450 N N . PHE A 1 187 ? -16.765 -10.408 17.343 1.00 93.25 187 PHE A N 1
ATOM 1451 C CA . PHE A 1 187 ? -17.239 -9.047 17.081 1.00 93.25 187 PHE A CA 1
ATOM 1452 C C . PHE A 1 187 ? -16.212 -8.246 16.271 1.00 93.25 187 PHE A C 1
ATOM 1454 O O . PHE A 1 187 ? -16.568 -7.543 15.334 1.00 93.25 187 PHE A O 1
ATOM 1461 N N . ILE A 1 188 ? -14.927 -8.409 16.600 1.00 94.94 188 ILE A N 1
ATOM 1462 C CA . ILE A 1 188 ? -13.802 -8.050 15.734 1.00 94.94 188 ILE A CA 1
ATOM 1463 C C . ILE A 1 188 ? -13.570 -9.260 14.825 1.00 94.94 188 ILE A C 1
ATOM 1465 O O . ILE A 1 188 ? -12.792 -10.155 15.152 1.00 94.94 188 ILE A O 1
ATOM 1469 N N . ASP A 1 189 ? -14.333 -9.342 13.740 1.00 94.75 189 ASP A N 1
ATOM 1470 C CA . ASP A 1 189 ? -14.219 -10.399 12.738 1.00 94.75 189 ASP A CA 1
ATOM 1471 C C . ASP A 1 189 ? -13.340 -9.946 11.550 1.00 94.75 189 ASP A C 1
ATOM 1473 O O . ASP A 1 189 ? -12.682 -8.905 11.593 1.00 94.75 189 ASP A O 1
ATOM 1477 N N . HIS A 1 190 ? -13.296 -10.733 10.472 1.00 93.44 190 HIS A N 1
ATOM 1478 C CA . HIS A 1 190 ? -12.573 -10.324 9.267 1.00 93.44 190 HIS A CA 1
ATOM 1479 C C . HIS A 1 190 ? -13.235 -9.129 8.554 1.00 93.44 190 HIS A C 1
ATOM 1481 O O . HIS A 1 190 ? -12.505 -8.270 8.066 1.00 93.44 190 HIS A O 1
ATOM 1487 N N . SER A 1 191 ? -14.571 -9.007 8.544 1.00 94.88 191 SER A N 1
ATOM 1488 C CA . SER A 1 191 ? -15.246 -7.853 7.924 1.00 94.88 191 SER A CA 1
ATOM 1489 C C . SER A 1 191 ? -14.984 -6.547 8.680 1.00 94.88 191 SER A C 1
ATOM 1491 O O . SER A 1 191 ? -14.730 -5.522 8.045 1.00 94.88 191 SER A O 1
ATOM 1493 N N . PHE A 1 192 ? -14.985 -6.583 10.016 1.00 96.06 192 PHE A N 1
ATOM 1494 C CA . PHE A 1 192 ? -14.610 -5.449 10.864 1.00 96.06 192 PHE A CA 1
ATOM 1495 C C . PHE A 1 192 ? -13.183 -4.976 10.559 1.00 96.06 192 PHE A C 1
ATOM 1497 O O . PHE A 1 192 ? -12.943 -3.780 10.423 1.00 96.06 192 PHE A O 1
ATOM 1504 N N . VAL A 1 193 ? -12.231 -5.908 10.430 1.00 95.00 193 VAL A N 1
ATOM 1505 C CA . VAL A 1 193 ? -10.822 -5.571 10.176 1.00 95.00 193 VAL A CA 1
ATOM 1506 C C . VAL A 1 193 ? -10.603 -5.011 8.769 1.00 95.00 193 VAL A C 1
ATOM 1508 O O . VAL A 1 193 ? -9.865 -4.039 8.646 1.00 95.00 193 VAL A O 1
ATOM 1511 N N . THR A 1 194 ? -11.258 -5.542 7.729 1.00 92.12 194 THR A N 1
ATOM 1512 C CA . THR A 1 194 ? -11.182 -4.955 6.376 1.00 92.12 194 THR A CA 1
ATOM 1513 C C . THR A 1 194 ? -11.723 -3.524 6.363 1.00 92.12 194 THR A C 1
ATOM 1515 O O . THR A 1 194 ? -11.012 -2.618 5.941 1.00 92.12 194 THR A O 1
ATOM 1518 N N . LYS A 1 195 ? -12.907 -3.280 6.940 1.00 93.94 195 LYS A N 1
ATOM 1519 C CA . LYS A 1 195 ? -13.495 -1.927 7.018 1.00 93.94 195 LYS A CA 1
ATOM 1520 C C . LYS A 1 195 ? -12.682 -0.945 7.861 1.00 93.94 195 LYS A C 1
ATOM 1522 O O . LYS A 1 195 ? -12.747 0.258 7.646 1.00 93.94 195 LYS A O 1
ATOM 1527 N N . LEU A 1 196 ? -11.910 -1.438 8.831 1.00 94.56 196 LEU A N 1
ATOM 1528 C CA . LEU A 1 196 ? -10.990 -0.610 9.613 1.00 94.56 196 LEU A CA 1
ATOM 1529 C C . LEU A 1 196 ? -9.726 -0.235 8.818 1.00 94.56 196 LEU A C 1
ATOM 1531 O O . LEU A 1 196 ? -9.108 0.784 9.113 1.00 94.56 196 LEU A O 1
ATOM 1535 N N . LEU A 1 197 ? -9.342 -1.042 7.825 1.00 90.69 197 LEU A N 1
ATOM 1536 C CA . LEU A 1 197 ? -8.239 -0.742 6.909 1.00 90.69 197 LEU A CA 1
ATOM 1537 C C . LEU A 1 197 ? -8.680 0.203 5.780 1.00 90.69 197 LEU A C 1
ATOM 1539 O O . LEU A 1 197 ? -7.924 1.104 5.440 1.00 90.69 197 LEU A O 1
ATOM 1543 N N . GLU A 1 198 ? -9.918 0.081 5.290 1.00 89.38 198 GLU A N 1
ATOM 1544 C CA . GLU A 1 198 ? -10.537 1.022 4.332 1.00 89.38 198 GLU A CA 1
ATOM 1545 C C . GLU A 1 198 ? -10.551 2.481 4.844 1.00 89.38 198 GLU A C 1
ATOM 1547 O O . GLU A 1 198 ? -10.494 3.418 4.057 1.00 89.38 198 GLU A O 1
ATOM 1552 N N . LEU A 1 199 ? -10.572 2.700 6.165 1.00 89.69 199 LEU A N 1
ATOM 1553 C CA . LEU A 1 199 ? -10.559 4.045 6.757 1.00 89.69 199 LEU A CA 1
ATOM 1554 C C . LEU A 1 199 ? -9.176 4.733 6.753 1.00 89.69 199 LEU A C 1
ATOM 1556 O O . LEU A 1 199 ? -9.095 5.907 7.115 1.00 89.69 199 LEU A O 1
ATOM 1560 N N . PHE A 1 200 ? -8.087 4.058 6.353 1.00 85.62 200 PHE A N 1
ATOM 1561 C CA . PHE A 1 200 ? -6.761 4.699 6.254 1.00 85.62 200 PHE A CA 1
ATOM 1562 C C . PHE A 1 200 ? -6.687 5.775 5.165 1.00 85.62 200 PHE A C 1
ATOM 1564 O O . PHE A 1 200 ? -5.847 6.668 5.276 1.00 85.62 200 PHE A O 1
ATOM 1571 N N . ASP A 1 201 ? -7.601 5.737 4.193 1.00 83.31 201 ASP A N 1
ATOM 1572 C CA . ASP A 1 201 ? -7.766 6.763 3.159 1.00 83.31 201 ASP A CA 1
ATOM 1573 C C . ASP A 1 201 ? -8.360 8.081 3.718 1.00 83.31 201 ASP A C 1
ATOM 1575 O O . ASP A 1 201 ? -8.524 9.050 2.982 1.00 83.31 201 ASP A O 1
ATOM 1579 N N . SER A 1 202 ? -8.685 8.157 5.020 1.00 83.25 202 SER A N 1
ATOM 1580 C CA . SER A 1 202 ? -9.177 9.387 5.659 1.00 83.25 202 SER A CA 1
ATOM 1581 C C . SER A 1 202 ? -8.117 10.489 5.662 1.00 83.25 202 SER A C 1
ATOM 1583 O O . SER A 1 202 ? -7.012 10.301 6.175 1.00 83.25 202 SER A O 1
ATOM 1585 N N . GLU A 1 203 ? -8.476 11.675 5.165 1.00 79.56 203 GLU A N 1
ATOM 1586 C CA . GLU A 1 203 ? -7.605 12.856 5.094 1.00 79.56 203 GLU A CA 1
ATOM 1587 C C . GLU A 1 203 ? -7.237 13.432 6.478 1.00 79.56 203 GLU A C 1
ATOM 1589 O O . GLU A 1 203 ? -6.184 14.062 6.627 1.00 79.56 203 GLU A O 1
ATOM 1594 N N . ASP A 1 204 ? -7.996 13.111 7.531 1.00 80.88 204 ASP A N 1
ATOM 1595 C CA . ASP A 1 204 ? -7.731 13.570 8.898 1.00 80.88 204 ASP A CA 1
ATOM 1596 C C . ASP A 1 204 ? -6.556 12.808 9.549 1.00 80.88 204 ASP A C 1
ATOM 1598 O O . ASP A 1 204 ? -6.648 11.624 9.891 1.00 80.88 204 ASP A O 1
ATOM 1602 N N . MET A 1 205 ? -5.431 13.498 9.780 1.00 82.31 205 MET A N 1
A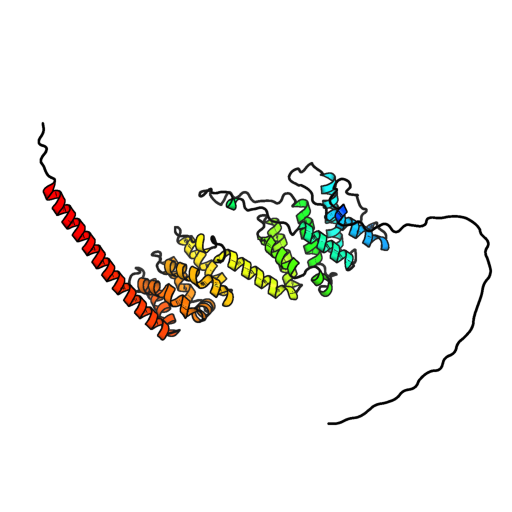TOM 16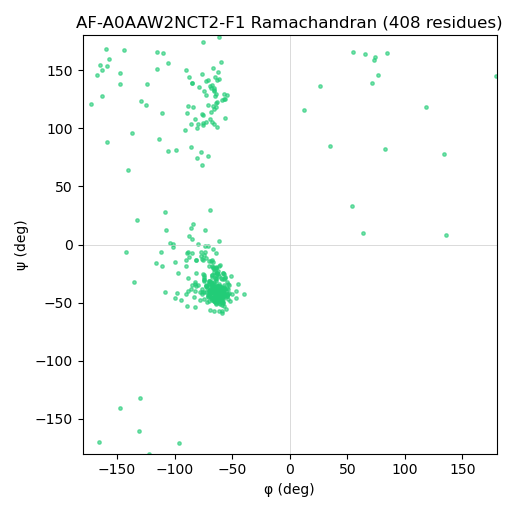03 C CA . MET A 1 205 ? -4.239 12.904 10.412 1.00 82.31 205 MET A CA 1
ATOM 1604 C C . MET A 1 205 ? -4.520 12.289 11.792 1.00 82.31 205 MET A C 1
ATOM 1606 O O . MET A 1 205 ? -3.853 11.330 12.191 1.00 82.31 205 MET A O 1
ATOM 1610 N N . ARG A 1 206 ? -5.496 12.831 12.530 1.00 90.50 206 ARG A N 1
ATOM 1611 C CA . ARG A 1 206 ? -5.849 12.383 13.886 1.00 90.50 206 ARG A CA 1
ATOM 1612 C C . ARG A 1 206 ? -6.536 11.021 13.828 1.00 90.50 206 ARG A C 1
ATOM 1614 O O . ARG A 1 206 ? -6.272 10.162 14.668 1.00 90.50 206 ARG A O 1
ATOM 1621 N N . GLU A 1 207 ? -7.364 10.806 12.807 1.00 90.00 207 GLU A N 1
ATOM 1622 C CA . GLU A 1 207 ? -7.993 9.517 12.522 1.00 90.00 207 GLU A CA 1
ATOM 1623 C C . GLU A 1 207 ? -6.944 8.473 12.121 1.00 90.00 207 GLU A C 1
ATOM 1625 O O . GLU A 1 207 ? -6.886 7.404 12.736 1.00 90.00 207 GLU A O 1
ATOM 1630 N N . ARG A 1 208 ? -6.040 8.808 11.187 1.00 86.94 208 ARG A N 1
ATOM 1631 C CA . ARG A 1 208 ? -4.962 7.897 10.750 1.00 86.94 208 ARG A CA 1
ATOM 1632 C C . ARG A 1 208 ? -4.063 7.435 11.906 1.00 86.94 208 ARG A C 1
ATOM 1634 O O . ARG A 1 208 ? -3.686 6.263 11.949 1.00 86.94 208 ARG A O 1
ATOM 1641 N N . GLU A 1 209 ? -3.769 8.293 12.886 1.00 84.25 209 GLU A N 1
ATOM 1642 C CA . GLU A 1 209 ? -2.961 7.922 14.062 1.00 84.25 209 GLU A CA 1
ATOM 1643 C C . GLU A 1 209 ? -3.671 6.917 14.992 1.00 84.25 209 GLU A C 1
ATOM 1645 O O . GLU A 1 209 ? -3.055 5.946 15.461 1.00 84.25 209 GLU A O 1
ATOM 1650 N N . TYR A 1 210 ? -4.979 7.094 15.220 1.00 94.19 210 TYR A N 1
ATOM 1651 C CA . TYR A 1 210 ? -5.795 6.124 15.957 1.00 94.19 210 TYR A CA 1
ATOM 1652 C C . TYR A 1 210 ? -5.906 4.798 15.197 1.00 94.19 210 TYR A C 1
ATOM 1654 O O . TYR A 1 210 ? -5.680 3.743 15.793 1.00 94.19 210 TYR A O 1
ATOM 1662 N N . LEU A 1 211 ? -6.179 4.831 13.889 1.00 94.06 211 LEU A N 1
ATOM 1663 C CA . LEU A 1 211 ? -6.270 3.637 13.041 1.00 94.06 211 LEU A CA 1
ATOM 1664 C C . LEU A 1 211 ? -4.961 2.834 13.046 1.00 94.06 211 LEU A C 1
ATOM 1666 O O . LEU A 1 211 ? -4.981 1.637 13.348 1.00 94.06 211 LEU A O 1
ATOM 1670 N N . LYS A 1 212 ? -3.813 3.495 12.829 1.00 87.81 212 LYS A N 1
ATOM 1671 C CA . LYS A 1 212 ? -2.463 2.905 12.936 1.00 87.81 212 LYS A CA 1
ATOM 1672 C C . LYS A 1 212 ? -2.270 2.191 14.274 1.00 87.81 212 LYS A C 1
ATOM 1674 O O . LYS A 1 212 ? -1.834 1.037 14.320 1.00 87.81 212 LYS A O 1
ATOM 1679 N N . THR A 1 213 ? -2.632 2.859 15.367 1.00 92.44 213 THR A N 1
ATOM 1680 C CA . THR A 1 213 ? -2.479 2.325 16.725 1.00 92.44 213 THR A CA 1
ATOM 1681 C C . THR A 1 213 ? -3.401 1.129 16.974 1.00 92.44 213 THR A C 1
ATOM 1683 O O . THR A 1 213 ? -2.951 0.100 17.483 1.00 92.44 213 THR A O 1
ATOM 1686 N N . ILE A 1 214 ? -4.675 1.215 16.587 1.00 96.56 214 ILE A N 1
ATOM 1687 C CA . ILE A 1 214 ? -5.671 0.156 16.801 1.00 96.56 214 ILE A CA 1
ATOM 1688 C C . ILE A 1 214 ? -5.340 -1.075 15.950 1.00 96.56 214 ILE A C 1
ATOM 1690 O O . ILE A 1 214 ? -5.276 -2.177 16.497 1.00 96.56 214 ILE A O 1
ATOM 1694 N N . VAL A 1 215 ? -5.042 -0.914 14.656 1.00 94.19 215 VAL A N 1
ATOM 1695 C CA . VAL A 1 215 ? -4.654 -2.028 13.770 1.00 94.19 215 VAL A CA 1
ATOM 1696 C C . VAL A 1 215 ? -3.377 -2.708 14.258 1.00 94.19 215 VAL A C 1
ATOM 1698 O O . VAL A 1 215 ? -3.337 -3.938 14.307 1.00 94.19 215 VAL A O 1
ATOM 1701 N N . HIS A 1 216 ? -2.372 -1.958 14.724 1.00 89.75 216 HIS A N 1
ATOM 1702 C CA . HIS A 1 216 ? -1.179 -2.548 15.340 1.00 89.75 216 HIS A CA 1
ATOM 1703 C C . HIS A 1 216 ? -1.528 -3.412 16.568 1.00 89.75 216 HIS A C 1
ATOM 1705 O O . HIS A 1 216 ? -1.029 -4.534 16.707 1.00 89.75 216 HIS A O 1
ATOM 1711 N N . ARG A 1 217 ? -2.421 -2.939 17.453 1.00 95.00 217 ARG A N 1
ATOM 1712 C CA . ARG A 1 217 ? -2.871 -3.725 18.619 1.00 95.00 217 ARG A CA 1
ATOM 1713 C C . ARG A 1 217 ? -3.703 -4.944 18.211 1.00 95.00 217 ARG A C 1
ATOM 1715 O O . ARG A 1 217 ? -3.515 -6.006 18.809 1.00 95.00 217 ARG A O 1
ATOM 1722 N N . ILE A 1 218 ? -4.546 -4.840 17.178 1.00 94.25 218 ILE A N 1
ATOM 1723 C CA . ILE A 1 218 ? -5.299 -5.978 16.628 1.00 94.25 218 ILE A CA 1
ATOM 1724 C C . ILE A 1 218 ? -4.339 -7.022 16.044 1.00 94.25 218 ILE A C 1
ATOM 1726 O O . ILE A 1 218 ? -4.409 -8.186 16.435 1.00 94.25 218 ILE A O 1
ATOM 1730 N N . TYR A 1 219 ? -3.392 -6.618 15.191 1.00 89.88 219 TYR A N 1
ATOM 1731 C CA . TYR A 1 219 ? -2.365 -7.499 14.621 1.00 89.88 219 TYR A CA 1
ATOM 1732 C C . TYR A 1 219 ? -1.538 -8.192 15.714 1.00 89.88 219 TYR A C 1
ATOM 1734 O O . TYR A 1 219 ? -1.290 -9.399 15.650 1.00 89.88 219 TYR A O 1
ATOM 1742 N N . GLY A 1 220 ? -1.152 -7.453 16.758 1.00 87.62 220 GLY A N 1
ATOM 1743 C CA . GLY A 1 220 ? -0.455 -7.992 17.922 1.00 87.62 220 GLY A CA 1
ATOM 1744 C C . GLY A 1 220 ? -1.258 -9.079 18.642 1.00 87.62 220 GLY A C 1
ATOM 1745 O O . GLY A 1 220 ? -0.770 -10.206 18.769 1.00 87.62 220 GLY A O 1
ATOM 1746 N N . ARG A 1 221 ? -2.480 -8.749 19.085 1.00 91.00 221 ARG A N 1
ATOM 1747 C CA . ARG A 1 221 ? -3.310 -9.560 19.998 1.00 91.00 221 ARG A CA 1
ATOM 1748 C C . ARG A 1 221 ? -4.097 -10.681 19.309 1.00 91.00 221 ARG A C 1
ATOM 1750 O O . ARG A 1 221 ? -4.205 -11.778 19.857 1.00 91.00 221 ARG A O 1
ATOM 1757 N N . PHE A 1 222 ? -4.648 -10.431 18.125 1.00 91.12 222 PHE A N 1
ATOM 1758 C CA . PHE A 1 222 ? -5.560 -11.340 17.427 1.00 91.12 222 PHE A CA 1
ATOM 1759 C C . PHE A 1 222 ? -4.859 -12.026 16.249 1.00 91.12 222 PHE A C 1
ATOM 1761 O O . PHE A 1 222 ? -5.031 -11.669 15.084 1.00 91.12 222 PHE A O 1
ATOM 1768 N N . MET A 1 223 ? -4.094 -13.076 16.570 1.00 87.56 223 MET A N 1
ATOM 1769 C CA . MET A 1 223 ? -3.306 -13.890 15.624 1.00 87.56 223 MET A CA 1
ATOM 1770 C C . MET A 1 223 ? -4.062 -14.285 14.339 1.00 87.56 223 MET A C 1
ATOM 1772 O O . MET A 1 223 ? -3.452 -14.362 13.275 1.00 87.56 223 MET A O 1
ATOM 1776 N N . VAL A 1 224 ? -5.379 -14.512 14.431 1.00 90.12 224 VAL A N 1
ATOM 1777 C CA . VAL A 1 224 ? -6.241 -14.936 13.314 1.00 90.12 224 VAL A CA 1
ATOM 1778 C C . VAL A 1 224 ? -6.355 -13.898 12.189 1.00 90.12 224 VAL A C 1
ATOM 1780 O O . VAL A 1 224 ? -6.446 -14.290 11.031 1.00 90.12 224 VAL A O 1
ATOM 1783 N N . HIS A 1 225 ? -6.278 -12.594 12.477 1.00 89.75 225 HIS A N 1
ATOM 1784 C CA . HIS A 1 225 ? -6.383 -11.562 11.434 1.00 89.75 225 HIS A CA 1
ATOM 1785 C C . HIS A 1 225 ? -5.036 -11.213 10.793 1.00 89.75 225 HIS A C 1
ATOM 1787 O O . HIS A 1 225 ? -5.013 -10.485 9.807 1.00 89.75 225 HIS A O 1
ATOM 1793 N N . ARG A 1 226 ? -3.907 -11.742 11.290 1.00 86.19 226 ARG A N 1
ATOM 1794 C CA . ARG A 1 226 ? -2.573 -11.441 10.736 1.00 86.19 226 ARG A CA 1
ATOM 1795 C C . ARG A 1 226 ? -2.420 -11.744 9.235 1.00 86.19 226 ARG A C 1
ATOM 1797 O O . ARG A 1 226 ? -1.753 -10.948 8.579 1.00 86.19 226 ARG A O 1
ATOM 1804 N N . PRO A 1 227 ? -2.991 -12.830 8.669 1.00 83.69 227 PRO A N 1
ATOM 1805 C CA . PRO A 1 227 ? -2.964 -13.055 7.224 1.00 83.69 227 PRO A CA 1
ATOM 1806 C C . PRO A 1 227 ? -3.772 -11.999 6.462 1.00 83.69 227 PRO A C 1
ATOM 1808 O O . PRO A 1 227 ? -3.250 -11.437 5.509 1.00 83.69 227 PRO A O 1
ATOM 1811 N N . LEU A 1 228 ? -4.987 -11.674 6.930 1.00 88.62 228 LEU A N 1
ATOM 1812 C CA . LEU A 1 228 ? -5.843 -10.643 6.329 1.00 88.62 228 LEU A CA 1
ATOM 1813 C C . LEU A 1 228 ? -5.163 -9.270 6.348 1.00 88.62 228 LEU A C 1
ATOM 1815 O O . LEU A 1 228 ? -5.067 -8.630 5.315 1.00 88.62 228 LEU A O 1
ATOM 1819 N N . ILE A 1 229 ? -4.656 -8.833 7.504 1.00 83.00 229 ILE A N 1
ATOM 1820 C CA . ILE A 1 229 ? -4.048 -7.503 7.656 1.00 83.00 229 ILE A CA 1
ATOM 1821 C C . ILE A 1 229 ? -2.850 -7.338 6.713 1.00 83.00 229 ILE A C 1
ATOM 1823 O O . ILE A 1 229 ? -2.702 -6.280 6.117 1.00 83.00 229 ILE A O 1
ATOM 1827 N N . ARG A 1 230 ? -2.028 -8.381 6.521 1.00 81.25 230 ARG A N 1
ATOM 1828 C CA . ARG A 1 230 ? -0.956 -8.340 5.514 1.00 81.25 230 ARG A CA 1
ATOM 1829 C C . ARG A 1 230 ? -1.504 -8.326 4.089 1.00 81.25 230 ARG A C 1
ATOM 1831 O O . ARG A 1 230 ? -1.046 -7.515 3.306 1.00 81.25 230 ARG A O 1
ATOM 1838 N N . ASN A 1 231 ? -2.486 -9.174 3.771 1.00 79.94 231 ASN A N 1
ATOM 1839 C CA . ASN A 1 231 ? -3.110 -9.234 2.445 1.00 79.94 231 ASN A CA 1
ATOM 1840 C C . ASN A 1 231 ? -3.717 -7.885 2.029 1.00 79.94 231 ASN A C 1
ATOM 1842 O O . ASN A 1 231 ? -3.484 -7.431 0.917 1.00 79.94 231 ASN A O 1
ATOM 1846 N N . GLU A 1 232 ? -4.434 -7.213 2.931 1.00 80.19 232 GLU A N 1
ATOM 1847 C CA . GLU A 1 232 ? -5.058 -5.923 2.628 1.00 80.19 232 GLU A CA 1
ATOM 1848 C C . GLU A 1 232 ? -4.062 -4.762 2.610 1.00 80.19 232 GLU A C 1
ATOM 1850 O O . GLU A 1 232 ? -4.152 -3.924 1.721 1.00 80.19 232 GLU A O 1
ATOM 1855 N N . ILE A 1 233 ? -3.066 -4.727 3.505 1.00 76.94 233 ILE A N 1
ATOM 1856 C CA . ILE A 1 233 ? -1.987 -3.723 3.423 1.00 76.94 233 ILE A CA 1
ATOM 1857 C C . ILE A 1 233 ? -1.198 -3.892 2.113 1.00 76.94 233 ILE A C 1
ATOM 1859 O O . ILE A 1 233 ? -0.943 -2.904 1.428 1.00 76.94 233 ILE A O 1
ATOM 1863 N N . ASN A 1 234 ? -0.897 -5.133 1.714 1.00 70.38 234 ASN A N 1
ATOM 1864 C CA . ASN A 1 234 ? -0.350 -5.447 0.395 1.00 70.38 234 ASN A CA 1
ATOM 1865 C C . ASN A 1 234 ? -1.265 -4.909 -0.722 1.00 70.38 234 ASN A C 1
ATOM 1867 O O . ASN A 1 234 ? -0.807 -4.121 -1.545 1.00 70.38 234 ASN A O 1
ATOM 1871 N N . ASN A 1 235 ? -2.556 -5.269 -0.739 1.00 73.69 235 ASN A N 1
ATOM 1872 C CA . ASN A 1 235 ? -3.518 -4.809 -1.754 1.00 73.69 235 ASN A CA 1
ATOM 1873 C C . ASN A 1 235 ? -3.597 -3.276 -1.855 1.00 73.69 235 ASN A C 1
ATOM 1875 O O . ASN A 1 235 ? -3.685 -2.751 -2.965 1.00 73.69 235 ASN A O 1
ATOM 1879 N N . ILE A 1 236 ? -3.550 -2.559 -0.726 1.00 72.12 236 ILE A N 1
ATOM 1880 C CA . ILE A 1 236 ? -3.540 -1.088 -0.681 1.00 72.12 236 ILE A CA 1
ATOM 1881 C C . ILE A 1 236 ? -2.286 -0.546 -1.380 1.00 72.12 236 ILE A C 1
ATOM 1883 O O . ILE A 1 236 ? -2.408 0.310 -2.259 1.00 72.12 236 ILE A O 1
ATOM 1887 N N . PHE A 1 237 ? -1.100 -1.095 -1.091 1.00 65.94 237 PHE A N 1
ATOM 1888 C CA . PHE A 1 237 ? 0.120 -0.728 -1.816 1.00 65.94 237 PHE A CA 1
ATOM 1889 C C . PHE A 1 237 ? 0.026 -1.067 -3.315 1.00 65.94 237 PHE A C 1
ATOM 1891 O O . PHE A 1 237 ? 0.290 -0.196 -4.144 1.00 65.94 237 PHE A O 1
ATOM 1898 N N . TYR A 1 238 ? -0.435 -2.261 -3.710 1.00 65.12 238 TYR A N 1
ATOM 1899 C CA . TYR A 1 238 ? -0.593 -2.587 -5.139 1.00 65.12 238 TYR A CA 1
ATOM 1900 C C . TYR A 1 238 ? -1.590 -1.675 -5.857 1.00 65.12 238 TYR A C 1
ATOM 1902 O O . TYR A 1 238 ? -1.373 -1.336 -7.022 1.00 65.12 238 TYR A O 1
ATOM 1910 N N . ARG A 1 239 ? -2.645 -1.221 -5.174 1.00 66.50 239 ARG A N 1
ATOM 1911 C CA . ARG A 1 239 ? -3.576 -0.229 -5.718 1.00 66.50 239 ARG A CA 1
ATOM 1912 C C . ARG A 1 239 ? -2.913 1.115 -5.936 1.00 66.50 239 ARG A C 1
ATOM 1914 O O . ARG A 1 239 ? -2.889 1.583 -7.073 1.00 66.50 239 ARG A O 1
ATOM 1921 N N . PHE A 1 240 ? -2.337 1.680 -4.879 1.00 64.25 240 PHE A N 1
ATOM 1922 C CA . PHE A 1 240 ? -1.649 2.970 -4.900 1.00 64.25 240 PHE A CA 1
ATOM 1923 C C . PHE A 1 240 ? -0.572 3.039 -5.997 1.00 64.25 240 PHE A C 1
ATOM 1925 O O . PHE A 1 240 ? -0.460 4.030 -6.723 1.00 64.25 240 PHE A O 1
ATOM 1932 N N . ILE A 1 241 ? 0.194 1.960 -6.165 1.00 62.19 241 ILE A N 1
ATOM 1933 C CA . ILE A 1 241 ? 1.325 1.932 -7.092 1.00 62.19 241 ILE A CA 1
ATOM 1934 C C . ILE A 1 241 ? 0.891 1.562 -8.521 1.00 62.19 241 ILE A C 1
ATOM 1936 O O . ILE A 1 241 ? 1.415 2.147 -9.475 1.00 62.19 241 ILE A O 1
ATOM 1940 N N . PHE A 1 242 ? -0.058 0.627 -8.691 1.00 58.91 242 PHE A N 1
ATOM 1941 C CA . PHE A 1 242 ? -0.272 -0.056 -9.977 1.00 58.91 242 PHE A CA 1
ATOM 1942 C C . PHE A 1 242 ? -1.724 -0.219 -10.477 1.00 58.91 242 PHE A C 1
ATOM 1944 O O . PHE A 1 242 ? -1.886 -0.244 -11.696 1.00 58.91 242 PHE A O 1
ATOM 1951 N N . GLU A 1 243 ? -2.762 -0.370 -9.635 1.00 57.34 243 GLU A N 1
ATOM 1952 C CA . GLU A 1 243 ? -4.140 -0.595 -10.155 1.00 57.34 243 GLU A CA 1
ATOM 1953 C C . GLU A 1 243 ? -4.866 0.692 -10.572 1.00 57.34 243 GLU A C 1
ATOM 1955 O O . GLU A 1 243 ? -5.688 0.650 -11.487 1.00 57.34 243 GLU A O 1
ATOM 1960 N N . ILE A 1 244 ? -4.609 1.832 -9.921 1.00 51.50 244 ILE A N 1
ATOM 1961 C CA . ILE A 1 244 ? -5.271 3.086 -10.307 1.00 51.50 244 ILE A CA 1
ATOM 1962 C C . ILE A 1 244 ? -4.754 3.485 -11.702 1.00 51.50 244 ILE A C 1
ATOM 1964 O O . ILE A 1 244 ? -3.545 3.534 -11.927 1.00 51.50 244 ILE A O 1
ATOM 1968 N N . GLU A 1 245 ? -5.632 3.939 -12.605 1.00 45.00 245 GLU A N 1
ATOM 1969 C CA . GLU A 1 245 ? -5.259 4.604 -13.881 1.00 45.00 245 GLU A CA 1
ATOM 1970 C C . GLU A 1 245 ? -4.466 5.925 -13.674 1.00 45.00 245 GLU A C 1
ATOM 1972 O O . GLU A 1 245 ? -4.131 6.656 -14.608 1.00 45.00 245 GLU A O 1
ATOM 1977 N N . ARG A 1 246 ? -4.176 6.237 -12.408 1.00 50.09 246 ARG A N 1
ATOM 1978 C CA . ARG A 1 246 ? -3.400 7.348 -11.872 1.00 50.09 246 ARG A CA 1
ATOM 1979 C C . ARG A 1 246 ? -2.383 6.891 -10.812 1.00 50.09 246 ARG A C 1
ATOM 1981 O O . ARG A 1 246 ? -1.996 7.708 -9.993 1.00 50.09 246 ARG A O 1
ATOM 1988 N N . GLY A 1 247 ? -1.981 5.618 -10.782 1.00 56.12 247 GLY A N 1
ATOM 1989 C CA . GLY A 1 247 ? -1.017 5.115 -9.796 1.00 56.12 247 GLY A CA 1
ATOM 1990 C C . GLY A 1 247 ? 0.351 5.799 -9.895 1.00 56.12 247 GLY A C 1
ATOM 1991 O O . GLY A 1 247 ? 0.583 6.624 -10.782 1.00 56.12 247 GLY A O 1
ATOM 1992 N N . VAL A 1 248 ? 1.284 5.422 -9.019 1.00 57.50 248 VAL A N 1
ATOM 1993 C CA . VAL A 1 248 ? 2.674 5.935 -8.951 1.00 57.50 248 VAL A CA 1
ATOM 1994 C C . VAL A 1 248 ? 3.312 6.154 -10.339 1.00 57.50 248 VAL A C 1
ATOM 1996 O O . VAL A 1 248 ? 3.872 7.217 -10.595 1.00 57.50 248 VAL A O 1
ATOM 1999 N N . LEU A 1 249 ? 3.133 5.234 -11.297 1.00 62.16 249 LEU A N 1
ATOM 2000 C CA . LEU A 1 249 ? 3.667 5.368 -12.667 1.00 62.16 249 LEU A CA 1
ATOM 2001 C C . LEU A 1 249 ? 3.098 6.542 -13.503 1.00 62.16 249 LEU A C 1
ATOM 2003 O O . LEU A 1 249 ? 3.746 6.950 -14.467 1.00 62.16 249 LEU A O 1
ATOM 2007 N N . LYS A 1 250 ? 1.927 7.107 -13.171 1.00 64.19 250 LYS A N 1
ATOM 2008 C CA . LYS A 1 250 ? 1.401 8.343 -13.795 1.00 64.19 250 LYS A CA 1
ATOM 2009 C C . LYS A 1 250 ? 2.154 9.575 -13.293 1.00 64.19 250 LYS A C 1
ATOM 2011 O O . LYS A 1 250 ? 2.450 10.468 -14.080 1.00 64.19 250 LYS A O 1
ATOM 2016 N N . TYR A 1 251 ? 2.463 9.617 -11.999 1.00 67.06 251 TYR A N 1
ATOM 2017 C CA . TYR A 1 251 ? 3.160 10.729 -11.347 1.00 67.06 251 TYR A CA 1
ATOM 2018 C C . TYR A 1 251 ? 4.692 10.635 -11.480 1.00 67.06 251 TYR A C 1
ATOM 2020 O O . TYR A 1 251 ? 5.425 11.298 -10.748 1.00 67.06 251 TYR A O 1
ATOM 2028 N N . TRP A 1 252 ? 5.183 9.829 -12.431 1.00 74.44 252 TRP A N 1
ATOM 2029 C CA . TRP A 1 252 ? 6.608 9.646 -12.688 1.00 74.44 252 TRP A CA 1
ATOM 2030 C C . TRP A 1 252 ? 7.301 10.989 -13.000 1.00 74.44 252 TRP A C 1
ATOM 2032 O O . TRP A 1 252 ? 6.874 11.672 -13.937 1.00 74.44 252 TRP A O 1
ATOM 2042 N N . PRO A 1 253 ? 8.371 11.389 -12.282 1.00 75.94 253 PRO A N 1
ATOM 2043 C CA . PRO A 1 253 ? 8.979 12.718 -12.437 1.00 75.94 253 PRO A CA 1
ATOM 2044 C C . PRO A 1 253 ? 9.747 12.949 -13.758 1.00 75.94 253 PRO A C 1
ATOM 2046 O O . PRO A 1 253 ? 10.972 13.004 -13.781 1.00 75.94 253 PRO A O 1
ATOM 2049 N N . LEU A 1 254 ? 9.036 13.168 -14.870 1.00 71.38 254 LEU A N 1
ATOM 2050 C CA . LEU A 1 254 ? 9.628 13.361 -16.210 1.00 71.38 254 LEU A CA 1
ATOM 2051 C C . LEU A 1 254 ? 10.514 14.616 -16.359 1.00 71.38 254 LEU A C 1
ATOM 2053 O O . LEU A 1 254 ? 11.298 14.699 -17.302 1.00 71.38 254 LEU A O 1
ATOM 2057 N N . THR A 1 255 ? 10.379 15.605 -15.472 1.00 77.56 255 THR A N 1
ATOM 2058 C CA . THR A 1 255 ? 11.088 16.899 -15.537 1.00 77.56 255 THR A CA 1
ATOM 2059 C C . THR A 1 255 ? 12.113 17.105 -14.421 1.00 77.56 255 THR A C 1
ATOM 2061 O O . THR A 1 255 ? 12.844 18.094 -14.443 1.00 77.56 255 THR A O 1
ATOM 2064 N N . ASN A 1 256 ? 12.189 16.199 -13.440 1.00 83.56 256 ASN A N 1
ATOM 2065 C CA . ASN A 1 256 ? 13.066 16.333 -12.278 1.00 83.56 256 ASN A CA 1
ATOM 2066 C C . ASN A 1 256 ? 13.751 14.994 -11.975 1.00 83.56 256 ASN A C 1
ATOM 2068 O O . ASN A 1 256 ? 13.209 14.141 -11.272 1.00 83.56 256 ASN A O 1
ATOM 2072 N N . CYS A 1 257 ? 14.977 14.844 -12.481 1.00 87.25 257 CYS A N 1
ATOM 2073 C CA . CYS A 1 257 ? 15.802 13.650 -12.306 1.00 87.25 257 CYS A CA 1
ATOM 2074 C C . CYS A 1 257 ? 16.113 13.324 -10.833 1.00 87.25 257 CYS A C 1
ATOM 2076 O O . CYS A 1 257 ? 16.275 12.156 -10.496 1.00 87.25 257 CYS A O 1
ATOM 2078 N N . GLY A 1 258 ? 16.164 14.324 -9.944 1.00 80.25 258 GLY A N 1
ATOM 2079 C CA . GLY A 1 258 ? 16.339 14.107 -8.506 1.00 80.25 258 GLY A CA 1
ATOM 2080 C C . GLY A 1 258 ? 15.128 13.410 -7.887 1.00 80.25 258 GLY A C 1
ATOM 2081 O O . GLY A 1 258 ? 15.282 12.406 -7.194 1.00 80.25 258 GLY A O 1
ATOM 2082 N N . LYS A 1 259 ? 13.915 13.882 -8.209 1.00 76.69 259 LYS A N 1
ATOM 2083 C CA . LYS A 1 259 ? 12.671 13.203 -7.816 1.00 76.69 259 LYS A CA 1
ATOM 2084 C C . LYS A 1 259 ? 12.566 11.813 -8.460 1.00 76.69 259 LYS A C 1
ATOM 2086 O O . LYS A 1 259 ? 12.159 10.887 -7.772 1.00 76.69 259 LYS A O 1
ATOM 2091 N N . GLU A 1 260 ? 12.978 11.633 -9.720 1.00 84.50 260 GLU A N 1
ATOM 2092 C CA . GLU A 1 260 ? 12.994 10.315 -10.387 1.00 84.50 260 GLU A CA 1
ATOM 2093 C C . GLU A 1 260 ? 13.932 9.306 -9.695 1.00 84.50 260 GLU A C 1
ATOM 2095 O O . GLU A 1 260 ? 13.546 8.157 -9.491 1.00 84.50 260 GLU A O 1
ATOM 2100 N N . VAL A 1 261 ? 15.134 9.725 -9.275 1.00 86.44 261 VAL A N 1
ATOM 2101 C CA . VAL A 1 261 ? 16.081 8.862 -8.538 1.00 86.44 261 VAL A CA 1
ATOM 2102 C C . VAL A 1 261 ? 15.533 8.440 -7.170 1.00 86.44 261 VAL A C 1
ATOM 2104 O O . VAL A 1 261 ? 15.730 7.290 -6.782 1.00 86.44 261 VAL A O 1
ATOM 2107 N N . LEU A 1 262 ? 14.820 9.325 -6.462 1.00 77.81 262 LEU A N 1
ATOM 2108 C CA . LEU A 1 262 ? 14.119 8.964 -5.221 1.00 77.81 262 LEU A CA 1
ATOM 2109 C C . LEU A 1 262 ? 13.000 7.949 -5.497 1.00 77.81 262 LEU A C 1
ATOM 2111 O O . LEU A 1 262 ? 12.944 6.908 -4.854 1.00 77.81 262 LEU A O 1
ATOM 2115 N N . PHE A 1 263 ? 12.173 8.195 -6.516 1.00 81.31 263 PHE A N 1
ATOM 2116 C CA . PHE A 1 263 ? 11.065 7.322 -6.930 1.00 81.31 263 PHE A CA 1
ATOM 2117 C C . PHE A 1 263 ? 11.523 5.897 -7.289 1.00 81.31 263 PHE A C 1
ATOM 2119 O O . PHE A 1 263 ? 10.879 4.917 -6.922 1.00 81.31 263 PHE A O 1
ATOM 2126 N N . LEU A 1 264 ? 12.670 5.781 -7.969 1.00 87.31 264 LEU A N 1
ATOM 2127 C CA . LEU A 1 264 ? 13.345 4.512 -8.265 1.00 87.31 264 LEU A CA 1
ATOM 2128 C C . LEU A 1 264 ? 13.915 3.814 -7.016 1.00 87.31 264 LEU A C 1
ATOM 2130 O O . LEU A 1 264 ? 14.214 2.624 -7.086 1.00 87.31 264 LEU A O 1
ATOM 2134 N N . GLY A 1 265 ? 14.093 4.535 -5.905 1.00 83.81 265 GLY A N 1
ATOM 2135 C CA . GLY A 1 265 ? 14.470 3.985 -4.603 1.00 83.81 265 GLY A CA 1
ATOM 2136 C C . GLY A 1 265 ? 13.276 3.430 -3.834 1.00 83.81 265 GLY A C 1
ATOM 2137 O O . GLY A 1 265 ? 13.278 2.248 -3.511 1.00 83.81 265 GLY A O 1
ATOM 2138 N N . GLU A 1 266 ? 12.229 4.238 -3.642 1.00 81.19 266 GLU A N 1
ATOM 2139 C CA . GLU A 1 266 ? 10.981 3.810 -2.981 1.00 81.19 266 GLU A CA 1
ATOM 2140 C C . GLU A 1 266 ? 10.396 2.553 -3.654 1.00 81.19 266 GLU A C 1
ATOM 2142 O O . GLU A 1 266 ? 9.986 1.598 -2.995 1.00 81.19 266 GLU A O 1
ATOM 2147 N N . LEU A 1 267 ? 10.411 2.512 -4.993 1.00 84.25 267 LEU A N 1
ATOM 2148 C CA . LEU A 1 267 ? 9.971 1.345 -5.759 1.00 84.25 267 LEU A CA 1
ATOM 2149 C C . LEU A 1 267 ? 10.884 0.118 -5.604 1.00 84.25 267 LEU A C 1
ATOM 2151 O O . LEU A 1 267 ? 10.388 -0.993 -5.761 1.00 84.25 267 LEU A O 1
ATOM 2155 N N . GLU A 1 268 ? 12.175 0.276 -5.294 1.00 87.31 268 GLU A N 1
ATOM 2156 C CA . GLU A 1 268 ? 13.046 -0.865 -4.980 1.00 87.31 268 GLU A CA 1
ATOM 2157 C C . GLU A 1 268 ? 12.663 -1.476 -3.626 1.00 87.31 268 GLU A C 1
ATOM 2159 O O . GLU A 1 268 ? 12.422 -2.680 -3.547 1.00 87.31 268 GLU A O 1
ATOM 2164 N N . GLU A 1 269 ? 12.515 -0.645 -2.588 1.00 82.38 269 GLU A N 1
ATOM 2165 C CA . GLU A 1 269 ? 12.154 -1.093 -1.234 1.00 82.38 269 GLU A CA 1
ATOM 2166 C C . GLU A 1 269 ? 10.786 -1.796 -1.206 1.00 82.38 269 GLU A C 1
ATOM 2168 O O . GLU A 1 269 ? 10.605 -2.804 -0.519 1.00 82.38 269 GLU A O 1
ATOM 2173 N N . ILE A 1 270 ? 9.825 -1.328 -2.012 1.00 80.94 270 ILE A N 1
ATOM 2174 C CA . ILE A 1 270 ? 8.519 -1.990 -2.144 1.00 80.94 270 ILE A CA 1
ATOM 2175 C C . ILE A 1 270 ? 8.624 -3.304 -2.937 1.00 80.94 270 ILE A C 1
ATOM 2177 O O . ILE A 1 270 ? 7.932 -4.278 -2.620 1.00 80.94 270 ILE A O 1
ATOM 2181 N N . LEU A 1 271 ? 9.486 -3.377 -3.957 1.00 85.19 271 LEU A N 1
ATOM 2182 C CA . LEU A 1 271 ? 9.712 -4.620 -4.697 1.00 85.19 271 LEU A CA 1
ATOM 2183 C C . LEU A 1 271 ? 10.420 -5.683 -3.847 1.00 85.19 271 LEU A C 1
ATOM 2185 O O . LEU A 1 271 ? 10.100 -6.859 -3.999 1.00 85.19 271 LEU A O 1
ATOM 2189 N N . GLU A 1 272 ? 11.291 -5.300 -2.912 1.00 87.50 272 GLU A N 1
ATOM 2190 C CA . GLU A 1 272 ? 11.949 -6.228 -1.976 1.00 87.50 272 GLU A CA 1
ATOM 2191 C C . GLU A 1 272 ? 10.953 -6.971 -1.059 1.00 87.50 272 GLU A C 1
ATOM 2193 O O . GLU A 1 272 ? 11.199 -8.109 -0.662 1.00 87.50 272 GLU A O 1
ATOM 2198 N N . VAL A 1 273 ? 9.782 -6.383 -0.780 1.00 81.25 273 VAL A N 1
ATOM 2199 C CA . VAL A 1 273 ? 8.692 -7.026 -0.011 1.00 81.25 273 VAL A CA 1
ATOM 2200 C C . VAL A 1 273 ? 7.548 -7.578 -0.879 1.00 81.25 273 VAL A C 1
ATOM 2202 O O . VAL A 1 273 ? 6.584 -8.143 -0.354 1.00 81.25 273 VAL A O 1
ATOM 2205 N N . THR A 1 274 ? 7.640 -7.443 -2.205 1.00 81.88 274 THR A N 1
ATOM 2206 C CA . THR A 1 274 ? 6.592 -7.831 -3.165 1.00 81.88 274 THR A CA 1
ATOM 2207 C C . THR A 1 274 ? 6.572 -9.344 -3.423 1.00 81.88 274 THR A C 1
ATOM 2209 O O . THR A 1 274 ? 7.616 -9.948 -3.670 1.00 81.88 274 THR A O 1
ATOM 2212 N N . GLN A 1 275 ? 5.395 -9.988 -3.438 1.00 84.94 275 GLN A N 1
ATOM 2213 C CA . GLN A 1 275 ? 5.270 -11.420 -3.764 1.00 84.94 275 GLN A CA 1
ATOM 2214 C C . GLN A 1 275 ? 5.059 -11.651 -5.273 1.00 84.94 275 GLN A C 1
ATOM 2216 O O . GLN A 1 275 ? 4.420 -10.854 -5.957 1.00 84.94 275 GLN A O 1
ATOM 2221 N N . SER A 1 276 ? 5.516 -12.793 -5.801 1.00 88.44 276 SER A N 1
ATOM 2222 C CA . SER A 1 276 ? 5.481 -13.106 -7.247 1.00 88.44 276 SER A CA 1
ATOM 2223 C C . SER A 1 276 ? 4.087 -12.995 -7.897 1.00 88.44 276 SER A C 1
ATOM 2225 O O . SER A 1 276 ? 3.929 -12.356 -8.938 1.00 88.44 276 SER A O 1
ATOM 2227 N N . ALA A 1 277 ? 3.038 -13.511 -7.245 1.00 86.38 277 ALA A N 1
ATOM 2228 C CA . ALA A 1 277 ? 1.656 -13.431 -7.746 1.00 86.38 277 ALA A CA 1
ATOM 2229 C C . ALA A 1 277 ? 1.062 -12.002 -7.746 1.00 86.38 277 ALA A C 1
ATOM 2231 O O . ALA A 1 277 ? 0.017 -11.749 -8.354 1.00 86.38 277 ALA A O 1
ATOM 2232 N N . GLU A 1 278 ? 1.707 -11.073 -7.042 1.00 79.62 278 GLU A N 1
ATOM 2233 C CA . GLU A 1 278 ? 1.344 -9.660 -6.971 1.00 79.62 278 GLU A CA 1
ATOM 2234 C C . GLU A 1 278 ? 2.155 -8.877 -8.026 1.00 79.62 278 GLU A C 1
ATOM 2236 O O . GLU A 1 278 ? 1.574 -8.189 -8.868 1.00 79.62 278 GLU A O 1
ATOM 2241 N N . PHE A 1 279 ? 3.473 -9.117 -8.090 1.00 86.81 279 PHE A N 1
ATOM 2242 C CA . PHE A 1 279 ? 4.402 -8.632 -9.125 1.00 86.81 279 PHE A CA 1
ATOM 2243 C C . PHE A 1 279 ? 3.920 -8.901 -10.557 1.00 86.81 279 PHE A C 1
ATOM 2245 O O . PHE A 1 279 ? 3.985 -8.029 -11.427 1.00 86.81 279 PHE A O 1
ATOM 2252 N N . GLN A 1 280 ? 3.375 -10.094 -10.812 1.00 89.38 280 GLN A N 1
ATOM 2253 C CA . GLN A 1 280 ? 2.848 -10.477 -12.126 1.00 89.38 280 GLN A CA 1
ATOM 2254 C C . GLN A 1 280 ? 1.738 -9.550 -12.644 1.00 89.38 280 GLN A C 1
ATOM 2256 O O . GLN A 1 280 ? 1.561 -9.439 -13.859 1.00 89.38 280 GLN A O 1
ATOM 2261 N N . ARG A 1 281 ? 1.019 -8.844 -11.759 1.00 82.94 281 ARG A N 1
ATOM 2262 C CA . ARG A 1 281 ? -0.022 -7.878 -12.149 1.00 82.94 281 ARG A CA 1
ATOM 2263 C C . ARG A 1 281 ? 0.564 -6.577 -12.700 1.00 82.94 281 ARG A C 1
ATOM 2265 O O . ARG A 1 281 ? -0.059 -5.944 -13.548 1.00 82.94 281 ARG A O 1
ATOM 2272 N N . CYS A 1 282 ? 1.752 -6.181 -12.241 1.00 81.81 282 CYS A N 1
ATOM 2273 C CA . CYS A 1 282 ? 2.332 -4.864 -12.507 1.00 81.81 282 CYS A CA 1
ATOM 2274 C C . CYS A 1 282 ? 3.627 -4.866 -13.332 1.00 81.81 282 CYS A C 1
ATOM 2276 O O . CYS A 1 282 ? 3.987 -3.829 -13.893 1.00 81.81 282 CYS A O 1
ATOM 2278 N N . MET A 1 283 ? 4.307 -6.008 -13.469 1.00 88.56 283 MET A N 1
ATOM 2279 C CA . MET A 1 283 ? 5.604 -6.109 -14.151 1.00 88.56 283 MET A CA 1
ATOM 2280 C C . MET A 1 283 ? 5.614 -5.517 -15.574 1.00 88.56 283 MET A C 1
ATOM 2282 O O . MET A 1 283 ? 6.602 -4.914 -15.983 1.00 88.56 283 MET A O 1
ATOM 2286 N N . VAL A 1 284 ? 4.516 -5.621 -16.333 1.00 88.81 284 VAL A N 1
ATOM 2287 C CA . VAL A 1 284 ? 4.453 -5.136 -17.725 1.00 88.81 284 VAL A CA 1
ATOM 2288 C C . VAL A 1 284 ? 4.498 -3.601 -17.830 1.00 88.81 284 VAL A C 1
ATOM 2290 O O . VAL A 1 284 ? 5.379 -3.099 -18.531 1.00 88.81 284 VAL A O 1
ATOM 2293 N N . PRO A 1 285 ? 3.598 -2.816 -17.197 1.00 83.25 285 PRO A N 1
ATOM 2294 C CA . PRO A 1 285 ? 3.725 -1.357 -17.189 1.00 83.25 285 PRO A CA 1
ATOM 2295 C C . PRO A 1 285 ? 4.989 -0.884 -16.456 1.00 83.25 285 PRO A C 1
ATOM 2297 O O . PRO A 1 285 ? 5.635 0.051 -16.928 1.00 83.25 285 PRO A O 1
ATOM 2300 N N . LEU A 1 286 ? 5.390 -1.564 -15.375 1.00 87.94 286 LEU A N 1
ATOM 2301 C CA . LEU A 1 286 ? 6.582 -1.224 -14.598 1.00 87.94 286 LEU A CA 1
ATOM 2302 C C . LEU A 1 286 ? 7.867 -1.317 -15.432 1.00 87.94 286 LEU A C 1
ATOM 2304 O O . LEU A 1 286 ? 8.558 -0.315 -15.605 1.00 87.94 286 LEU A O 1
ATOM 2308 N N . PHE A 1 287 ? 8.169 -2.475 -16.029 1.00 92.62 287 PHE A N 1
ATOM 2309 C CA . PHE A 1 287 ? 9.413 -2.652 -16.790 1.00 92.62 287 PHE A CA 1
ATOM 2310 C C . PHE A 1 287 ? 9.430 -1.873 -18.114 1.00 92.62 287 PHE A C 1
ATOM 2312 O O . PHE A 1 287 ? 10.506 -1.562 -18.622 1.00 92.62 287 PHE A O 1
ATOM 2319 N N . ARG A 1 288 ? 8.267 -1.453 -18.637 1.00 88.56 288 ARG A N 1
ATOM 2320 C CA . ARG A 1 288 ? 8.194 -0.453 -19.721 1.00 88.56 288 ARG A CA 1
ATOM 2321 C C . ARG A 1 288 ? 8.647 0.936 -19.268 1.00 88.56 288 ARG A C 1
ATOM 2323 O O . ARG A 1 288 ? 9.259 1.645 -20.064 1.00 88.56 288 ARG A O 1
ATOM 2330 N N . GLN A 1 289 ? 8.359 1.330 -18.025 1.00 87.75 289 GLN A N 1
ATOM 2331 C CA . GLN A 1 289 ? 8.849 2.591 -17.468 1.00 87.75 289 GLN A CA 1
ATOM 2332 C C . GLN A 1 289 ? 10.329 2.493 -17.083 1.00 87.75 289 GLN A C 1
ATOM 2334 O O . GLN A 1 289 ? 11.102 3.362 -17.478 1.00 87.75 289 GLN A O 1
ATOM 2339 N N . ILE A 1 290 ? 10.762 1.392 -16.458 1.00 92.50 290 ILE A N 1
ATOM 2340 C CA . ILE A 1 290 ? 12.190 1.133 -16.203 1.00 92.50 290 ILE A CA 1
ATOM 2341 C C . ILE A 1 290 ? 12.991 1.125 -17.509 1.00 92.50 290 ILE A C 1
ATOM 2343 O O . ILE A 1 290 ? 14.030 1.768 -17.576 1.00 92.50 290 ILE A O 1
ATOM 2347 N N . GLY A 1 291 ? 12.481 0.533 -18.595 1.00 92.25 291 GLY A N 1
ATOM 2348 C CA . GLY A 1 291 ? 13.107 0.611 -19.922 1.00 92.25 291 GLY A CA 1
ATOM 2349 C C . GLY A 1 291 ? 13.345 2.041 -20.436 1.00 92.25 291 GLY A C 1
ATOM 2350 O O . GLY A 1 291 ? 14.306 2.270 -21.169 1.00 92.25 291 GLY A O 1
ATOM 2351 N N . ARG A 1 292 ? 12.524 3.021 -20.027 1.00 90.19 292 ARG A N 1
ATOM 2352 C CA . ARG A 1 292 ? 12.737 4.449 -20.330 1.00 90.19 292 ARG A CA 1
ATOM 2353 C C . ARG A 1 292 ? 13.805 5.058 -19.426 1.00 90.19 292 ARG A C 1
ATOM 2355 O O . ARG A 1 292 ? 14.710 5.701 -19.943 1.00 90.19 292 ARG A O 1
ATOM 2362 N N . SER A 1 293 ? 13.733 4.827 -18.115 1.00 92.81 293 SER A N 1
ATOM 2363 C CA . SER A 1 293 ? 14.707 5.352 -17.144 1.00 92.81 293 SER A CA 1
ATOM 2364 C C . SER A 1 293 ? 16.108 4.754 -17.341 1.00 92.81 293 SER A C 1
ATOM 2366 O O . SER A 1 293 ? 17.097 5.470 -17.211 1.00 92.81 293 SER A O 1
ATOM 2368 N N . LEU A 1 294 ? 16.212 3.494 -17.785 1.00 94.69 294 LEU A N 1
ATOM 2369 C CA . LEU A 1 294 ? 17.459 2.886 -18.265 1.00 94.69 294 LEU A CA 1
ATOM 2370 C C . LEU A 1 294 ? 18.074 3.689 -19.422 1.00 94.69 294 LEU A C 1
ATOM 2372 O O . LEU A 1 294 ? 19.276 3.929 -19.411 1.00 94.69 294 LEU A O 1
ATOM 2376 N N . ASN A 1 295 ? 17.265 4.128 -20.395 1.00 93.62 295 ASN A N 1
ATOM 2377 C CA . ASN A 1 295 ? 17.694 4.991 -21.504 1.00 93.62 295 ASN A CA 1
ATOM 2378 C C . ASN A 1 295 ? 17.667 6.498 -21.163 1.00 93.62 295 ASN A C 1
ATOM 2380 O O . ASN A 1 295 ? 17.752 7.326 -22.073 1.00 93.62 295 ASN A O 1
ATOM 2384 N N . SER A 1 296 ? 17.556 6.883 -19.885 1.00 92.69 296 SER A N 1
ATOM 2385 C CA . SER A 1 296 ? 17.624 8.293 -19.495 1.00 92.69 296 SER A CA 1
ATOM 2386 C C . SER A 1 296 ? 19.023 8.852 -19.782 1.00 92.69 296 SER A C 1
ATOM 2388 O O . SER A 1 296 ? 20.010 8.242 -19.372 1.00 92.69 296 SER A O 1
ATOM 2390 N N . PRO A 1 297 ? 19.156 10.029 -20.425 1.00 90.25 297 PRO A N 1
ATOM 2391 C CA . PRO A 1 297 ? 20.461 10.659 -20.636 1.00 90.25 297 PRO A CA 1
ATOM 2392 C C . PRO A 1 297 ? 21.100 11.143 -19.323 1.00 90.25 297 PRO A C 1
ATOM 2394 O O . PRO A 1 297 ? 22.288 11.478 -19.300 1.00 90.25 297 PRO A O 1
ATOM 2397 N N . HIS A 1 298 ? 20.329 11.205 -18.230 1.00 94.31 298 HIS A N 1
ATOM 2398 C CA . HIS A 1 298 ? 20.807 11.591 -16.911 1.00 94.31 298 HIS A CA 1
ATOM 2399 C C . HIS A 1 298 ? 21.376 10.374 -16.172 1.00 94.31 298 HIS A C 1
ATOM 2401 O O . HIS A 1 298 ? 20.625 9.550 -15.651 1.00 94.31 298 HIS A O 1
ATOM 2407 N N . PHE A 1 299 ? 22.707 10.272 -16.093 1.00 95.56 299 PHE A N 1
ATOM 2408 C CA . PHE A 1 299 ? 23.380 9.039 -15.664 1.00 95.56 299 PHE A CA 1
ATOM 2409 C C . PHE A 1 299 ? 22.892 8.481 -14.315 1.00 95.56 299 PHE A C 1
ATOM 2411 O O . PHE A 1 299 ? 22.729 7.273 -14.214 1.00 95.56 299 PHE A O 1
ATOM 2418 N N . GLN A 1 300 ? 22.583 9.321 -13.317 1.00 96.44 300 GLN A N 1
ATOM 2419 C CA . GLN A 1 300 ? 22.108 8.847 -12.005 1.00 96.44 300 GLN A CA 1
ATOM 2420 C C . GLN A 1 300 ? 20.756 8.117 -12.075 1.00 96.44 300 GLN A C 1
ATOM 2422 O O . GLN A 1 300 ? 20.498 7.235 -11.264 1.00 96.44 300 GLN A O 1
ATOM 2427 N N . VAL A 1 301 ? 19.899 8.459 -13.044 1.00 95.31 301 VAL A N 1
ATOM 2428 C CA . VAL A 1 301 ? 18.608 7.783 -13.262 1.00 95.31 301 VAL A CA 1
ATOM 2429 C C . VAL A 1 301 ? 18.852 6.395 -13.852 1.00 95.31 301 VAL A C 1
ATOM 2431 O O . VAL A 1 301 ? 18.358 5.401 -13.322 1.00 95.31 301 VAL A O 1
ATOM 2434 N N . ALA A 1 302 ? 19.672 6.321 -14.905 1.00 96.50 302 ALA A N 1
ATOM 2435 C CA . ALA A 1 302 ? 20.048 5.059 -15.534 1.00 96.50 302 ALA A CA 1
ATOM 2436 C C . ALA A 1 302 ? 20.811 4.139 -14.560 1.00 96.50 302 ALA A C 1
ATOM 2438 O O . ALA A 1 302 ? 20.554 2.941 -14.518 1.00 96.50 302 ALA A O 1
ATOM 2439 N N . GLU A 1 303 ? 21.700 4.696 -13.734 1.00 97.06 303 GLU A N 1
ATOM 2440 C CA . GLU A 1 303 ? 22.441 3.987 -12.683 1.00 97.06 303 GLU A CA 1
ATOM 2441 C C . GLU A 1 303 ? 21.506 3.435 -11.601 1.00 97.06 303 GLU A C 1
ATOM 2443 O O . GLU A 1 303 ? 21.529 2.233 -11.333 1.00 97.06 303 GLU A O 1
ATOM 2448 N N . ARG A 1 304 ? 20.615 4.272 -11.042 1.00 96.94 304 ARG A N 1
ATOM 2449 C CA . ARG A 1 304 ? 19.650 3.852 -10.012 1.00 96.94 304 ARG A CA 1
ATOM 2450 C C . ARG A 1 304 ? 18.715 2.748 -10.511 1.00 96.94 304 ARG A C 1
ATOM 2452 O O . ARG A 1 304 ? 18.427 1.832 -9.743 1.00 96.94 304 ARG A O 1
ATOM 2459 N N . ALA A 1 305 ? 18.291 2.820 -11.775 1.00 97.00 305 ALA A N 1
ATOM 2460 C CA . ALA A 1 305 ? 17.469 1.804 -12.433 1.00 97.00 305 ALA A CA 1
ATOM 2461 C C . ALA A 1 305 ? 18.246 0.510 -12.758 1.00 97.00 305 ALA A C 1
ATOM 2463 O O . ALA A 1 305 ? 17.683 -0.578 -12.669 1.00 97.00 305 ALA A O 1
ATOM 2464 N N . LEU A 1 306 ? 19.537 0.594 -13.105 1.00 97.75 306 LEU A N 1
ATOM 2465 C CA . LEU A 1 306 ? 20.395 -0.584 -13.306 1.00 97.75 306 LEU A CA 1
ATOM 2466 C C . LEU A 1 306 ? 20.706 -1.305 -11.986 1.00 97.75 306 LEU A C 1
ATOM 2468 O O . LEU A 1 306 ? 20.840 -2.527 -11.982 1.00 97.75 306 LEU A O 1
ATOM 2472 N N . PHE A 1 307 ? 20.780 -0.582 -10.865 1.00 97.50 307 PHE A N 1
ATOM 2473 C CA . PHE A 1 307 ? 21.052 -1.166 -9.546 1.00 97.50 307 PHE A CA 1
ATOM 2474 C C . PHE A 1 307 ? 19.939 -2.077 -9.008 1.00 97.50 307 PHE A C 1
ATOM 2476 O O . PHE A 1 307 ? 20.230 -2.889 -8.137 1.00 97.50 307 PHE A O 1
ATOM 2483 N N . TRP A 1 308 ? 18.725 -2.055 -9.571 1.00 97.06 308 TRP A N 1
ATOM 2484 C CA . TRP A 1 308 ? 17.675 -3.038 -9.245 1.00 97.06 308 TRP A CA 1
ATOM 2485 C C . TRP A 1 308 ? 18.115 -4.493 -9.492 1.00 97.06 308 TRP A C 1
ATOM 2487 O O . TRP A 1 308 ? 17.631 -5.407 -8.832 1.00 97.06 308 TRP A O 1
ATOM 2497 N N . TRP A 1 309 ? 19.072 -4.719 -10.399 1.00 97.44 309 TRP A N 1
ATOM 2498 C CA . TRP A 1 309 ? 19.668 -6.038 -10.642 1.00 97.44 309 TRP A CA 1
ATOM 2499 C C . TRP A 1 309 ? 20.745 -6.451 -9.624 1.00 97.44 309 TRP A C 1
ATOM 2501 O O . TRP A 1 309 ? 21.290 -7.546 -9.739 1.00 97.44 309 TRP A O 1
ATOM 2511 N N . ASN A 1 310 ? 21.046 -5.614 -8.628 1.00 96.31 310 ASN A N 1
ATOM 2512 C CA . ASN A 1 310 ? 21.879 -5.990 -7.482 1.00 96.31 310 ASN A CA 1
ATOM 2513 C C . ASN A 1 310 ? 21.042 -6.560 -6.318 1.00 96.31 310 ASN A C 1
ATOM 2515 O O . ASN A 1 310 ? 21.611 -7.126 -5.388 1.00 96.31 310 ASN A O 1
ATOM 2519 N N . ASN A 1 311 ? 19.714 -6.400 -6.349 1.00 95.44 311 ASN A N 1
ATOM 2520 C CA . ASN A 1 311 ? 18.803 -6.845 -5.296 1.00 95.44 311 ASN A CA 1
ATOM 2521 C C . ASN A 1 311 ? 18.355 -8.295 -5.558 1.00 95.44 311 ASN A C 1
ATOM 2523 O O . ASN A 1 311 ? 17.655 -8.566 -6.536 1.00 95.44 311 ASN A O 1
ATOM 2527 N N . GLU A 1 312 ? 18.767 -9.237 -4.703 1.00 96.12 312 GLU A N 1
ATOM 2528 C CA . GLU A 1 312 ? 18.560 -10.679 -4.924 1.00 96.12 312 GLU A CA 1
ATOM 2529 C C . GLU A 1 312 ? 17.079 -11.059 -5.089 1.00 96.12 312 GLU A C 1
ATOM 2531 O O . GLU A 1 312 ? 16.746 -11.902 -5.927 1.00 96.12 312 GLU A O 1
ATOM 2536 N N . HIS A 1 313 ? 16.175 -10.413 -4.344 1.00 95.56 313 HIS A N 1
ATOM 2537 C CA . HIS A 1 313 ? 14.739 -10.698 -4.416 1.00 95.56 313 HIS A CA 1
ATOM 2538 C C . HIS A 1 313 ? 14.116 -10.171 -5.713 1.00 95.56 313 HIS A C 1
ATOM 2540 O O . HIS A 1 313 ? 13.353 -10.881 -6.371 1.00 95.56 313 HIS A O 1
ATOM 2546 N N . ILE A 1 314 ? 14.506 -8.971 -6.154 1.00 95.81 314 ILE A N 1
ATOM 2547 C CA . ILE A 1 314 ? 14.068 -8.423 -7.448 1.00 95.81 314 ILE A CA 1
ATOM 2548 C C . ILE A 1 314 ? 14.605 -9.281 -8.601 1.00 95.81 314 ILE A C 1
ATOM 2550 O O . ILE A 1 314 ? 13.866 -9.580 -9.541 1.00 95.81 314 ILE A O 1
ATOM 2554 N N . VAL A 1 315 ? 15.853 -9.754 -8.517 1.00 97.69 315 VAL A N 1
ATOM 2555 C CA . VAL A 1 315 ? 16.425 -10.691 -9.499 1.00 97.69 315 VAL A CA 1
ATOM 2556 C C . VAL A 1 315 ? 15.662 -12.022 -9.520 1.00 97.69 315 VAL A C 1
ATOM 2558 O O . VAL A 1 315 ? 15.410 -12.541 -10.608 1.00 97.69 315 VAL A O 1
ATOM 2561 N N . ALA A 1 316 ? 15.215 -12.546 -8.374 1.00 97.69 316 ALA A N 1
ATOM 2562 C CA . ALA A 1 316 ? 14.372 -13.744 -8.322 1.00 97.69 316 ALA A CA 1
ATOM 2563 C C . ALA A 1 316 ? 12.998 -13.526 -8.991 1.00 97.69 316 ALA A C 1
ATOM 2565 O O . ALA A 1 316 ? 12.609 -14.307 -9.866 1.00 97.69 316 ALA A O 1
ATOM 2566 N N . LEU A 1 317 ? 12.304 -12.425 -8.667 1.00 96.19 317 LEU A N 1
ATOM 2567 C CA . LEU A 1 317 ? 11.042 -12.028 -9.316 1.00 96.19 317 LEU A CA 1
ATOM 2568 C C . LEU A 1 317 ? 11.202 -11.875 -10.840 1.00 96.19 317 LEU A C 1
ATOM 2570 O O . LEU A 1 317 ? 10.336 -12.302 -11.613 1.00 96.19 317 LEU A O 1
ATOM 2574 N N . ILE A 1 318 ? 12.326 -11.307 -11.286 1.00 97.31 318 ILE A N 1
ATOM 2575 C CA . ILE A 1 318 ? 12.691 -11.194 -12.703 1.00 97.31 318 ILE A CA 1
ATOM 2576 C C . ILE A 1 318 ? 12.942 -12.574 -13.324 1.00 97.31 318 ILE A C 1
ATOM 2578 O O . ILE A 1 318 ? 12.444 -12.830 -14.418 1.00 97.31 318 ILE A O 1
ATOM 2582 N N . ALA A 1 319 ? 13.673 -13.473 -12.662 1.00 97.44 319 ALA A N 1
ATOM 2583 C CA . ALA A 1 319 ? 14.035 -14.789 -13.198 1.00 97.44 319 ALA A CA 1
ATOM 2584 C C . ALA A 1 319 ? 12.816 -15.708 -13.410 1.00 97.44 319 ALA A C 1
ATOM 2586 O O . ALA A 1 319 ? 12.744 -16.418 -14.421 1.00 97.44 319 ALA A O 1
ATOM 2587 N N . GLU A 1 320 ? 11.825 -15.654 -12.516 1.00 97.44 320 GLU A N 1
ATOM 2588 C CA . GLU A 1 320 ? 10.534 -16.340 -12.690 1.00 97.44 320 GLU A CA 1
ATOM 2589 C C . GLU A 1 320 ? 9.766 -15.810 -13.917 1.00 97.44 320 GLU A C 1
ATOM 2591 O O . GLU A 1 320 ? 9.190 -16.577 -14.694 1.00 97.44 320 GLU A O 1
ATOM 2596 N N . ASN A 1 321 ? 9.807 -14.494 -14.141 1.00 97.38 321 ASN A N 1
ATOM 2597 C CA . ASN A 1 321 ? 8.969 -13.791 -15.120 1.00 97.38 321 ASN A CA 1
ATOM 2598 C C . ASN A 1 321 ? 9.732 -13.313 -16.377 1.00 97.38 321 ASN A C 1
ATOM 2600 O O . ASN A 1 321 ? 9.212 -12.549 -17.197 1.00 97.38 321 ASN A O 1
ATOM 2604 N N . ARG A 1 322 ? 10.964 -13.800 -16.567 1.00 96.94 322 ARG A N 1
ATOM 2605 C CA . ARG A 1 322 ? 11.917 -13.375 -17.611 1.00 96.94 322 ARG A CA 1
ATOM 2606 C C . ARG A 1 322 ? 11.367 -13.444 -19.036 1.00 96.94 322 ARG A C 1
ATOM 2608 O O . ARG A 1 322 ? 11.695 -12.589 -19.851 1.00 96.94 322 ARG A O 1
ATOM 2615 N N . HIS A 1 323 ? 10.477 -14.400 -19.303 1.00 97.06 323 HIS A N 1
ATOM 2616 C CA . HIS A 1 323 ? 9.796 -14.595 -20.587 1.00 97.06 323 HIS A CA 1
ATOM 2617 C C . HIS A 1 323 ? 8.904 -13.407 -21.000 1.00 97.06 323 HIS A C 1
ATOM 2619 O O . HIS A 1 323 ? 8.655 -13.218 -22.188 1.00 97.06 323 HIS A O 1
ATOM 2625 N N . VAL A 1 324 ? 8.465 -12.580 -20.043 1.00 96.38 324 VAL A N 1
ATOM 2626 C CA . VAL A 1 324 ? 7.792 -11.294 -20.295 1.00 96.38 324 VAL A CA 1
ATOM 2627 C C . VAL A 1 324 ? 8.770 -10.124 -20.179 1.00 96.38 324 VAL A C 1
ATOM 2629 O O . VAL A 1 324 ? 8.729 -9.202 -20.992 1.00 96.38 324 VAL A O 1
ATOM 2632 N N . ILE A 1 325 ? 9.650 -10.147 -19.174 1.00 97.19 325 ILE A N 1
ATOM 2633 C CA . ILE A 1 325 ? 10.485 -8.993 -18.808 1.00 97.19 325 ILE A CA 1
ATOM 2634 C C . ILE A 1 325 ? 11.630 -8.752 -19.799 1.00 97.19 325 ILE A C 1
ATOM 2636 O O . ILE A 1 325 ? 11.811 -7.615 -20.237 1.00 97.19 325 ILE A O 1
ATOM 2640 N N . LEU A 1 326 ? 12.377 -9.789 -20.196 1.00 97.25 326 LEU A N 1
ATOM 2641 C CA . LEU A 1 326 ? 13.538 -9.635 -21.080 1.00 97.25 326 LEU A CA 1
ATOM 2642 C C . LEU A 1 326 ? 13.159 -8.997 -22.436 1.00 97.25 326 LEU A C 1
ATOM 2644 O O . LEU A 1 326 ? 13.779 -7.989 -22.784 1.00 97.25 326 LEU A O 1
ATOM 2648 N N . PRO A 1 327 ? 12.102 -9.439 -23.155 1.00 96.75 327 PRO A N 1
ATOM 2649 C CA . PRO A 1 327 ? 11.658 -8.781 -24.391 1.00 96.75 327 PRO A CA 1
ATOM 2650 C C . PRO A 1 327 ? 11.283 -7.293 -24.258 1.00 96.75 327 PRO A C 1
ATOM 2652 O O . PRO A 1 327 ? 11.335 -6.570 -25.254 1.00 96.75 327 PRO A O 1
ATOM 2655 N N . ILE A 1 328 ? 10.902 -6.819 -23.063 1.00 94.88 328 ILE A N 1
ATOM 2656 C CA . ILE A 1 328 ? 10.528 -5.413 -22.817 1.00 94.88 328 ILE A CA 1
ATOM 2657 C C . ILE A 1 328 ? 11.771 -4.518 -22.701 1.00 94.88 328 ILE A C 1
ATOM 2659 O O . ILE A 1 328 ? 11.776 -3.403 -23.225 1.00 94.88 328 ILE A O 1
ATOM 2663 N N . ILE A 1 329 ? 12.822 -4.994 -22.029 1.00 96.50 329 ILE A N 1
ATOM 2664 C CA . ILE A 1 329 ? 14.023 -4.201 -21.705 1.00 96.50 329 ILE A CA 1
ATOM 2665 C C . ILE A 1 329 ? 15.214 -4.448 -22.641 1.00 96.50 329 ILE A C 1
ATOM 2667 O O . ILE A 1 329 ? 16.138 -3.635 -22.651 1.00 96.50 329 ILE A O 1
ATOM 2671 N N . PHE A 1 330 ? 15.216 -5.526 -23.437 1.00 97.19 330 PHE A N 1
ATOM 2672 C CA . PHE A 1 330 ? 16.332 -5.870 -24.335 1.00 97.19 330 PHE A CA 1
ATOM 2673 C C . PHE A 1 330 ? 16.705 -4.702 -25.263 1.00 97.19 330 PHE A C 1
ATOM 2675 O O . PHE A 1 330 ? 17.871 -4.316 -25.351 1.00 97.19 330 PHE A O 1
ATOM 2682 N N . ASP A 1 331 ? 15.699 -4.075 -25.885 1.00 94.00 331 ASP A N 1
ATOM 2683 C CA . ASP A 1 331 ? 15.883 -2.911 -26.762 1.00 94.00 331 ASP A CA 1
ATOM 2684 C C . ASP A 1 331 ? 16.482 -1.695 -26.029 1.00 94.00 331 ASP A C 1
ATOM 2686 O O . ASP A 1 331 ? 17.091 -0.845 -26.678 1.00 94.00 331 ASP A O 1
ATOM 2690 N N . ALA A 1 332 ? 16.306 -1.581 -24.707 1.00 94.75 332 ALA A N 1
ATOM 2691 C CA . ALA A 1 332 ? 16.874 -0.502 -23.900 1.00 94.75 332 ALA A CA 1
ATOM 2692 C C . ALA A 1 332 ? 18.331 -0.797 -23.509 1.00 94.75 332 ALA A C 1
ATOM 2694 O O . ALA A 1 332 ? 19.193 0.070 -23.670 1.00 94.75 332 ALA A O 1
ATOM 2695 N N . LEU A 1 333 ? 18.625 -2.026 -23.070 1.00 96.88 333 LEU A N 1
ATOM 2696 C CA . LEU A 1 333 ? 19.981 -2.457 -22.710 1.00 96.88 333 LEU A CA 1
ATOM 2697 C C . LEU A 1 333 ? 20.943 -2.345 -23.903 1.00 96.88 333 LEU A C 1
ATOM 2699 O O . LEU A 1 333 ? 22.027 -1.779 -23.761 1.00 96.88 333 LEU A O 1
ATOM 2703 N N . GLU A 1 334 ? 20.533 -2.799 -25.092 1.00 96.06 334 GLU A N 1
ATOM 2704 C CA . GLU A 1 334 ? 21.344 -2.674 -26.313 1.00 96.06 334 GLU A CA 1
ATOM 2705 C C . GLU A 1 334 ? 21.590 -1.212 -26.713 1.00 96.06 334 GLU A C 1
ATOM 2707 O O . GLU A 1 334 ? 22.719 -0.852 -27.049 1.00 96.06 334 GLU A O 1
ATOM 2712 N N . LYS A 1 335 ? 20.576 -0.337 -26.622 1.00 92.50 335 LYS A N 1
ATOM 2713 C CA . LYS A 1 335 ? 20.754 1.103 -26.889 1.00 92.50 335 LYS A CA 1
ATOM 2714 C C . LYS A 1 335 ? 21.763 1.743 -25.942 1.00 92.50 335 LYS A C 1
ATOM 2716 O O . LYS A 1 335 ? 22.612 2.503 -26.410 1.00 92.50 335 LYS A O 1
ATOM 2721 N N . ASN A 1 336 ? 21.705 1.417 -24.648 1.00 92.75 336 ASN A N 1
ATOM 2722 C CA . ASN A 1 336 ? 22.678 1.908 -23.673 1.00 92.75 336 ASN A CA 1
ATOM 2723 C C . ASN A 1 336 ? 24.094 1.486 -24.061 1.00 92.75 336 ASN A C 1
ATOM 2725 O O . ASN A 1 336 ? 24.922 2.347 -24.337 1.00 92.75 336 ASN A O 1
ATOM 2729 N N . ILE A 1 337 ? 24.339 0.176 -24.173 1.00 94.50 337 ILE A N 1
ATOM 2730 C CA . ILE A 1 337 ? 25.662 -0.404 -24.469 1.00 94.50 337 ILE A CA 1
ATOM 2731 C C . ILE A 1 337 ? 26.292 0.201 -25.737 1.00 94.50 337 ILE A C 1
ATOM 2733 O O . ILE A 1 337 ? 27.512 0.351 -25.802 1.00 94.50 337 ILE A O 1
ATOM 2737 N N . ARG A 1 338 ? 25.477 0.557 -26.739 1.00 91.06 338 ARG A N 1
ATOM 2738 C CA . ARG A 1 338 ? 25.939 1.116 -28.019 1.00 91.06 338 ARG A CA 1
ATOM 2739 C C . ARG A 1 338 ? 26.097 2.638 -28.038 1.00 91.06 338 ARG A C 1
ATOM 2741 O O . ARG A 1 338 ? 26.878 3.127 -28.850 1.00 91.06 338 ARG A O 1
ATOM 2748 N N . SER A 1 339 ? 25.330 3.391 -27.243 1.00 89.56 339 SER A N 1
ATOM 2749 C CA . SER A 1 339 ? 25.173 4.843 -27.458 1.00 89.56 339 SER A CA 1
ATOM 2750 C C . SER A 1 339 ? 25.102 5.719 -26.205 1.00 89.56 339 SER A C 1
ATOM 2752 O O . SER A 1 339 ? 25.123 6.943 -26.340 1.00 89.56 339 SER A O 1
ATOM 2754 N N . HIS A 1 340 ? 25.058 5.156 -24.992 1.00 94.06 340 HIS A N 1
ATOM 2755 C CA . HIS A 1 340 ? 25.047 5.983 -23.788 1.00 94.06 340 HIS A CA 1
ATOM 2756 C C . HIS A 1 340 ? 26.442 6.583 -23.522 1.00 94.06 340 HIS A C 1
ATOM 2758 O O . HIS A 1 340 ? 27.475 5.913 -23.581 1.00 94.06 340 HIS A O 1
ATOM 2764 N N . TRP A 1 341 ? 26.472 7.890 -23.247 1.00 95.44 341 TRP A N 1
ATOM 2765 C CA . TRP A 1 341 ? 27.702 8.689 -23.190 1.00 95.44 341 TRP A CA 1
ATOM 2766 C C . TRP A 1 341 ? 28.597 8.350 -21.987 1.00 95.44 341 TRP A C 1
ATOM 2768 O O . TRP A 1 341 ? 29.820 8.451 -22.070 1.00 95.44 341 TRP A O 1
ATOM 2778 N N . ASN A 1 342 ? 27.996 7.946 -20.864 1.00 95.25 342 ASN A N 1
ATOM 2779 C CA . ASN A 1 342 ? 28.716 7.554 -19.654 1.00 95.25 342 ASN A CA 1
ATOM 2780 C C . ASN A 1 342 ? 29.068 6.057 -19.697 1.00 95.25 342 ASN A C 1
ATOM 2782 O O . ASN A 1 342 ? 28.178 5.205 -19.694 1.00 95.25 342 ASN A O 1
ATOM 2786 N N . GLN A 1 343 ? 30.367 5.748 -19.661 1.00 95.00 343 GLN A N 1
ATOM 2787 C CA . GLN A 1 343 ? 30.897 4.382 -19.737 1.00 95.00 343 GLN A CA 1
ATOM 2788 C C . GLN A 1 343 ? 30.533 3.492 -18.535 1.00 95.00 343 GLN A C 1
ATOM 2790 O O . GLN A 1 343 ? 30.474 2.272 -18.690 1.00 95.00 343 GLN A O 1
ATOM 2795 N N . ALA A 1 344 ? 30.236 4.061 -17.361 1.00 95.38 344 ALA A N 1
ATOM 2796 C CA . ALA A 1 344 ? 29.754 3.281 -16.217 1.00 95.38 344 ALA A CA 1
ATOM 2797 C C . ALA A 1 344 ? 28.388 2.641 -16.521 1.00 95.38 344 ALA A C 1
ATOM 2799 O O . ALA A 1 344 ? 28.192 1.450 -16.290 1.00 95.38 344 ALA A O 1
ATOM 2800 N N . ILE A 1 345 ? 27.485 3.401 -17.151 1.00 97.19 345 ILE A N 1
ATOM 2801 C CA . ILE A 1 345 ? 26.163 2.926 -17.588 1.00 97.19 345 ILE A CA 1
ATOM 2802 C C . ILE A 1 345 ? 26.295 1.848 -18.670 1.00 97.19 345 ILE A C 1
ATOM 2804 O O . ILE A 1 345 ? 25.540 0.876 -18.654 1.00 97.19 345 ILE A O 1
ATOM 2808 N N . ASN A 1 346 ? 27.291 1.960 -19.557 1.00 95.94 346 ASN A N 1
ATOM 2809 C CA . ASN A 1 346 ? 27.593 0.935 -20.564 1.00 95.94 346 ASN A CA 1
ATOM 2810 C C . ASN A 1 346 ? 28.041 -0.377 -19.901 1.00 95.94 346 ASN A C 1
ATOM 2812 O O . ASN A 1 346 ? 27.525 -1.443 -20.239 1.00 95.94 346 ASN A O 1
ATOM 2816 N N . GLY A 1 347 ? 28.943 -0.302 -18.915 1.00 96.94 347 GLY A N 1
ATOM 2817 C CA . GLY A 1 347 ? 29.406 -1.459 -18.142 1.00 96.94 347 GLY A CA 1
ATOM 2818 C C . GLY A 1 347 ? 28.296 -2.123 -17.320 1.00 96.94 347 GLY A C 1
ATOM 2819 O O . GLY A 1 347 ? 28.128 -3.341 -17.383 1.00 96.94 347 GLY A O 1
ATOM 2820 N N . LEU A 1 348 ? 27.492 -1.330 -16.606 1.00 97.56 348 LEU A N 1
ATOM 2821 C CA . LEU A 1 348 ? 26.338 -1.812 -15.842 1.00 97.56 348 LEU A CA 1
ATOM 2822 C C . LEU A 1 348 ? 25.284 -2.457 -16.760 1.00 97.56 348 LEU A C 1
ATOM 2824 O O . LEU A 1 348 ? 24.859 -3.582 -16.503 1.00 97.56 348 LEU A O 1
ATOM 2828 N N . SER A 1 349 ? 24.937 -1.817 -17.882 1.00 97.56 349 SER A N 1
ATOM 2829 C CA . SER A 1 349 ? 23.991 -2.374 -18.865 1.00 97.56 349 SER A CA 1
ATOM 2830 C C . SER A 1 349 ? 24.514 -3.675 -19.487 1.00 97.56 349 SER A C 1
ATOM 2832 O O . SER A 1 349 ? 23.747 -4.616 -19.681 1.00 97.56 349 SER A O 1
ATOM 2834 N N . ALA A 1 350 ? 25.823 -3.774 -19.752 1.00 97.56 350 ALA A N 1
ATOM 2835 C CA . ALA A 1 350 ? 26.452 -4.997 -20.251 1.00 97.56 350 ALA A CA 1
ATOM 2836 C C . ALA A 1 350 ? 26.467 -6.132 -19.210 1.00 97.56 350 ALA A C 1
ATOM 2838 O O . ALA A 1 350 ? 26.315 -7.296 -19.587 1.00 97.56 350 ALA A O 1
ATOM 2839 N N . ASN A 1 351 ? 26.602 -5.815 -17.918 1.00 97.81 351 ASN A N 1
ATOM 2840 C CA . ASN A 1 351 ? 26.469 -6.793 -16.835 1.00 97.81 351 ASN A CA 1
ATOM 2841 C C . ASN A 1 351 ? 25.023 -7.295 -16.707 1.00 97.81 351 ASN A C 1
ATOM 2843 O O . ASN A 1 351 ? 24.817 -8.506 -16.681 1.00 97.81 351 ASN A O 1
ATOM 2847 N N . VAL A 1 352 ? 24.025 -6.402 -16.728 1.00 97.94 352 VAL A N 1
ATOM 2848 C CA . VAL A 1 352 ? 22.598 -6.789 -16.735 1.00 97.94 352 VAL A CA 1
ATOM 2849 C C . VAL A 1 352 ? 22.266 -7.653 -17.954 1.00 97.94 352 VAL A C 1
ATOM 2851 O O . VAL A 1 352 ? 21.647 -8.707 -17.814 1.00 97.94 352 VAL A O 1
ATOM 2854 N N . ARG A 1 353 ? 22.755 -7.283 -19.146 1.00 97.75 353 ARG A N 1
ATOM 2855 C CA . ARG A 1 353 ? 22.606 -8.101 -20.360 1.00 97.75 353 ARG A CA 1
ATOM 2856 C C . ARG A 1 353 ? 23.227 -9.497 -20.199 1.00 97.75 353 ARG A C 1
ATOM 2858 O O . ARG A 1 353 ? 22.615 -10.468 -20.635 1.00 97.75 353 ARG A O 1
ATOM 2865 N N . ARG A 1 354 ? 24.406 -9.612 -19.570 1.00 97.69 354 ARG A N 1
ATOM 2866 C CA . ARG A 1 354 ? 25.052 -10.911 -19.305 1.00 97.69 354 ARG A CA 1
ATOM 2867 C C . ARG A 1 354 ? 24.225 -11.765 -18.343 1.00 97.69 354 ARG A C 1
ATOM 2869 O O . ARG A 1 354 ? 23.995 -12.926 -18.649 1.00 97.69 354 ARG A O 1
ATOM 2876 N N . MET A 1 355 ? 23.706 -11.187 -17.257 1.00 97.62 355 MET A N 1
ATOM 2877 C CA . MET A 1 355 ? 22.850 -11.918 -16.312 1.00 97.62 355 MET A CA 1
ATOM 2878 C C . MET A 1 355 ? 21.608 -12.505 -17.000 1.00 97.62 355 MET A C 1
ATOM 2880 O O . MET A 1 355 ? 21.245 -13.643 -16.730 1.00 97.62 355 MET A O 1
ATOM 2884 N N . PHE A 1 356 ? 20.991 -11.794 -17.950 1.00 97.81 356 PHE A N 1
ATOM 2885 C CA . PHE A 1 356 ? 19.891 -12.363 -18.740 1.00 97.81 356 PHE A CA 1
ATOM 2886 C C . PHE A 1 356 ? 20.317 -13.489 -19.690 1.00 97.81 356 PHE A C 1
ATOM 2888 O O . PHE A 1 356 ? 19.572 -14.454 -19.846 1.00 97.81 356 PHE A O 1
ATOM 2895 N N . GLN A 1 357 ? 21.505 -13.397 -20.291 1.00 97.25 357 GLN A N 1
ATOM 2896 C CA . GLN A 1 357 ? 22.068 -14.469 -21.118 1.00 97.25 357 GLN A CA 1
ATOM 2897 C C . GLN A 1 357 ? 22.409 -15.723 -20.287 1.00 97.25 357 GLN A C 1
ATOM 2899 O O . GLN A 1 357 ? 22.248 -16.841 -20.768 1.00 97.25 357 GLN A O 1
ATOM 2904 N N . GLU A 1 358 ? 22.846 -15.538 -19.039 1.00 96.88 358 GLU A N 1
ATOM 2905 C CA . GLU A 1 358 ? 23.116 -16.611 -18.071 1.00 96.88 358 GLU A CA 1
ATOM 2906 C C . GLU A 1 358 ? 21.821 -17.222 -17.494 1.00 96.88 358 GLU A C 1
ATOM 2908 O O . GLU A 1 358 ? 21.790 -18.418 -17.212 1.00 96.88 358 GLU A O 1
ATOM 2913 N N . MET A 1 359 ? 20.740 -16.438 -17.365 1.00 95.38 359 MET A N 1
ATOM 2914 C CA . MET A 1 359 ? 19.416 -16.925 -16.945 1.00 95.38 359 MET A CA 1
ATOM 2915 C C . MET A 1 359 ? 18.708 -17.775 -18.010 1.00 95.38 359 MET A C 1
ATOM 2917 O O . MET A 1 359 ? 18.069 -18.767 -17.659 1.00 95.38 359 MET A O 1
ATOM 2921 N N . ASP A 1 360 ? 18.733 -17.361 -19.283 1.00 97.12 360 ASP A N 1
ATOM 2922 C CA . ASP A 1 360 ? 17.989 -18.034 -20.359 1.00 97.12 360 ASP A CA 1
ATOM 2923 C C . ASP A 1 360 ? 18.570 -17.726 -21.750 1.00 97.12 360 ASP A C 1
ATOM 2925 O O . ASP A 1 360 ? 18.171 -16.774 -22.426 1.00 97.12 360 ASP A O 1
ATOM 2929 N N . ALA A 1 361 ? 19.540 -18.535 -22.180 1.00 97.25 361 ALA A N 1
ATOM 2930 C CA . ALA A 1 361 ? 20.245 -18.330 -23.444 1.00 97.25 361 ALA A CA 1
ATOM 2931 C C . ALA A 1 361 ? 19.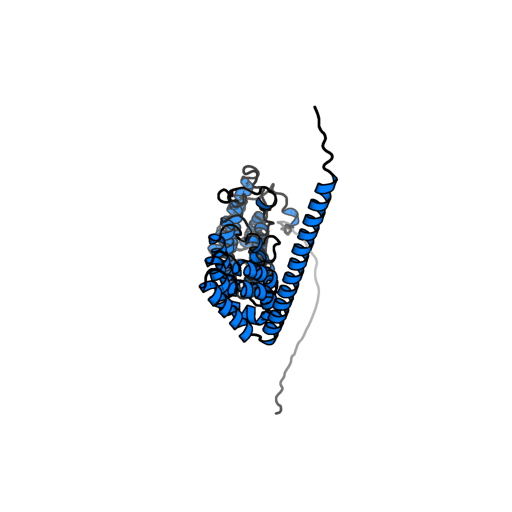335 -18.466 -24.685 1.00 97.25 361 ALA A C 1
ATOM 2933 O O . ALA A 1 361 ? 19.492 -17.706 -25.638 1.00 97.25 361 ALA A O 1
ATOM 2934 N N . GLU A 1 362 ? 18.357 -19.380 -24.678 1.00 97.31 362 GLU A N 1
ATOM 2935 C CA . GLU A 1 362 ? 17.449 -19.575 -25.821 1.00 97.31 362 GLU A CA 1
ATOM 2936 C C . GLU A 1 362 ? 16.505 -18.376 -26.003 1.00 97.31 362 GLU A C 1
ATOM 2938 O O . GLU A 1 362 ? 16.344 -17.865 -27.119 1.00 97.31 362 GLU A O 1
ATOM 2943 N N . LEU A 1 363 ? 15.933 -17.868 -24.903 1.00 97.12 363 LEU A N 1
ATOM 2944 C CA . LEU A 1 363 ? 15.134 -16.642 -24.911 1.00 97.12 363 LEU A CA 1
ATOM 2945 C C . LEU A 1 363 ? 15.981 -15.415 -25.281 1.00 97.12 363 LEU A C 1
ATOM 2947 O O . LEU A 1 363 ? 15.501 -14.529 -25.993 1.00 97.12 363 LEU A O 1
ATOM 2951 N N . PHE A 1 364 ? 17.232 -15.354 -24.818 1.00 97.75 364 PHE A N 1
ATOM 2952 C CA . PHE A 1 364 ? 18.162 -14.273 -25.138 1.00 97.75 364 PHE A CA 1
ATOM 2953 C C . PHE A 1 364 ? 18.480 -14.213 -26.640 1.00 97.75 364 PHE A C 1
ATOM 2955 O O . PHE A 1 364 ? 18.381 -13.141 -27.241 1.00 97.75 364 PHE A O 1
ATOM 2962 N N . ASP A 1 365 ? 18.785 -15.353 -27.263 1.00 97.31 365 ASP A N 1
ATOM 2963 C CA . ASP A 1 365 ? 19.082 -15.444 -28.697 1.00 97.31 365 ASP A CA 1
ATOM 2964 C C . ASP A 1 365 ? 17.844 -15.151 -29.568 1.00 97.31 365 ASP A C 1
ATOM 2966 O O . ASP A 1 365 ? 17.959 -14.553 -30.643 1.00 97.31 365 ASP A O 1
ATOM 2970 N N . GLU A 1 366 ? 16.638 -15.506 -29.109 1.00 96.75 366 GLU A N 1
ATOM 2971 C CA . GLU A 1 366 ? 15.380 -15.062 -29.727 1.00 96.75 366 GLU A CA 1
ATOM 2972 C C . GLU A 1 366 ? 15.213 -13.538 -29.637 1.00 96.75 366 GLU A C 1
ATOM 2974 O O . GLU A 1 366 ? 14.980 -12.888 -30.660 1.00 96.75 366 GLU A O 1
ATOM 2979 N N . CYS A 1 367 ? 15.419 -12.940 -28.460 1.00 96.56 367 CYS A N 1
ATOM 2980 C CA . CYS A 1 367 ? 15.358 -11.484 -28.289 1.00 96.56 367 CYS A CA 1
ATOM 2981 C C . CYS A 1 367 ? 16.395 -10.757 -29.162 1.00 96.56 367 CYS A C 1
ATOM 2983 O O . CYS A 1 367 ? 16.067 -9.747 -29.789 1.00 96.56 367 CYS A O 1
ATOM 2985 N N . GLN A 1 368 ? 17.615 -11.293 -29.279 1.00 96.62 368 GLN A N 1
ATOM 2986 C CA . GLN A 1 368 ? 18.664 -10.740 -30.137 1.00 96.62 368 GLN A CA 1
ATOM 2987 C C . GLN A 1 368 ? 18.283 -10.801 -31.624 1.00 96.62 368 GLN A C 1
ATOM 2989 O O . GLN A 1 368 ? 18.444 -9.807 -32.339 1.00 96.62 368 GLN A O 1
ATOM 2994 N N . ARG A 1 369 ? 17.718 -11.923 -32.094 1.00 95.81 369 ARG A N 1
ATOM 2995 C CA . ARG A 1 369 ? 17.212 -12.049 -33.473 1.00 95.81 369 ARG A CA 1
ATOM 2996 C C . ARG A 1 369 ? 16.057 -11.086 -33.750 1.00 95.81 369 ARG A C 1
ATOM 2998 O O . ARG A 1 369 ? 16.047 -10.447 -34.804 1.00 95.81 369 ARG A O 1
ATOM 3005 N N . GLN A 1 370 ? 15.124 -10.923 -32.811 1.00 94.38 370 GLN A N 1
ATOM 3006 C CA . GLN A 1 370 ? 14.037 -9.945 -32.935 1.00 94.38 370 GLN A CA 1
ATOM 3007 C C . GLN A 1 370 ? 14.558 -8.504 -32.962 1.00 94.38 370 GLN A C 1
ATOM 3009 O O . GLN A 1 370 ? 14.094 -7.708 -33.777 1.00 94.38 370 GLN A O 1
ATOM 3014 N N . HIS A 1 371 ? 15.540 -8.165 -32.126 1.00 92.94 371 HIS A N 1
ATOM 3015 C CA . HIS A 1 371 ? 16.171 -6.846 -32.114 1.00 92.94 371 HIS A CA 1
ATOM 3016 C C . HIS A 1 371 ? 16.850 -6.529 -33.454 1.00 92.94 371 HIS A C 1
ATOM 3018 O O . HIS A 1 371 ? 16.530 -5.518 -34.078 1.00 92.94 371 HIS A O 1
ATOM 3024 N N . ALA A 1 372 ? 17.687 -7.435 -33.967 1.00 93.38 372 ALA A N 1
ATOM 3025 C CA . ALA A 1 372 ? 18.331 -7.271 -35.272 1.00 93.38 372 ALA A CA 1
ATOM 3026 C C . ALA A 1 372 ? 17.310 -7.139 -36.424 1.00 93.38 372 ALA A C 1
ATOM 3028 O O . ALA A 1 372 ? 17.505 -6.342 -37.345 1.00 93.38 372 ALA A O 1
ATOM 3029 N N . ALA A 1 373 ? 16.187 -7.865 -36.361 1.00 93.50 373 ALA A N 1
ATOM 3030 C CA . ALA A 1 373 ? 15.097 -7.733 -37.327 1.00 93.50 373 ALA A CA 1
ATOM 3031 C C . ALA A 1 373 ? 14.379 -6.370 -37.236 1.00 93.50 373 ALA A C 1
ATOM 3033 O O . ALA A 1 373 ? 14.103 -5.765 -38.277 1.00 93.50 373 ALA A O 1
ATOM 3034 N N . LYS A 1 374 ? 14.125 -5.852 -36.022 1.00 90.38 374 LYS A N 1
ATOM 3035 C CA . LYS A 1 374 ? 13.588 -4.492 -35.803 1.00 90.38 374 LYS A CA 1
ATOM 3036 C C . LYS A 1 374 ? 14.529 -3.433 -36.380 1.00 90.38 374 LYS A C 1
ATOM 3038 O O . LYS A 1 374 ? 14.066 -2.560 -37.108 1.00 90.38 374 LYS A O 1
ATOM 3043 N N . GLU A 1 375 ? 15.831 -3.516 -36.100 1.00 88.38 375 GLU A N 1
ATOM 3044 C CA . GLU A 1 375 ? 16.826 -2.558 -36.606 1.00 88.38 375 GLU A CA 1
ATOM 3045 C C . GLU A 1 375 ? 16.913 -2.582 -38.140 1.00 8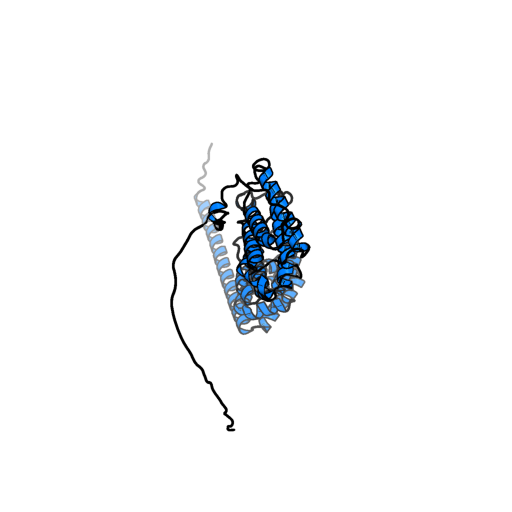8.38 375 GLU A C 1
ATOM 3047 O O . GLU A 1 375 ? 16.840 -1.533 -38.782 1.00 88.38 375 GLU A O 1
ATOM 3052 N N . ALA A 1 376 ? 16.965 -3.771 -38.748 1.00 90.88 376 ALA A N 1
ATOM 3053 C CA . ALA A 1 376 ? 16.978 -3.920 -40.204 1.00 90.88 376 ALA A CA 1
ATOM 3054 C C . ALA A 1 376 ? 15.676 -3.437 -40.877 1.00 90.88 376 ALA A C 1
ATOM 3056 O O . ALA A 1 376 ? 15.702 -3.003 -42.032 1.00 90.88 376 ALA A O 1
ATOM 3057 N N . MET A 1 377 ? 14.534 -3.502 -40.184 1.00 91.62 377 MET A N 1
ATOM 3058 C CA . MET A 1 377 ? 13.268 -2.932 -40.656 1.00 91.62 377 MET A CA 1
ATOM 3059 C C . MET A 1 377 ? 13.233 -1.405 -40.498 1.00 91.62 377 MET A C 1
ATOM 3061 O O . MET A 1 377 ? 12.783 -0.715 -41.412 1.00 91.62 377 MET A O 1
ATOM 3065 N N . ALA A 1 378 ? 13.741 -0.873 -39.384 1.00 86.62 378 ALA A N 1
ATOM 3066 C CA . ALA A 1 378 ? 13.828 0.563 -39.130 1.00 86.62 378 ALA A CA 1
ATOM 3067 C C . ALA A 1 378 ? 14.763 1.268 -40.127 1.00 86.62 378 ALA A C 1
ATOM 3069 O O . ALA A 1 378 ? 14.388 2.302 -40.675 1.00 86.62 378 ALA A O 1
ATOM 3070 N N . GLY A 1 379 ? 15.922 0.674 -40.439 1.00 87.06 379 GLY A N 1
ATOM 3071 C CA . GLY A 1 379 ? 16.838 1.185 -41.466 1.00 87.06 379 GLY A CA 1
ATOM 3072 C C . GLY A 1 379 ? 16.167 1.302 -42.838 1.00 87.06 379 GLY A C 1
ATOM 3073 O O . GLY A 1 379 ? 16.156 2.379 -43.428 1.00 87.06 379 GLY A O 1
ATOM 3074 N N . LYS A 1 380 ? 15.495 0.235 -43.296 1.00 91.06 380 LYS A N 1
ATOM 3075 C CA . LYS A 1 380 ? 14.727 0.238 -44.558 1.00 91.06 380 LYS A CA 1
ATOM 3076 C C . LYS A 1 380 ? 13.593 1.263 -44.569 1.00 91.06 380 LYS A C 1
ATOM 3078 O O . LYS A 1 380 ? 13.300 1.842 -45.613 1.00 91.06 380 LYS A O 1
ATOM 3083 N N . LEU A 1 381 ? 12.933 1.483 -43.430 1.00 89.19 381 LEU A N 1
ATOM 3084 C CA . LEU A 1 381 ? 11.891 2.501 -43.315 1.00 89.19 381 LEU A CA 1
ATOM 3085 C C . LEU A 1 381 ? 12.485 3.913 -43.423 1.00 89.19 381 LEU A C 1
ATOM 3087 O O . LEU A 1 381 ? 11.899 4.760 -44.093 1.00 89.19 381 LEU A O 1
ATOM 3091 N N . GLU A 1 382 ? 13.652 4.169 -42.832 1.00 86.69 382 GLU A N 1
ATOM 3092 C CA . GLU A 1 382 ? 14.315 5.472 -42.947 1.00 86.69 382 GLU A CA 1
ATOM 3093 C C . GLU A 1 382 ? 14.868 5.716 -44.360 1.00 86.69 382 GLU A C 1
ATOM 3095 O O . GLU A 1 382 ? 14.656 6.791 -44.915 1.00 86.69 382 GLU A O 1
ATOM 3100 N N . GLU A 1 383 ? 15.449 4.702 -45.009 1.00 90.12 383 GLU A N 1
ATOM 3101 C CA . GLU A 1 383 ? 15.816 4.743 -46.436 1.00 90.12 383 GLU A CA 1
ATOM 3102 C C . GLU A 1 383 ? 14.613 5.117 -47.323 1.00 90.12 383 GLU A C 1
ATOM 3104 O O . GLU A 1 383 ? 14.730 5.957 -48.223 1.00 90.12 383 GLU A O 1
ATOM 3109 N N . GLN A 1 384 ? 13.434 4.545 -47.049 1.00 90.75 384 GLN A N 1
ATOM 3110 C CA . GLN A 1 384 ? 12.186 4.889 -47.739 1.00 90.75 384 GLN A CA 1
ATOM 3111 C C . GLN A 1 384 ? 11.719 6.319 -47.433 1.00 90.75 384 GLN A C 1
ATOM 3113 O O . GLN A 1 384 ? 11.270 7.013 -48.350 1.00 90.75 384 GLN A O 1
ATOM 3118 N N . ARG A 1 385 ? 11.842 6.793 -46.185 1.00 90.81 385 ARG A N 1
ATOM 3119 C CA . ARG A 1 385 ? 11.490 8.172 -45.797 1.00 90.81 385 ARG A CA 1
ATOM 3120 C C . ARG A 1 385 ? 12.400 9.184 -46.490 1.00 90.81 385 ARG A C 1
ATOM 3122 O O . ARG A 1 385 ? 11.882 10.084 -47.145 1.00 90.81 385 ARG A O 1
ATOM 3129 N N . VAL A 1 386 ? 13.719 8.996 -46.443 1.00 91.50 386 VAL A N 1
ATOM 3130 C CA . VAL A 1 386 ? 14.710 9.839 -47.143 1.00 91.50 386 VAL A CA 1
ATOM 3131 C C . VAL A 1 386 ? 14.461 9.842 -48.656 1.00 91.50 386 VAL A C 1
ATOM 3133 O O . VAL A 1 386 ? 14.414 10.907 -49.271 1.00 91.50 386 VAL A O 1
ATOM 3136 N N . SER A 1 387 ? 14.209 8.675 -49.259 1.00 91.00 387 SER A N 1
ATOM 3137 C CA . SER A 1 387 ? 13.886 8.569 -50.693 1.00 91.00 387 SER A CA 1
ATOM 3138 C C . SER A 1 387 ? 12.577 9.281 -51.060 1.00 91.00 387 SER A C 1
ATOM 3140 O O . SER A 1 387 ? 12.466 9.872 -52.135 1.00 91.00 387 SER A O 1
ATOM 3142 N N . THR A 1 388 ? 11.585 9.255 -50.165 1.00 91.56 388 THR A N 1
ATOM 3143 C CA . THR A 1 388 ? 10.300 9.947 -50.351 1.00 91.56 388 THR A CA 1
ATOM 3144 C C . THR A 1 388 ? 10.466 11.461 -50.241 1.00 91.56 388 THR A C 1
ATOM 3146 O O . THR A 1 388 ? 9.972 12.179 -51.107 1.00 91.56 388 THR A O 1
ATOM 3149 N N . TRP A 1 389 ? 11.206 11.949 -49.239 1.00 89.00 389 TRP A N 1
ATOM 3150 C CA . TRP A 1 389 ? 11.526 13.372 -49.087 1.00 89.00 389 TRP A CA 1
ATOM 3151 C C . TRP A 1 389 ? 12.274 13.919 -50.299 1.00 89.00 389 TRP A C 1
ATOM 3153 O O . TRP A 1 389 ? 11.815 14.890 -50.898 1.00 89.00 389 TRP A O 1
ATOM 3163 N N . LYS A 1 390 ? 13.334 13.238 -50.747 1.00 92.19 390 LYS A N 1
ATOM 3164 C CA . LYS A 1 390 ? 14.086 13.640 -51.942 1.00 92.19 390 LYS A CA 1
ATOM 3165 C C . LYS A 1 390 ? 13.192 13.739 -53.186 1.00 92.19 390 LYS A C 1
ATOM 3167 O O . LYS A 1 390 ? 13.278 14.700 -53.945 1.00 92.19 390 LYS A O 1
ATOM 3172 N N . ARG A 1 391 ? 12.273 12.785 -53.378 1.00 90.75 391 ARG A N 1
ATOM 3173 C CA . ARG A 1 391 ? 11.306 12.827 -54.488 1.00 90.75 391 ARG A CA 1
ATOM 3174 C C . ARG A 1 391 ? 10.320 13.999 -54.370 1.00 90.75 391 ARG A C 1
ATOM 3176 O O . ARG A 1 391 ? 9.905 14.542 -55.393 1.00 90.75 391 ARG A O 1
ATOM 3183 N N . LEU A 1 392 ? 9.931 14.394 -53.156 1.00 87.50 392 LEU A N 1
ATOM 3184 C CA . LEU A 1 392 ? 9.093 15.578 -52.926 1.00 87.50 392 LEU A CA 1
ATOM 3185 C C . LEU A 1 392 ? 9.857 16.877 -53.229 1.00 87.50 392 LEU A C 1
ATOM 3187 O O . LEU A 1 392 ? 9.291 17.766 -53.862 1.00 87.50 392 LEU A O 1
ATOM 3191 N N . GLU A 1 393 ? 11.137 16.965 -52.860 1.00 88.19 393 GLU A N 1
ATOM 3192 C CA . GLU A 1 393 ? 12.024 18.089 -53.203 1.00 88.19 393 GLU A CA 1
ATOM 3193 C C . GLU A 1 393 ? 12.204 18.227 -54.725 1.00 88.19 393 GLU A C 1
ATOM 3195 O O . GLU A 1 393 ? 12.023 19.315 -55.276 1.00 88.19 393 GLU A O 1
ATOM 3200 N N . GLU A 1 394 ? 12.472 17.119 -55.426 1.00 88.69 394 GLU A N 1
ATOM 3201 C CA . GLU A 1 394 ? 12.585 17.070 -56.892 1.00 88.69 394 GLU A CA 1
ATOM 3202 C C . GLU A 1 394 ? 11.288 17.540 -57.587 1.00 88.69 394 GLU A C 1
ATOM 3204 O O . GLU A 1 394 ? 11.333 18.317 -58.546 1.00 88.69 394 GLU A O 1
ATOM 3209 N N . VAL A 1 395 ? 10.116 17.134 -57.077 1.00 86.69 395 VAL A N 1
ATOM 3210 C CA . VAL A 1 395 ? 8.804 17.580 -57.588 1.00 86.69 395 VAL A CA 1
ATOM 3211 C C . VAL A 1 395 ? 8.535 19.056 -57.275 1.00 86.69 395 VAL A C 1
ATOM 3213 O O . VAL A 1 395 ? 8.017 19.773 -58.137 1.00 86.69 395 VAL A O 1
ATOM 3216 N N . ALA A 1 396 ? 8.905 19.544 -56.088 1.00 79.62 396 ALA A N 1
ATOM 3217 C CA . ALA A 1 396 ? 8.750 20.950 -55.716 1.00 79.62 396 ALA A CA 1
ATOM 3218 C C . ALA A 1 396 ? 9.611 21.864 -56.607 1.00 79.62 396 ALA A C 1
ATOM 3220 O O . ALA A 1 396 ? 9.091 22.816 -57.198 1.00 79.62 396 ALA A O 1
ATOM 3221 N N . ALA A 1 397 ? 10.889 21.522 -56.795 1.00 80.12 397 ALA A N 1
ATOM 3222 C CA . ALA A 1 397 ? 11.802 22.237 -57.687 1.00 80.12 397 ALA A CA 1
ATOM 3223 C C . ALA A 1 397 ? 11.306 22.228 -59.147 1.00 80.12 397 ALA A C 1
ATOM 3225 O O . ALA A 1 397 ? 11.232 23.278 -59.792 1.00 80.12 397 ALA A O 1
ATOM 3226 N N . GLY A 1 398 ? 10.872 21.064 -59.649 1.00 72.69 398 GLY A N 1
ATOM 3227 C CA . GLY A 1 398 ? 10.294 20.924 -60.991 1.00 72.69 398 GLY A CA 1
ATOM 3228 C C . GLY A 1 398 ? 8.972 21.678 -61.201 1.00 72.69 398 GLY A C 1
ATOM 3229 O O . GLY A 1 398 ? 8.609 21.972 -62.343 1.00 72.69 398 GLY A O 1
ATOM 3230 N N . THR A 1 399 ? 8.265 22.024 -60.120 1.00 59.94 399 THR A N 1
ATOM 3231 C CA . THR A 1 399 ? 7.026 22.819 -60.159 1.00 59.94 399 THR A CA 1
ATOM 3232 C C . THR A 1 399 ? 7.314 24.321 -60.105 1.00 59.94 399 THR A C 1
ATOM 3234 O O . THR A 1 399 ? 6.710 25.081 -60.866 1.00 59.94 399 THR A O 1
ATOM 3237 N N . MET A 1 400 ? 8.281 24.766 -59.291 1.00 54.28 400 MET A N 1
ATOM 3238 C CA . MET A 1 400 ? 8.713 26.174 -59.269 1.00 54.28 400 MET A CA 1
ATOM 3239 C C . MET A 1 400 ? 9.188 26.655 -60.647 1.00 54.28 400 MET A C 1
ATOM 3241 O O . MET A 1 400 ? 8.823 27.751 -61.071 1.00 54.28 400 MET A O 1
ATOM 3245 N N . GLY A 1 401 ? 9.888 25.800 -61.402 1.00 53.72 401 GLY A N 1
ATOM 3246 C CA . GLY A 1 401 ? 10.321 26.093 -62.774 1.00 53.72 401 GLY A CA 1
ATOM 3247 C C . GLY A 1 401 ? 9.202 26.289 -63.812 1.00 53.72 401 GLY A C 1
ATOM 3248 O O . GLY A 1 401 ? 9.505 26.657 -64.944 1.00 53.72 401 GLY A O 1
ATOM 3249 N N . LYS A 1 402 ? 7.925 26.052 -63.469 1.00 53.69 402 LYS A N 1
ATOM 3250 C CA . LYS A 1 402 ? 6.776 26.214 -64.385 1.00 53.69 402 LYS A CA 1
ATOM 3251 C C . LYS A 1 402 ? 5.839 27.376 -64.050 1.00 53.69 402 LYS A C 1
ATOM 3253 O O . LYS A 1 402 ? 5.106 27.804 -64.934 1.00 53.69 402 LYS A O 1
ATOM 3258 N N . ASN A 1 403 ? 5.876 27.901 -62.823 1.00 48.62 403 ASN A N 1
ATOM 3259 C CA . ASN A 1 403 ? 4.931 28.930 -62.367 1.00 48.62 403 ASN A CA 1
ATOM 3260 C C . ASN A 1 403 ? 5.512 30.358 -62.305 1.00 48.62 403 ASN A C 1
ATOM 3262 O O . ASN A 1 403 ? 4.784 31.286 -61.960 1.00 48.62 403 ASN A O 1
ATOM 3266 N N . MET A 1 404 ? 6.779 30.576 -62.684 1.00 45.56 404 MET A N 1
ATOM 3267 C CA . MET A 1 404 ? 7.331 31.927 -62.886 1.00 45.56 404 MET A CA 1
ATOM 3268 C C . MET A 1 404 ? 6.864 32.555 -64.212 1.00 45.56 404 MET A C 1
ATOM 3270 O O . MET A 1 404 ? 7.651 32.806 -65.124 1.00 45.56 404 MET A O 1
ATOM 3274 N N . VAL A 1 405 ? 5.571 32.876 -64.299 1.00 46.56 405 VAL A N 1
ATOM 3275 C CA . VAL A 1 405 ? 5.109 33.936 -65.206 1.00 46.56 405 VAL A CA 1
ATOM 3276 C C . VAL A 1 405 ? 5.466 35.268 -64.549 1.00 46.56 405 VAL A C 1
ATOM 3278 O O . VAL A 1 405 ? 4.929 35.612 -63.498 1.00 46.56 405 VAL A O 1
ATOM 3281 N N . LEU A 1 406 ? 6.399 36.008 -65.150 1.00 46.88 406 LEU A N 1
ATOM 3282 C CA . LEU A 1 406 ? 6.805 37.327 -64.668 1.00 46.88 406 LEU A CA 1
ATOM 3283 C C . LEU A 1 406 ? 5.640 38.316 -64.806 1.00 46.88 406 LEU A C 1
ATOM 3285 O O . LEU A 1 406 ? 5.361 38.812 -65.896 1.00 46.88 406 LEU A O 1
ATOM 3289 N N . VAL A 1 407 ? 4.980 38.633 -63.690 1.00 42.62 407 VAL A N 1
ATOM 3290 C CA . VAL A 1 407 ? 4.042 39.762 -63.608 1.00 42.62 407 VAL A CA 1
ATOM 3291 C C . VAL A 1 407 ? 4.859 41.051 -63.517 1.00 42.62 407 VAL A C 1
ATOM 3293 O O . VAL A 1 407 ? 5.098 41.594 -62.442 1.00 42.62 407 VAL A O 1
ATOM 3296 N N . SER A 1 408 ? 5.344 41.511 -64.668 1.00 43.62 408 SER A N 1
ATOM 3297 C CA . SER A 1 408 ? 6.011 42.803 -64.806 1.00 43.62 408 SER A CA 1
ATOM 3298 C C . SER A 1 408 ? 4.978 43.933 -64.786 1.00 43.62 408 SER A C 1
ATOM 3300 O O . SER A 1 408 ? 4.283 44.163 -65.773 1.00 43.62 408 SER A O 1
ATOM 3302 N N . GLY A 1 409 ? 4.904 44.644 -63.663 1.00 47.00 409 GLY A N 1
ATOM 3303 C CA . GLY A 1 409 ? 4.163 45.894 -63.496 1.00 47.00 409 GLY A CA 1
ATOM 3304 C C . GLY A 1 409 ? 4.644 46.624 -62.233 1.00 47.00 409 GLY A C 1
ATOM 3305 O O . GLY A 1 409 ? 5.091 45.968 -61.293 1.00 47.00 409 GLY A O 1
ATOM 3306 N N . LEU A 1 410 ? 4.597 47.956 -62.165 1.00 39.22 410 LEU A N 1
ATOM 3307 C CA . LEU A 1 410 ? 4.101 48.925 -63.156 1.00 39.22 410 LEU A CA 1
ATOM 3308 C C . LEU A 1 410 ? 4.935 50.216 -63.073 1.00 39.22 410 LEU A C 1
ATOM 3310 O O . LEU A 1 410 ? 5.344 50.551 -61.940 1.00 39.22 410 LEU A O 1
#

Solvent-accessible surface area (backbone atoms only — not comparable to full-atom values): 24973 Å² total; per-residue (Å²): 141,86,84,90,88,85,90,86,91,86,83,88,91,89,82,88,85,93,82,91,88,90,84,84,90,86,90,87,87,85,89,79,86,83,81,73,86,77,77,82,81,58,79,86,67,67,83,61,83,90,73,76,77,88,73,80,60,67,85,82,43,58,81,85,55,34,63,59,54,49,53,54,48,42,57,53,55,60,55,86,78,73,48,92,48,70,72,61,61,42,67,55,53,48,52,34,40,56,45,38,49,51,52,33,50,38,47,65,65,60,78,57,87,73,50,73,64,60,48,49,54,45,50,50,34,43,47,66,71,67,69,61,87,73,81,81,60,74,74,78,80,49,92,65,88,81,74,70,85,87,71,69,78,78,53,69,67,73,57,40,82,50,51,54,40,45,51,47,33,52,40,33,53,73,64,33,85,88,55,54,70,86,59,50,50,74,68,56,36,72,69,52,51,51,54,55,56,65,51,60,78,45,75,27,68,73,56,39,54,50,45,55,53,42,51,51,48,44,48,68,72,40,66,84,47,42,64,55,57,50,53,51,54,48,50,51,50,48,34,55,45,56,67,43,100,68,10,51,75,66,71,53,46,88,88,37,65,69,58,33,40,50,53,52,44,60,54,46,64,52,44,64,75,54,51,65,88,58,45,70,77,39,49,69,71,48,43,53,50,48,27,49,37,46,56,37,89,52,61,65,36,18,44,51,55,56,50,49,73,74,38,69,58,45,42,50,54,42,64,78,43,35,90,62,50,48,73,57,30,50,71,29,39,54,48,28,54,74,64,48,89,53,64,67,52,21,52,52,32,49,49,55,52,45,53,48,43,74,73,37,50,71,62,40,53,49,46,50,53,51,49,54,51,50,51,58,48,50,51,56,50,48,53,50,49,52,54,50,51,52,52,50,51,54,51,50,55,65,46,57,78,70,68,77,72,81,82,86,76,132

Secondary structure (DSSP, 8-state):
-----------------------------------PPPPPPPGGGGG-TT----PPPTTTS-TTTHHHHHHHHHHHHT-----SSSSTTHHHHHHHHHHHHHHHHHHHHT-S---HHHHHHHHHHHHHHH--PPPPPHHHH---TT--TT-------TTHHHHHHHHHHHHHHHH-TTS-HHHHTTTS-HHHHHHHHHGGG-S-HHHHHHHHHHHHHHHHH-GGGHHHHHHHHHHHHHIIIIISTTSTTTS--TT-HHHHHHHHHHHHHHHHT--HHHHHHHHHHHHHHHHHHHT-SSHHHHHHHHGGGG-HHHHHHHHHHHHHHHHHHHHHHHHHHHH-S-HHHHHHHHHHHHHHHHH-HHHHHHHHHHHHHHHHHHHHHHHHHHHHHHHHHHHHHHHHHHH-------

Mean predicted aligned error: 16.13 Å

InterPro domains:
  IPR002554 Protein phosphatase 2A, regulatory B subunit, B56 [PF01603] (55-246)
  IPR002554 Protein phosphatase 2A, regulatory B subunit, B56 [PIRSF028043] (47-400)
  IPR002554 Protein phosphatase 2A, regulatory B subunit, B56 [PTHR10257] (1-246)
  IPR011989 Armadillo-like helical [G3DSA:1.25.10.10] (57-245)
  IPR011989 Armadillo-like helical [G3DSA:1.25.10.10] (246-395)
  IPR016024 Armadillo-type fold [SSF48371] (69-376)